Protein AF-0000000067922866 (afdb_homodimer)

Sequence (532 aa):
MTSSFTVHAASGYEQLMGRWSKRLAPKFIDFAGLAGGEKILDVGCGTGSLTFELAKSAHLAEIQAIDFSPVFVEAARQRNTDPRVTIGQADATALPFADNAFDRALALLVLHFVPEAGKAVAEMRRVVRPGGVVAAVVWDHYGGMTGMRMMIDTVAALSESGRQMRSRYCFQPMMQPGEMKRTFAEQGLVDVTEAELMIRMDYADFDDFWAPIGAGEGPLGRYLTTLDAAEQKRIEAAVRDAYQAGRPDGPRSFANIAWACRGIVPMTSSFTVHAASGYEQLMGRWSKRLAPKFIDFAGLAGGEKILDVGCGTGSLTFELAKSAHLAEIQAIDFSPVFVEAARQRNTDPRVTIGQADATALPFADNAFDRALALLVLHFVPEAGKAVAEMRRVVRPGGVVAAVVWDHYGGMTGMRMMIDTVAALSESGRQMRSRYCFQPMMQPGEMKRTFAEQGLVDVTEAELMIRMDYADFDDFWAPIGAGEGPLGRYLTTLDAAEQKRIEAAVRDAYQAGRPDGPRSFANIAWACRGIVP

pLDDT: mean 91.91, std 13.85, range [21.77, 98.88]

Secondary structure (DSSP, 8-state):
-------S-HHHHIIIIIHHHHHHHHHHHHHH---TT-EEEEES-TTTHHHHHHHTSTT-SEEEEE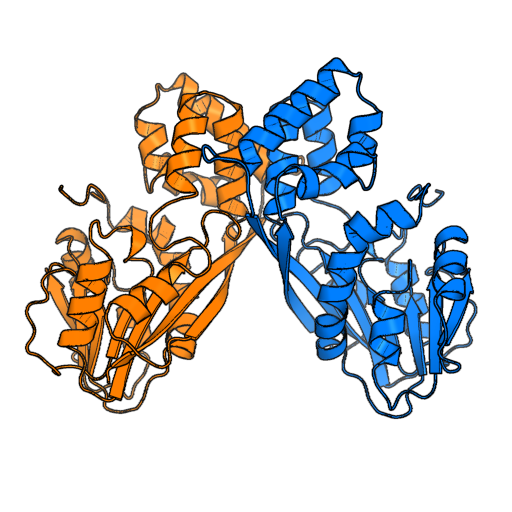ES-HHHHHHHHHH---TTEEEEE-BTTB--S-TT-EEEEEEES-GGG-TTHHHHHHHHHHHEEEEEEEEEEEE-TTTTBHHHHHHHHHHHTT-HHHHHHHHHHHT-TT-STTHHHHHHHHTT-EEEEEEEEEEEEEESSHHHHHHHHHTT-HHHHHHHHTS-HHHHHHHHHHHHHHHHTTS-S--EEEEEEEEEEEEE--/-------S-HHHHIIIIIHHHHHHHHHHHHHH---TTEEEEEES-TTTHHHHHHHTSTTEEEEEEEES-HHHHHHHHHH---TTEEEEE-BTTB--S-TT-EEEEEEES-GGG-TTHHHHHHHHHHHEEEEEEEEEEEE-TTTTBHHHHHHHHHHHTT-HHHHHHHHHHHT-TT-STTHHHHHHHHTT-EEEEEEEEEEEEEESSHHHHHHHHHTT-HHHHHHHHTS-HHHHHHHHHHHHHHHHTTS-S--EEEEEEEEEEEEE--

Nearest PDB structures (foldseek):
  6f5z-assembly1_B  TM=6.744E-01  e=3.202E-14  Haloferax volcanii DS2
  6f5z-assembly1_A  TM=6.198E-01  e=1.091E-14  Haloferax volcanii DS2
  3bkw-assembly1_B  TM=5.932E-01  e=4.321E-12  Mesorhizobium japonicum MAFF 303099
  3g5l-assembly1_B  TM=5.709E-01  e=4.072E-10  Listeria monocytogenes serotype 4b str. F2365
  3g5l-assembly2_A  TM=5.371E-01  e=1.387E-10  Listeria monocytogenes serotype 4b str. F2365

Foldseek 3Di:
DPLPQPPPDLVLCCLPPVVVLLVCLVVQCVVQDDDFAWEEEEEAQFLNSNPVVVVVPPGYQAYEYEHQDVNRQVNNVVVDDDPRYDYYYDDLLDDPAAFQQGLEYEYEAPLLSRPPSLSSLLSRLRNHHFQGKYKYKHWQQAPFWPLNCLLLVLQVVVDVLSVVLSVCRNDGQPNDPCRVQVSNVVSPFPPKDKDKDKDKDKAFWLCSVCVSLCVLRDSNSVSLVVDDPVSNVVSSVSSNCSCQVPHDIGMDMIMIMMMMMMTGND/DPLPQPPPDLVLCCLPPVVVLLVCLVVQCVVQDDDFAWEEEEEAQFLNSNPVVVVVVPRYQAYEYEHQDVVRQVNNVVVDDRPRYDYYYDDLLDDPAAFQQGLEYEYEAPLLSRPPSLSSLLSRLRNHHFQGKYKYKHWQQAPFWPLNCLLLVLQVVVDVLSVVLSVCRNDGQPNDPCRVQVSNVVSPFPPKDKDKDKDKDKAFWLCSVCVSLCVLRDSNSVSLVVDDPVSNVVSSVSSNCSCQVPHDIGMDMIMIMMMMMMTGND

Radius of gyration: 25.01 Å; Cα contacts (8 Å, |Δi|>4): 1113; chains: 2; bounding box: 58×68×50 Å

InterPro domains:
  IPR013216 Methyltransferase type 11 [PF08241] (41-135)
  IPR029063 S-adenosyl-L-methionine-dependent methyltransferase superfamily [G3DSA:3.40.50.150] (7-211)
  IPR029063 S-adenosyl-L-methionine-dependent methyltransferase superfamily [SSF53335] (13-211)

Structure (mmCIF, N/CA/C/O backbone):
data_AF-0000000067922866-model_v1
#
loop_
_entity.id
_entity.type
_entity.pdbx_description
1 polymer 'Methyltransferase type 11'
#
loop_
_atom_site.group_PDB
_atom_site.id
_atom_site.type_symbol
_atom_site.label_atom_id
_atom_site.label_alt_id
_atom_site.label_comp_id
_atom_site.label_asym_id
_atom_site.label_entity_id
_atom_site.label_seq_id
_atom_site.pdbx_PDB_ins_code
_atom_site.Cartn_x
_atom_site.Cartn_y
_atom_site.Cartn_z
_atom_site.occupancy
_atom_site.B_iso_or_equiv
_atom_site.auth_seq_id
_atom_site.auth_comp_id
_atom_site.auth_asym_id
_atom_site.auth_atom_id
_atom_site.pdbx_PDB_model_num
ATOM 1 N N . MET A 1 1 ? 11.609 -24.75 -20.422 1 21.77 1 MET A N 1
ATOM 2 C CA . MET A 1 1 ? 12.148 -23.922 -19.344 1 21.77 1 MET A CA 1
ATOM 3 C C . MET A 1 1 ? 11.477 -24.25 -18.016 1 21.77 1 MET A C 1
ATOM 5 O O . MET A 1 1 ? 10.25 -24.203 -17.906 1 21.77 1 MET A O 1
ATOM 9 N N . THR A 1 2 ? 12.062 -25.188 -17.188 1 27.88 2 THR A N 1
ATOM 10 C CA . THR A 1 2 ? 11.742 -25.719 -15.867 1 27.88 2 THR A CA 1
ATOM 11 C C . THR A 1 2 ? 11.43 -24.594 -14.883 1 27.88 2 THR A C 1
ATOM 13 O O . THR A 1 2 ? 12.109 -23.578 -14.875 1 27.88 2 THR A O 1
ATOM 16 N N . SER A 1 3 ? 10.297 -24.5 -14.547 1 33.38 3 SER A N 1
ATOM 17 C CA . SER A 1 3 ? 9.906 -23.562 -13.508 1 33.38 3 SER A CA 1
ATOM 18 C C . SER A 1 3 ? 10.875 -23.594 -12.336 1 33.38 3 SER A C 1
ATOM 20 O O . SER A 1 3 ? 11.078 -24.625 -11.719 1 33.38 3 SER A O 1
ATOM 22 N N . SER A 1 4 ? 12.016 -23.031 -12.445 1 33.41 4 SER A N 1
ATOM 23 C CA . SER A 1 4 ? 13.102 -22.953 -11.477 1 33.41 4 SER A CA 1
ATOM 24 C C . SER A 1 4 ? 12.578 -22.656 -10.078 1 33.41 4 SER A C 1
ATOM 26 O O . SER A 1 4 ? 13.352 -22.312 -9.18 1 33.41 4 SER A O 1
ATOM 28 N N . PHE A 1 5 ? 11.352 -22.547 -9.938 1 37.62 5 PHE A N 1
ATOM 29 C CA . PHE A 1 5 ? 10.977 -22.312 -8.547 1 37.62 5 PHE A CA 1
ATOM 30 C C . PHE A 1 5 ? 11.195 -23.578 -7.711 1 37.62 5 PHE A C 1
ATOM 32 O O . PHE A 1 5 ? 10.336 -24.453 -7.684 1 37.62 5 PHE A O 1
ATOM 39 N N . THR A 1 6 ? 12.344 -24.219 -7.688 1 34.91 6 THR A N 1
ATOM 40 C CA . THR A 1 6 ? 12.609 -25.375 -6.84 1 34.91 6 THR A CA 1
ATOM 41 C C . THR A 1 6 ? 12.562 -24.984 -5.363 1 34.91 6 THR A C 1
ATOM 43 O O . THR A 1 6 ? 13.398 -24.203 -4.891 1 34.91 6 THR A O 1
ATOM 46 N N . VAL A 1 7 ? 11.438 -24.891 -4.848 1 42.84 7 VAL A N 1
ATOM 47 C CA . VAL A 1 7 ? 11.391 -24.703 -3.402 1 42.84 7 VAL A CA 1
ATOM 48 C C . VAL A 1 7 ? 12.008 -25.922 -2.703 1 42.84 7 VAL A C 1
ATOM 50 O O . VAL A 1 7 ? 11.539 -27.047 -2.865 1 42.84 7 VAL A O 1
ATOM 53 N N . HIS A 1 8 ? 13.172 -26 -2.285 1 43.28 8 HIS A N 1
ATOM 54 C CA . HIS A 1 8 ? 13.82 -27.109 -1.599 1 43.28 8 HIS A CA 1
ATOM 55 C C . HIS A 1 8 ? 13.062 -27.484 -0.332 1 43.28 8 HIS A C 1
ATOM 57 O O . HIS A 1 8 ? 12.992 -28.672 0.024 1 43.28 8 HIS A O 1
ATOM 63 N N . ALA A 1 9 ? 12.688 -26.578 0.63 1 43.5 9 ALA A N 1
ATOM 64 C CA . ALA A 1 9 ? 12.031 -27.094 1.825 1 43.5 9 ALA A CA 1
ATOM 65 C C . ALA A 1 9 ? 10.68 -26.422 2.047 1 43.5 9 ALA A C 1
ATOM 67 O O . ALA A 1 9 ? 10.602 -25.188 2.143 1 43.5 9 ALA A O 1
ATOM 68 N N . ALA A 1 10 ? 9.539 -27.141 1.877 1 45.31 10 ALA A N 1
ATOM 69 C CA . ALA A 1 10 ? 8.141 -26.75 2.082 1 45.31 10 ALA A CA 1
ATOM 70 C C . ALA A 1 10 ? 7.988 -25.906 3.344 1 45.31 10 ALA A C 1
ATOM 72 O O . ALA A 1 10 ? 7.184 -24.969 3.375 1 45.31 10 ALA A O 1
ATOM 73 N N . SER A 1 11 ? 8.625 -26.266 4.441 1 44.78 11 SER A N 1
ATOM 74 C CA . SER A 1 11 ? 8.531 -25.578 5.723 1 44.78 11 SER A CA 1
ATOM 75 C C . SER A 1 11 ? 8.992 -24.125 5.605 1 44.78 11 SER A C 1
ATOM 77 O O . SER A 1 11 ? 8.391 -23.219 6.195 1 44.78 11 SER A O 1
ATOM 79 N N . GLY A 1 12 ? 10.062 -23.984 4.906 1 47.75 12 GLY A N 1
ATOM 80 C CA . GLY A 1 12 ? 10.57 -22.641 4.695 1 47.75 12 GLY A CA 1
ATOM 81 C C . GLY A 1 12 ? 9.609 -21.75 3.93 1 47.75 12 GLY A C 1
ATOM 82 O O . GLY A 1 12 ? 9.453 -20.578 4.258 1 47.75 12 GLY A O 1
ATOM 83 N N . TYR A 1 13 ? 8.977 -22.391 3.014 1 48.53 13 TYR A N 1
ATOM 84 C CA . TYR A 1 13 ? 8.008 -21.641 2.23 1 48.53 13 TYR A CA 1
ATOM 85 C C . TYR A 1 13 ? 6.848 -21.172 3.107 1 48.53 13 TYR A C 1
ATOM 87 O O . TYR A 1 13 ? 6.387 -20.031 2.979 1 48.53 13 TYR A O 1
ATOM 95 N N . GLU A 1 14 ? 6.379 -22.094 3.963 1 50.25 14 GLU A N 1
ATOM 96 C CA . GLU A 1 14 ? 5.242 -21.734 4.809 1 50.25 14 GLU A CA 1
ATOM 97 C C . GLU A 1 14 ? 5.566 -20.531 5.688 1 50.25 14 GLU A C 1
ATOM 99 O O . GLU A 1 14 ? 4.719 -19.672 5.898 1 50.25 14 GLU A O 1
ATOM 104 N N . GLN A 1 15 ? 6.699 -20.594 6.273 1 50.22 15 GLN A N 1
ATOM 105 C CA . GLN A 1 15 ? 7.109 -19.5 7.137 1 50.22 15 GLN A CA 1
ATOM 106 C C . GLN A 1 15 ? 7.23 -18.203 6.348 1 50.22 15 GLN A C 1
ATOM 108 O O . GLN A 1 15 ? 7.023 -17.109 6.895 1 50.22 15 GLN A O 1
ATOM 113 N N . LEU A 1 16 ? 7.523 -18.391 5.027 1 56.62 16 LEU A N 1
ATOM 114 C CA . LEU A 1 16 ? 7.836 -17.188 4.273 1 56.62 16 LEU A CA 1
ATOM 115 C C . LEU A 1 16 ? 6.602 -16.656 3.553 1 56.62 16 LEU A C 1
ATOM 117 O O . LEU A 1 16 ? 6.172 -15.531 3.791 1 56.62 16 LEU A O 1
ATOM 121 N N . MET A 1 17 ? 6.004 -17.422 2.689 1 62.19 17 MET A N 1
ATOM 122 C CA . MET A 1 17 ? 4.988 -16.922 1.767 1 62.19 17 MET A CA 1
ATOM 123 C C . MET A 1 17 ? 3.611 -17.469 2.127 1 62.19 17 MET A C 1
ATOM 125 O O . MET A 1 17 ? 2.594 -16.828 1.876 1 62.19 17 MET A O 1
ATOM 129 N N . GLY A 1 18 ? 3.699 -18.422 2.867 1 74.12 18 GLY A N 1
ATOM 130 C CA . GLY A 1 18 ? 2.439 -19.078 3.16 1 74.12 18 GLY A CA 1
ATOM 131 C C . GLY A 1 18 ? 1.549 -18.281 4.094 1 74.12 18 GLY A C 1
ATOM 132 O O . GLY A 1 18 ? 0.333 -18.219 3.902 1 74.12 18 GLY A O 1
ATOM 133 N N . ARG A 1 19 ? 2.268 -17.641 5.047 1 82.75 19 ARG A N 1
ATOM 134 C CA . ARG A 1 19 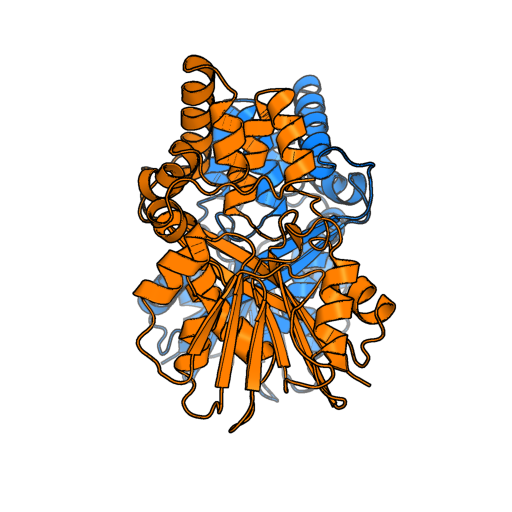? 1.479 -16.875 6.02 1 82.75 19 ARG A CA 1
ATOM 135 C C . ARG A 1 19 ? 0.771 -15.703 5.355 1 82.75 19 ARG A C 1
ATOM 137 O O . ARG A 1 19 ? -0.36 -15.375 5.715 1 82.75 19 ARG A O 1
ATOM 144 N N . TRP A 1 20 ? 1.367 -15.18 4.352 1 90.5 20 TRP A N 1
ATOM 145 C CA . TRP A 1 20 ? 0.76 -14.031 3.686 1 90.5 20 TRP A CA 1
ATOM 146 C C . TRP A 1 20 ? -0.265 -14.477 2.65 1 90.5 20 TRP A C 1
ATOM 148 O O . TRP A 1 20 ? -1.295 -13.828 2.463 1 90.5 20 TRP A O 1
ATOM 158 N N . SER A 1 21 ? 0.008 -15.609 1.998 1 92.56 21 SER A N 1
ATOM 159 C CA . SER A 1 21 ? -0.983 -16.188 1.101 1 92.56 21 SER A CA 1
ATOM 160 C C . SER A 1 21 ? -2.275 -16.516 1.841 1 92.56 21 SER A C 1
ATOM 162 O O . SER A 1 21 ? -3.369 -16.281 1.324 1 92.56 21 SER A O 1
ATOM 164 N N . LYS A 1 22 ? -2.109 -17.031 3.02 1 93.19 22 LYS A N 1
ATOM 165 C CA . LYS A 1 22 ? -3.262 -17.375 3.848 1 93.19 22 LYS A CA 1
ATOM 166 C C . LYS A 1 22 ? -4.082 -16.141 4.195 1 93.19 22 LYS A C 1
ATOM 168 O O . LYS A 1 22 ? -5.309 -16.203 4.262 1 93.19 22 LYS A O 1
ATOM 173 N N . ARG A 1 23 ? -3.369 -15.062 4.41 1 95.19 23 ARG A N 1
ATOM 174 C CA . ARG A 1 23 ? -4.043 -13.812 4.75 1 95.19 23 ARG A CA 1
ATOM 175 C C . ARG A 1 23 ? -4.738 -13.219 3.529 1 95.19 23 ARG A C 1
ATOM 177 O O . ARG A 1 23 ? -5.781 -12.578 3.654 1 95.19 23 ARG A O 1
ATOM 184 N N . LEU A 1 24 ? -4.207 -13.461 2.381 1 97.56 24 LEU A N 1
ATOM 185 C CA . LEU A 1 24 ? -4.723 -12.891 1.142 1 97.56 24 LEU A CA 1
ATOM 186 C C . LEU A 1 24 ? -5.887 -13.719 0.609 1 97.56 24 LEU A C 1
ATOM 188 O O . LEU A 1 24 ? -6.801 -13.18 -0.026 1 97.56 24 LEU A O 1
ATOM 192 N N . ALA A 1 25 ? -5.969 -14.992 0.925 1 97.44 25 ALA A N 1
ATOM 193 C CA . ALA A 1 25 ? -6.895 -15.961 0.344 1 97.44 25 ALA A CA 1
ATOM 194 C C . ALA A 1 25 ? -8.344 -15.555 0.606 1 97.44 25 ALA A C 1
ATOM 196 O O . ALA A 1 25 ? -9.156 -15.516 -0.317 1 97.44 25 ALA A O 1
ATOM 197 N N . PRO A 1 26 ? -8.703 -15.164 1.86 1 97.25 26 PRO A N 1
ATOM 198 C CA . PRO A 1 26 ? -10.102 -14.797 2.09 1 97.25 26 PRO A CA 1
ATOM 199 C C . PRO A 1 26 ? -10.531 -13.594 1.258 1 97.25 26 PRO A C 1
ATOM 201 O O . PRO A 1 26 ? -11.664 -13.562 0.753 1 97.25 26 PRO A O 1
ATOM 204 N N . LYS A 1 27 ? -9.664 -12.609 1.144 1 97.94 27 LYS A N 1
ATOM 205 C CA . LYS A 1 27 ? -9.984 -11.43 0.344 1 97.94 27 LYS A CA 1
ATOM 206 C C . LYS A 1 27 ? -10.148 -11.797 -1.13 1 97.94 27 LYS A C 1
ATOM 208 O O . LYS A 1 27 ? -11.016 -11.25 -1.819 1 97.94 27 LYS A O 1
ATOM 213 N N . PHE A 1 28 ? -9.328 -12.703 -1.589 1 98.31 28 PHE A N 1
ATOM 214 C CA . PHE A 1 28 ? -9.391 -13.156 -2.971 1 98.31 28 PHE A CA 1
ATOM 215 C C . PHE A 1 28 ? -10.68 -13.93 -3.227 1 98.31 28 PHE A C 1
ATOM 217 O O . PHE A 1 28 ? -11.328 -13.742 -4.254 1 98.31 28 PHE A O 1
ATOM 224 N N . ILE A 1 29 ? -11.055 -14.734 -2.281 1 97.69 29 ILE A N 1
ATOM 225 C CA . ILE A 1 29 ? -12.289 -15.516 -2.371 1 97.69 29 ILE A CA 1
ATOM 226 C C . ILE A 1 29 ? -13.492 -14.578 -2.424 1 97.69 29 ILE A C 1
ATOM 228 O O . ILE A 1 29 ? -14.391 -14.75 -3.25 1 97.69 29 ILE A O 1
ATOM 232 N N . ASP A 1 30 ? -13.461 -13.531 -1.566 1 97.19 30 ASP A N 1
ATOM 233 C CA . ASP A 1 30 ? -14.539 -12.547 -1.558 1 97.19 30 ASP A CA 1
ATOM 234 C C . ASP A 1 30 ? -14.648 -11.844 -2.908 1 97.19 30 ASP A C 1
ATOM 236 O O . ASP A 1 30 ? -15.758 -11.617 -3.408 1 97.19 30 ASP A O 1
ATOM 240 N N . PHE A 1 31 ? -13.57 -11.562 -3.512 1 98.06 31 PHE A N 1
ATOM 241 C CA . PHE A 1 31 ? -13.523 -10.891 -4.805 1 98.06 31 PHE A CA 1
ATOM 242 C C . PHE A 1 31 ? -14.016 -11.82 -5.91 1 98.06 31 PHE A C 1
ATOM 244 O O . PHE A 1 31 ? -14.781 -11.406 -6.785 1 98.06 31 PHE A O 1
ATOM 251 N N . ALA A 1 32 ? -13.523 -13.062 -5.902 1 96.88 32 ALA A N 1
ATOM 252 C CA . ALA A 1 32 ? -13.898 -14.039 -6.918 1 96.88 32 ALA A CA 1
ATOM 253 C C . ALA A 1 32 ? -15.383 -14.383 -6.836 1 96.88 32 ALA A C 1
ATOM 255 O O . ALA A 1 32 ? -16.016 -14.703 -7.848 1 96.88 32 ALA A O 1
ATOM 256 N N . GLY A 1 33 ? -15.883 -14.406 -5.617 1 93.5 33 GLY A N 1
ATOM 257 C CA . GLY A 1 33 ? -17.281 -14.758 -5.414 1 93.5 33 GLY A CA 1
ATOM 258 C C . GLY A 1 33 ? -17.531 -16.25 -5.504 1 93.5 33 GLY A C 1
ATOM 259 O O . GLY A 1 33 ? -17.109 -16.906 -6.465 1 93.5 33 GLY A O 1
ATOM 260 N N . LEU A 1 34 ? -18.109 -16.859 -4.477 1 93.44 34 LEU A N 1
ATOM 261 C CA . LEU A 1 34 ? -18.422 -18.281 -4.453 1 93.44 34 LEU A CA 1
ATOM 262 C C . LEU A 1 34 ? -19.938 -18.484 -4.309 1 93.44 34 LEU A C 1
ATOM 264 O O . LEU A 1 34 ? -20.641 -17.609 -3.834 1 93.44 34 LEU A O 1
ATOM 268 N N . ALA A 1 35 ? -20.344 -19.562 -4.816 1 91.62 35 ALA A N 1
ATOM 269 C CA . ALA A 1 35 ? -21.719 -20 -4.602 1 91.62 35 ALA A CA 1
ATOM 270 C C . ALA A 1 35 ? -21.75 -21.438 -4.074 1 91.62 35 ALA A C 1
ATOM 272 O O . ALA A 1 35 ? -20.828 -22.219 -4.316 1 91.62 35 ALA A O 1
ATOM 273 N N . GLY A 1 36 ? -22.828 -21.672 -3.391 1 92.44 36 GLY A N 1
ATOM 274 C CA . GLY A 1 36 ? -22.984 -23 -2.834 1 92.44 36 GLY A CA 1
ATOM 275 C C . GLY A 1 36 ? -23.062 -24.094 -3.891 1 92.44 36 GLY A C 1
ATOM 276 O O . GLY A 1 36 ? -23.641 -23.891 -4.957 1 92.44 36 GLY A O 1
ATOM 277 N N . GLY A 1 37 ? -22.422 -25.25 -3.561 1 95.75 37 GLY A N 1
ATOM 278 C CA . GLY A 1 37 ? -22.531 -26.438 -4.402 1 95.75 37 GLY A CA 1
ATOM 279 C C . GLY A 1 37 ? -21.578 -26.422 -5.586 1 95.75 37 GLY A C 1
ATOM 280 O O . GLY A 1 37 ? -21.641 -27.297 -6.453 1 95.75 37 GLY A O 1
ATOM 281 N N . GLU A 1 38 ? -20.672 -25.5 -5.562 1 97.31 38 GLU A N 1
ATOM 282 C CA . GLU A 1 38 ? -19.812 -25.312 -6.73 1 97.31 38 GLU A CA 1
ATOM 283 C C . GLU A 1 38 ? -18.625 -26.266 -6.695 1 97.31 38 GLU A C 1
ATOM 285 O O . GLU A 1 38 ? -18.234 -26.734 -5.621 1 97.31 38 GLU A O 1
ATOM 290 N N . LYS A 1 39 ? -18.156 -26.578 -7.891 1 98.5 39 LYS A N 1
ATOM 291 C CA . LYS A 1 39 ? -16.875 -27.234 -8.109 1 98.5 39 LYS A CA 1
ATOM 292 C C . LYS A 1 39 ? -15.797 -26.219 -8.484 1 98.5 39 LYS A C 1
ATOM 294 O O . LYS A 1 39 ? -15.914 -25.531 -9.5 1 98.5 39 LYS A O 1
ATOM 299 N N . ILE A 1 40 ? -14.75 -26.203 -7.672 1 98.56 40 ILE A N 1
ATOM 300 C CA . ILE A 1 40 ? -13.75 -25.156 -7.836 1 98.56 40 ILE A CA 1
ATOM 301 C C . ILE A 1 40 ? -12.391 -25.797 -8.125 1 98.56 40 ILE A C 1
ATOM 303 O O . ILE A 1 40 ? -12.023 -26.797 -7.523 1 98.56 40 ILE A O 1
ATOM 307 N N . LEU A 1 41 ? -11.695 -25.188 -9.07 1 98.81 41 LEU A N 1
ATOM 308 C CA . LEU A 1 41 ? -10.32 -25.578 -9.359 1 98.81 41 LEU A CA 1
ATOM 309 C C . LEU A 1 41 ? -9.336 -24.547 -8.805 1 98.81 41 LEU A C 1
ATOM 311 O O . LEU A 1 41 ? -9.445 -23.344 -9.117 1 98.81 41 LEU A O 1
ATOM 315 N N . ASP A 1 42 ? -8.477 -24.938 -7.945 1 98.69 42 ASP A N 1
ATOM 316 C CA . ASP A 1 42 ? -7.344 -24.141 -7.469 1 98.69 42 ASP A CA 1
ATOM 317 C C . ASP A 1 42 ? -6.086 -24.453 -8.273 1 98.69 42 ASP A C 1
ATOM 319 O O . ASP A 1 42 ? -5.492 -25.516 -8.133 1 98.69 42 ASP A O 1
ATOM 323 N N . VAL A 1 43 ? -5.68 -23.5 -9.102 1 98.69 43 VAL A N 1
ATOM 324 C CA . VAL A 1 43 ? -4.531 -23.672 -9.984 1 98.69 43 VAL A CA 1
ATOM 325 C C . VAL A 1 43 ? -3.277 -23.109 -9.32 1 98.69 43 VAL A C 1
ATOM 327 O O . VAL A 1 43 ? -3.207 -21.922 -9.023 1 98.69 43 VAL A O 1
ATOM 330 N N . GLY A 1 44 ? -2.273 -23.938 -9.203 1 97.44 44 GLY A N 1
ATOM 331 C CA . GLY A 1 44 ? -1.097 -23.547 -8.445 1 97.44 44 GLY A CA 1
ATOM 332 C C . GLY A 1 44 ? -1.353 -23.438 -6.953 1 97.44 44 GLY A C 1
ATOM 333 O O . GLY A 1 44 ? -1.128 -22.391 -6.352 1 97.44 44 GLY A O 1
ATOM 334 N N . CYS A 1 45 ? -1.646 -24.562 -6.328 1 96.75 45 CYS A N 1
ATOM 335 C CA . CYS A 1 45 ? -2.207 -24.531 -4.984 1 96.75 45 CYS A CA 1
ATOM 336 C C . CYS A 1 45 ? -1.105 -24.406 -3.938 1 96.75 45 CYS A C 1
ATOM 338 O O . CYS A 1 45 ? -1.381 -24.109 -2.771 1 96.75 45 CYS A O 1
ATOM 340 N N . GLY A 1 46 ? 0.174 -24.641 -4.352 1 93.38 46 GLY A N 1
ATOM 341 C CA . GLY A 1 46 ? 1.235 -24.625 -3.357 1 93.38 46 GLY A CA 1
ATOM 342 C C . GLY A 1 46 ? 0.955 -25.547 -2.178 1 93.38 46 GLY A C 1
ATOM 343 O O . GLY A 1 46 ? 0.609 -26.703 -2.359 1 93.38 46 GLY A O 1
ATOM 344 N N . THR A 1 47 ? 1.14 -25.031 -0.978 1 89.69 47 THR A N 1
ATOM 345 C CA . THR A 1 47 ? 0.905 -25.844 0.215 1 89.69 47 THR A CA 1
ATOM 346 C C . THR A 1 47 ? -0.561 -25.781 0.636 1 89.69 47 THR A C 1
ATOM 348 O O . THR A 1 47 ? -0.928 -26.266 1.706 1 89.69 47 THR A O 1
ATOM 351 N N . GLY A 1 48 ? -1.331 -25.078 -0.137 1 94.25 48 GLY A N 1
ATOM 352 C CA . GLY A 1 48 ? -2.768 -25.219 0.04 1 94.25 48 GLY A CA 1
ATOM 353 C C . GLY A 1 48 ? -3.406 -24.016 0.702 1 94.25 48 GLY A C 1
ATOM 354 O O . GLY A 1 48 ? -4.488 -24.109 1.28 1 94.25 48 GLY A O 1
ATOM 355 N N . SER A 1 49 ? -2.82 -22.797 0.659 1 94.12 49 SER A N 1
ATOM 356 C CA . SER A 1 49 ? -3.375 -21.625 1.312 1 94.12 49 SER A CA 1
ATOM 357 C C . SER A 1 49 ? -4.77 -21.297 0.789 1 94.12 49 SER A C 1
ATOM 359 O O . SER A 1 49 ? -5.707 -21.125 1.571 1 94.12 49 SER A O 1
ATOM 361 N N . LEU A 1 50 ? -4.922 -21.25 -0.479 1 96.94 50 LEU A N 1
ATOM 362 C CA . LEU A 1 50 ? -6.23 -20.984 -1.068 1 96.94 50 LEU A CA 1
ATOM 363 C C . LEU A 1 50 ? -7.145 -22.203 -0.92 1 96.94 50 LEU A C 1
ATOM 365 O O . LEU A 1 50 ? -8.305 -22.062 -0.532 1 96.94 50 LEU A O 1
ATOM 369 N N . THR A 1 51 ? -6.613 -23.375 -1.161 1 97.25 51 THR A N 1
ATOM 370 C CA . THR A 1 51 ? -7.367 -24.625 -1.136 1 97.25 51 THR A CA 1
ATOM 371 C C . THR A 1 51 ? -8.102 -24.797 0.193 1 97.25 51 THR A C 1
ATOM 373 O O . THR A 1 51 ? -9.312 -25 0.217 1 97.25 51 THR A O 1
ATOM 376 N N . PHE A 1 52 ? -7.383 -24.641 1.213 1 95.81 52 PHE A N 1
ATOM 377 C CA . PHE A 1 52 ? -7.961 -24.938 2.518 1 95.81 52 PHE A CA 1
ATOM 378 C C . PHE A 1 52 ? -8.828 -23.781 3.008 1 95.81 52 PHE A C 1
ATOM 380 O O . PHE A 1 52 ? -9.734 -23.984 3.816 1 95.81 52 PHE A O 1
ATOM 387 N N . GLU A 1 53 ? -8.523 -22.562 2.561 1 95.62 53 GLU A N 1
ATOM 388 C CA . GLU A 1 53 ? -9.445 -21.469 2.842 1 95.62 53 GLU A CA 1
ATOM 389 C C . GLU A 1 53 ? -10.781 -21.688 2.137 1 95.62 53 GLU A C 1
ATOM 391 O O . GLU A 1 53 ? -11.836 -21.406 2.703 1 95.62 53 GLU A O 1
ATOM 396 N N . LEU A 1 54 ? -10.742 -22.203 0.932 1 96.75 54 LEU A N 1
ATOM 397 C CA . LEU A 1 54 ? -11.953 -22.547 0.194 1 96.75 54 LEU A CA 1
ATOM 398 C C . LEU A 1 54 ? -12.758 -23.609 0.931 1 96.75 54 LEU A C 1
ATOM 400 O O . LEU A 1 54 ? -13.992 -23.547 0.971 1 96.75 54 LEU A O 1
ATOM 404 N N . ALA A 1 55 ? -12.07 -24.516 1.469 1 94.81 55 ALA A N 1
ATOM 405 C CA . ALA A 1 55 ? -12.711 -25.641 2.131 1 94.81 55 ALA A CA 1
ATOM 406 C C . ALA A 1 55 ? -13.492 -25.188 3.361 1 94.81 55 ALA A C 1
ATOM 408 O O . ALA A 1 55 ? -14.398 -25.891 3.826 1 94.81 55 ALA A O 1
ATOM 409 N N . LYS A 1 56 ? -13.055 -24.062 3.918 1 92.31 56 LYS A N 1
ATOM 410 C CA . LYS A 1 56 ? -13.766 -23.531 5.07 1 92.31 56 LYS A CA 1
ATOM 411 C C . LYS A 1 56 ? -15.156 -23.031 4.676 1 92.31 56 LYS A C 1
ATOM 413 O O . LYS A 1 56 ? -16.016 -22.812 5.535 1 92.31 56 LYS A O 1
ATOM 418 N N . SER A 1 57 ? -15.227 -22.891 3.447 1 84 57 SER A N 1
ATOM 419 C CA . SER A 1 57 ? -16.562 -22.547 2.963 1 84 57 SER A CA 1
ATOM 420 C C . SER A 1 57 ? -17.469 -23.766 2.924 1 84 57 SER A C 1
ATOM 422 O O . SER A 1 57 ? -17.141 -24.766 2.293 1 84 57 SER A O 1
ATOM 424 N N . ALA A 1 58 ? -18.5 -23.891 3.59 1 71.31 58 ALA A N 1
ATOM 425 C CA . ALA A 1 58 ? -19.281 -25.078 3.867 1 71.31 58 ALA A CA 1
ATOM 426 C C . ALA A 1 58 ? -20.188 -25.422 2.689 1 71.31 58 ALA A C 1
ATOM 428 O O . ALA A 1 58 ? -20.719 -26.547 2.609 1 71.31 58 ALA A O 1
ATOM 429 N N . HIS A 1 59 ? -20.141 -24.797 1.725 1 89.44 59 HIS A N 1
ATOM 430 C CA . HIS A 1 59 ? -21.172 -25.094 0.738 1 89.44 59 HIS A CA 1
ATOM 431 C C . HIS A 1 59 ? -20.547 -25.391 -0.625 1 89.44 59 HIS A C 1
ATOM 433 O O . HIS A 1 59 ? -21.25 -25.391 -1.639 1 89.44 59 HIS A O 1
ATOM 439 N N . LEU A 1 60 ? -19.328 -25.797 -0.629 1 95.44 60 LEU A N 1
ATOM 440 C CA . LEU A 1 60 ? -18.734 -26.188 -1.906 1 95.44 60 LEU A CA 1
ATOM 441 C C . LEU A 1 60 ? -18.859 -27.688 -2.135 1 95.44 60 LEU A C 1
ATOM 443 O O . LEU A 1 60 ? -18.75 -28.469 -1.189 1 95.44 60 LEU A O 1
ATOM 447 N N . ALA A 1 61 ? -19.125 -28.047 -3.355 1 96.31 61 ALA A N 1
ATOM 448 C CA . ALA A 1 61 ? -19.281 -29.469 -3.682 1 96.31 61 ALA A CA 1
ATOM 449 C C . ALA A 1 61 ? -17.922 -30.156 -3.781 1 96.31 61 ALA A C 1
ATOM 451 O O . ALA A 1 61 ? -17.766 -31.297 -3.309 1 96.31 61 ALA A O 1
ATOM 452 N N . GLU A 1 62 ? -17 -29.516 -4.395 1 97.5 62 GLU A N 1
ATOM 453 C CA . GLU A 1 62 ? -15.695 -30.109 -4.691 1 97.5 62 GLU A CA 1
ATOM 454 C C . GLU A 1 62 ? -14.625 -29.047 -4.883 1 97.5 62 GLU A C 1
ATOM 456 O O . GLU A 1 62 ? -14.906 -27.969 -5.414 1 97.5 62 GLU A O 1
ATOM 461 N N . ILE A 1 63 ? -13.477 -29.375 -4.406 1 98.25 63 ILE A N 1
ATOM 462 C CA . ILE A 1 63 ? -12.297 -28.547 -4.637 1 98.25 63 ILE A CA 1
ATOM 463 C C . ILE A 1 63 ? -11.172 -29.391 -5.227 1 98.25 63 ILE A C 1
ATOM 465 O O . ILE A 1 63 ? -10.68 -30.328 -4.574 1 98.25 63 ILE A O 1
ATOM 469 N N . GLN A 1 64 ? -10.867 -29.141 -6.457 1 98.62 64 GLN A N 1
ATOM 470 C CA . GLN A 1 64 ? -9.68 -29.719 -7.086 1 98.62 64 GLN A CA 1
ATOM 471 C C . GLN A 1 64 ? -8.508 -28.75 -7.039 1 98.62 64 GLN A C 1
ATOM 473 O O . GLN A 1 64 ? -8.625 -27.609 -7.465 1 98.62 64 GLN A O 1
ATOM 478 N N . ALA A 1 65 ? -7.453 -29.203 -6.461 1 98.69 65 ALA A N 1
ATOM 479 C CA . ALA A 1 65 ? -6.25 -28.375 -6.363 1 98.69 65 ALA A CA 1
ATOM 480 C C . ALA A 1 65 ? -5.082 -29.016 -7.105 1 98.69 65 ALA A C 1
ATOM 482 O O . ALA A 1 65 ? -4.875 -30.234 -7.023 1 98.69 65 ALA A O 1
ATOM 483 N N . ILE A 1 66 ? -4.344 -28.141 -7.844 1 98.5 66 ILE A N 1
ATOM 484 C CA . ILE A 1 66 ? -3.203 -28.703 -8.57 1 98.5 66 ILE A CA 1
ATOM 485 C C . ILE A 1 66 ? -1.987 -27.781 -8.391 1 98.5 66 ILE A C 1
ATOM 487 O O . ILE A 1 66 ? -2.131 -26.578 -8.164 1 98.5 66 ILE A O 1
ATOM 491 N N . ASP A 1 67 ? -0.86 -28.359 -8.508 1 97.56 67 ASP A N 1
ATOM 492 C CA . ASP A 1 67 ? 0.41 -27.641 -8.555 1 97.56 67 ASP A CA 1
ATOM 493 C C . ASP A 1 67 ? 1.414 -28.359 -9.453 1 97.56 67 ASP A C 1
ATOM 495 O O . ASP A 1 67 ? 1.324 -29.578 -9.641 1 97.56 67 ASP A O 1
ATOM 499 N N . PHE A 1 68 ? 2.287 -27.531 -10 1 95.88 68 PHE A N 1
ATOM 500 C CA . PHE A 1 68 ? 3.32 -28.094 -10.867 1 95.88 68 PHE A CA 1
ATOM 501 C C . PHE A 1 68 ? 4.336 -28.891 -10.055 1 95.88 68 PHE A C 1
ATOM 503 O O . PHE A 1 68 ? 4.855 -29.906 -10.523 1 95.88 68 PHE A O 1
ATOM 510 N N . SER A 1 69 ? 4.648 -28.453 -8.852 1 93.12 69 SER A N 1
ATOM 511 C CA . SER A 1 69 ? 5.684 -29.016 -7.996 1 93.12 69 SER A CA 1
ATOM 512 C C . SER A 1 69 ? 5.152 -30.219 -7.207 1 93.12 69 SER A C 1
ATOM 514 O O . SER A 1 69 ? 4.242 -30.062 -6.387 1 93.12 69 SER A O 1
ATOM 516 N N . PRO A 1 70 ? 5.773 -31.391 -7.359 1 93.5 70 PRO A N 1
ATOM 517 C CA . PRO A 1 70 ? 5.336 -32.531 -6.574 1 93.5 70 PRO A CA 1
ATOM 518 C C . PRO A 1 70 ? 5.566 -32.375 -5.074 1 93.5 70 PRO A C 1
ATOM 520 O O . PRO A 1 70 ? 4.82 -32.906 -4.262 1 93.5 70 PRO A O 1
ATOM 523 N N . VAL A 1 71 ? 6.539 -31.547 -4.742 1 89.69 71 VAL A N 1
ATOM 524 C CA . VAL A 1 71 ? 6.855 -31.281 -3.344 1 89.69 71 VAL A CA 1
ATOM 525 C C . VAL A 1 71 ? 5.691 -30.547 -2.68 1 89.69 71 VAL A C 1
ATOM 527 O O . VAL A 1 71 ? 5.27 -30.906 -1.579 1 89.69 71 VAL A O 1
ATOM 530 N N . PHE A 1 72 ? 5.188 -29.547 -3.33 1 91.06 72 PHE A N 1
ATOM 531 C CA . PHE A 1 72 ? 4.051 -28.797 -2.805 1 91.06 72 PHE A CA 1
ATOM 532 C C . PHE A 1 72 ? 2.807 -29.672 -2.736 1 91.06 72 PHE A C 1
ATOM 534 O O . PHE A 1 72 ? 2.059 -29.625 -1.759 1 91.06 72 PHE A O 1
ATOM 541 N N . VAL A 1 73 ? 2.623 -30.484 -3.768 1 94.94 73 VAL A N 1
ATOM 542 C CA . VAL A 1 73 ? 1.47 -31.375 -3.834 1 94.94 73 VAL A CA 1
ATOM 543 C C . VAL A 1 73 ? 1.481 -32.312 -2.639 1 94.94 73 VAL A C 1
ATOM 545 O O . VAL A 1 73 ? 0.471 -32.469 -1.948 1 94.94 73 VAL A O 1
ATOM 548 N N . GLU A 1 74 ? 2.627 -32.906 -2.398 1 94.44 74 GLU A N 1
ATOM 549 C CA . GLU A 1 74 ? 2.746 -33.844 -1.295 1 94.44 74 GLU A CA 1
ATOM 550 C C . GLU A 1 74 ? 2.482 -33.188 0.047 1 94.44 74 GLU A C 1
ATOM 552 O O . GLU A 1 74 ? 1.776 -33.719 0.896 1 94.44 74 GLU A O 1
ATOM 557 N N . ALA A 1 75 ? 3.078 -32.031 0.208 1 91.56 75 ALA A N 1
ATOM 558 C CA . ALA A 1 75 ? 2.879 -31.281 1.444 1 91.56 75 ALA A CA 1
ATOM 559 C C . ALA A 1 75 ? 1.404 -30.953 1.654 1 91.56 75 ALA A C 1
ATOM 561 O O . ALA A 1 75 ? 0.884 -31.078 2.766 1 91.56 75 ALA A O 1
ATOM 562 N N . ALA A 1 76 ? 0.726 -30.516 0.628 1 93.88 76 ALA A N 1
ATOM 563 C CA . ALA A 1 76 ? -0.689 -30.156 0.707 1 93.88 76 ALA A CA 1
ATOM 564 C C . ALA A 1 76 ? -1.547 -31.391 0.988 1 93.88 76 ALA A C 1
ATOM 566 O O . ALA A 1 76 ? -2.492 -31.328 1.778 1 93.88 76 ALA A O 1
ATOM 567 N N . ARG A 1 77 ? -1.232 -32.469 0.318 1 96.12 77 ARG A N 1
ATOM 568 C CA . ARG A 1 77 ? -1.966 -33.719 0.529 1 96.12 77 ARG A CA 1
ATOM 569 C C . ARG A 1 77 ? -1.884 -34.156 1.985 1 96.12 77 ARG A C 1
ATOM 571 O O . ARG A 1 77 ? -2.875 -34.594 2.559 1 96.12 77 ARG A O 1
ATOM 578 N N . GLN A 1 78 ? -0.724 -34.031 2.537 1 94.56 78 GLN A N 1
ATOM 579 C CA . GLN A 1 78 ? -0.505 -34.438 3.916 1 94.56 78 GLN A CA 1
ATOM 580 C C . GLN A 1 78 ? -1.354 -33.625 4.883 1 94.56 78 GLN A C 1
ATOM 582 O O . GLN A 1 78 ? -1.78 -34.125 5.926 1 94.56 78 GLN A O 1
ATOM 587 N N . ARG A 1 79 ? -1.593 -32.469 4.5 1 92 79 ARG A N 1
ATOM 588 C CA . ARG A 1 79 ? -2.342 -31.562 5.367 1 92 79 ARG A CA 1
ATOM 589 C C . ARG A 1 79 ? -3.842 -31.688 5.129 1 92 79 ARG A C 1
ATOM 591 O O . ARG A 1 79 ? -4.648 -31.188 5.918 1 92 79 ARG A O 1
ATOM 598 N N . ASN A 1 80 ? -4.191 -32.312 4.102 1 95.75 80 ASN A N 1
ATOM 599 C CA . ASN A 1 80 ? -5.594 -32.344 3.699 1 95.75 80 ASN A CA 1
ATOM 600 C C . ASN A 1 80 ? -6.398 -33.312 4.539 1 95.75 80 ASN A C 1
ATOM 602 O O . ASN A 1 80 ? -6.027 -34.5 4.645 1 95.75 80 ASN A O 1
ATOM 606 N N . THR A 1 81 ? -7.441 -32.844 5.102 1 92.94 81 THR A N 1
ATOM 607 C CA . THR A 1 81 ? -8.336 -33.688 5.867 1 92.94 81 THR A CA 1
ATOM 608 C C . THR A 1 81 ? -9.766 -33.594 5.34 1 92.94 81 THR A C 1
ATOM 610 O O . THR A 1 81 ? -10.688 -34.156 5.922 1 92.94 81 THR A O 1
ATOM 613 N N . ASP A 1 82 ? -9.984 -32.812 4.402 1 95.44 82 ASP A N 1
ATOM 614 C CA . ASP A 1 82 ? -11.312 -32.562 3.852 1 95.44 82 ASP A CA 1
ATOM 615 C C . ASP A 1 82 ? -11.578 -33.438 2.643 1 95.44 82 ASP A C 1
ATOM 617 O O . ASP A 1 82 ? -10.875 -33.375 1.634 1 95.44 82 ASP A O 1
ATOM 621 N N . PRO A 1 83 ? -12.586 -34.25 2.688 1 94.44 83 PRO A N 1
ATOM 622 C CA . PRO A 1 83 ? -12.867 -35.156 1.582 1 94.44 83 PRO A CA 1
ATOM 623 C C . PRO A 1 83 ? -13.281 -34.438 0.303 1 94.44 83 PRO A C 1
ATOM 625 O O . PRO A 1 83 ? -13.25 -35.031 -0.78 1 94.44 83 PRO A O 1
ATOM 628 N N . ARG A 1 84 ? -13.758 -33.281 0.404 1 95.81 84 ARG A N 1
ATOM 629 C CA . ARG A 1 84 ? -14.148 -32.5 -0.78 1 95.81 84 ARG A CA 1
ATOM 630 C C . ARG A 1 84 ? -12.93 -32.094 -1.595 1 95.81 84 ARG A C 1
ATOM 632 O O . ARG A 1 84 ? -13.055 -31.703 -2.756 1 95.81 84 ARG A O 1
ATOM 639 N N . VAL A 1 85 ? -11.719 -32.188 -0.962 1 98.19 85 VAL A N 1
ATOM 640 C CA . VAL A 1 85 ? -10.5 -31.641 -1.561 1 98.19 85 VAL A CA 1
ATOM 641 C C . VAL A 1 85 ? -9.695 -32.781 -2.189 1 98.19 85 VAL A C 1
ATOM 643 O O . VAL A 1 85 ? -9.398 -33.781 -1.53 1 98.19 85 VAL A O 1
ATOM 646 N N . THR A 1 86 ? -9.391 -32.656 -3.42 1 98.25 86 THR A N 1
ATOM 647 C CA . THR A 1 86 ? -8.453 -33.531 -4.125 1 98.25 86 THR A CA 1
ATOM 648 C C . THR A 1 86 ? -7.254 -32.75 -4.625 1 98.25 86 THR A C 1
ATOM 650 O O . THR A 1 86 ? -7.41 -31.672 -5.23 1 98.25 86 THR A O 1
ATOM 653 N N . ILE A 1 87 ? -6.09 -33.25 -4.363 1 98.38 87 ILE A N 1
ATOM 654 C CA . ILE A 1 87 ? -4.867 -32.531 -4.695 1 98.38 87 ILE A CA 1
ATOM 655 C C . ILE A 1 87 ? -4.004 -33.375 -5.625 1 98.38 87 ILE A C 1
ATOM 657 O O . ILE A 1 87 ? -3.764 -34.562 -5.355 1 98.38 87 ILE A O 1
ATOM 661 N N . GLY A 1 88 ? -3.535 -32.812 -6.723 1 97.88 88 GLY A N 1
ATOM 662 C CA . GLY A 1 88 ? -2.717 -33.531 -7.684 1 97.88 88 GLY A CA 1
ATOM 663 C C . GLY A 1 88 ? -1.693 -32.656 -8.375 1 97.88 88 GLY A C 1
ATOM 664 O O . GLY A 1 88 ? -1.734 -31.438 -8.25 1 97.88 88 GLY A O 1
ATOM 665 N N . GLN A 1 89 ? -0.748 -33.312 -9 1 98.06 89 GLN A N 1
ATOM 666 C CA . GLN A 1 89 ? 0.256 -32.594 -9.781 1 98.06 89 GLN A CA 1
ATOM 667 C C . GLN A 1 89 ? -0.237 -32.344 -11.203 1 98.06 89 GLN A C 1
ATOM 669 O O . GLN A 1 89 ? -0.791 -33.25 -11.844 1 98.06 89 GLN A O 1
ATOM 674 N N . ALA A 1 90 ? -0.097 -31.141 -11.719 1 98.06 90 ALA A N 1
ATOM 675 C CA . ALA A 1 90 ? -0.458 -30.812 -13.094 1 98.06 90 ALA A CA 1
ATOM 676 C C . ALA A 1 90 ? 0.203 -29.516 -13.539 1 98.06 90 ALA A C 1
ATOM 678 O O . ALA A 1 90 ? 0.701 -28.75 -12.719 1 98.06 90 ALA A O 1
ATOM 679 N N . ASP A 1 91 ? 0.217 -29.344 -14.828 1 97.56 91 ASP A N 1
ATOM 680 C CA . ASP A 1 91 ? 0.715 -28.125 -15.477 1 97.56 91 ASP A CA 1
ATOM 681 C C . ASP A 1 91 ? -0.425 -27.156 -15.781 1 97.56 91 ASP A C 1
ATOM 683 O O . ASP A 1 91 ? -1.383 -27.516 -16.469 1 97.56 91 ASP A O 1
ATOM 687 N N . ALA A 1 92 ? -0.329 -25.953 -15.297 1 97.88 92 ALA A N 1
ATOM 688 C CA . ALA A 1 92 ? -1.377 -24.953 -15.484 1 97.88 92 ALA A CA 1
ATOM 689 C C . ALA A 1 92 ? -1.616 -24.672 -16.969 1 97.88 92 ALA A C 1
ATOM 691 O O . ALA A 1 92 ? -2.691 -24.203 -17.344 1 97.88 92 ALA A O 1
ATOM 692 N N . THR A 1 93 ? -0.619 -24.891 -17.828 1 98.06 93 THR A N 1
ATOM 693 C CA . THR A 1 93 ? -0.724 -24.578 -19.25 1 98.06 93 THR A CA 1
ATOM 694 C C . THR A 1 93 ? -1.297 -25.766 -20.016 1 98.06 93 THR A C 1
ATOM 696 O O . THR A 1 93 ? -1.463 -25.688 -21.234 1 98.06 93 THR A O 1
ATOM 699 N N . ALA A 1 94 ? -1.512 -26.859 -19.312 1 98 94 ALA A N 1
ATOM 700 C CA . ALA A 1 94 ? -2.102 -28.062 -19.891 1 98 94 ALA A CA 1
ATOM 701 C C . ALA A 1 94 ? -2.896 -28.844 -18.844 1 98 94 ALA A C 1
ATOM 703 O O . ALA A 1 94 ? -2.512 -29.938 -18.453 1 98 94 ALA A O 1
ATOM 704 N N . LEU A 1 95 ? -4.023 -28.328 -18.516 1 98.5 95 LEU A N 1
ATOM 705 C CA . LEU A 1 95 ? -4.816 -28.875 -17.422 1 98.5 95 LEU A CA 1
ATOM 706 C C . LEU A 1 95 ? -5.441 -30.219 -17.812 1 98.5 95 LEU A C 1
ATOM 708 O O . LEU A 1 95 ? -6.035 -30.328 -18.891 1 98.5 95 LEU A O 1
ATOM 712 N N . PRO A 1 96 ? -5.324 -31.219 -16.938 1 98.5 96 PRO A N 1
ATOM 713 C CA . PRO A 1 96 ? -5.824 -32.562 -17.266 1 98.5 96 PRO A CA 1
ATOM 714 C C . PRO A 1 96 ? -7.309 -32.719 -16.953 1 98.5 96 PRO A C 1
ATOM 716 O O . PRO A 1 96 ? -7.715 -33.75 -16.406 1 98.5 96 PRO A O 1
ATOM 719 N N . PHE A 1 97 ? -8.102 -31.781 -17.203 1 98.75 97 PHE A N 1
ATOM 720 C CA . PHE A 1 97 ? -9.531 -31.812 -16.922 1 98.75 97 PHE A CA 1
ATOM 721 C C . PHE A 1 97 ? -10.344 -31.562 -18.188 1 98.75 97 PHE A C 1
ATOM 723 O O . PHE A 1 97 ? -9.875 -30.922 -19.125 1 98.75 97 PHE A O 1
ATOM 730 N N . ALA A 1 98 ? -11.508 -32.094 -18.219 1 98.69 98 ALA A N 1
ATOM 731 C CA . ALA A 1 98 ? -12.422 -31.906 -19.344 1 98.69 98 ALA A CA 1
ATOM 732 C C . ALA A 1 98 ? -12.906 -30.469 -19.438 1 98.69 98 ALA A C 1
ATOM 734 O O . ALA A 1 98 ? -12.883 -29.734 -18.438 1 98.69 98 ALA A O 1
ATOM 735 N N . ASP A 1 99 ? -13.344 -30.062 -20.656 1 98.75 99 ASP A N 1
ATOM 736 C CA . ASP A 1 99 ? -13.984 -28.766 -20.844 1 98.75 99 ASP A CA 1
ATOM 737 C C . ASP A 1 99 ? -15.188 -28.609 -19.922 1 98.75 99 ASP A C 1
ATOM 739 O O . ASP A 1 99 ? -15.938 -29.578 -19.703 1 98.75 99 ASP A O 1
ATOM 743 N N . ASN A 1 100 ? -15.359 -27.453 -19.312 1 98.75 100 ASN A N 1
ATOM 744 C CA . ASN A 1 100 ? -16.562 -27.078 -18.578 1 98.75 100 ASN A CA 1
ATOM 745 C C . ASN A 1 100 ? -16.75 -27.938 -17.328 1 98.75 100 ASN A C 1
ATOM 747 O O . ASN A 1 100 ? -17.875 -28.203 -16.906 1 98.75 100 ASN A O 1
ATOM 751 N N . ALA A 1 101 ? -15.68 -28.391 -16.781 1 98.69 101 ALA A N 1
ATOM 752 C CA . ALA A 1 101 ? -15.742 -29.328 -15.672 1 98.69 101 ALA A CA 1
ATOM 753 C C . ALA A 1 101 ? -15.961 -28.609 -14.352 1 98.69 101 ALA A C 1
ATOM 755 O O . ALA A 1 101 ? -16.375 -29.203 -13.359 1 98.69 101 ALA A O 1
ATOM 756 N N . PHE A 1 102 ? -15.711 -27.312 -14.305 1 98.81 102 PHE A N 1
ATOM 757 C CA . PHE A 1 102 ? -15.727 -26.578 -13.047 1 98.81 102 PHE A CA 1
ATOM 758 C C . PHE A 1 102 ? -16.625 -25.359 -13.148 1 98.81 102 PHE A C 1
ATOM 760 O O . PHE A 1 102 ? -16.922 -24.891 -14.25 1 98.81 102 PHE A O 1
ATOM 767 N N . ASP A 1 103 ? -17.031 -24.859 -11.977 1 98.62 103 ASP A N 1
ATOM 768 C CA . ASP A 1 103 ? -17.766 -23.594 -11.898 1 98.62 103 ASP A CA 1
ATOM 769 C C . ASP A 1 103 ? -16.797 -22.422 -11.852 1 98.62 103 ASP A C 1
ATOM 771 O O . ASP A 1 103 ? -17.125 -21.328 -12.32 1 98.62 103 ASP A O 1
ATOM 775 N N . ARG A 1 104 ? -15.609 -22.672 -11.281 1 98.62 104 ARG A N 1
ATOM 776 C CA . ARG A 1 104 ? -14.602 -21.625 -11.164 1 98.62 104 ARG A CA 1
ATOM 777 C C . ARG A 1 104 ? -13.195 -22.203 -11.219 1 98.62 104 ARG A C 1
ATOM 779 O O . ARG A 1 104 ? -12.961 -23.344 -10.805 1 98.62 104 ARG A O 1
ATOM 786 N N . ALA A 1 105 ? -12.305 -21.453 -11.742 1 98.88 105 ALA A N 1
ATOM 787 C CA . ALA A 1 105 ? -10.859 -21.688 -11.641 1 98.88 105 ALA A CA 1
ATOM 788 C C . ALA A 1 105 ? -10.156 -20.484 -11.023 1 98.88 105 ALA A C 1
ATOM 790 O O . ALA A 1 105 ? -10.305 -19.359 -11.508 1 98.88 105 ALA A O 1
ATOM 791 N N . LEU A 1 106 ? -9.453 -20.719 -9.992 1 98.81 106 LEU A N 1
ATOM 792 C CA . LEU A 1 106 ? -8.805 -19.656 -9.219 1 98.81 106 LEU A CA 1
ATOM 793 C C . LEU A 1 106 ? -7.297 -19.891 -9.133 1 98.81 106 LEU A C 1
ATOM 795 O O . LEU A 1 106 ? -6.848 -21.031 -8.992 1 98.81 106 LEU A O 1
ATOM 799 N N . ALA A 1 107 ? -6.535 -18.859 -9.266 1 98.62 107 ALA A N 1
ATOM 800 C CA . ALA A 1 107 ? -5.082 -18.922 -9.117 1 98.62 107 ALA A CA 1
ATOM 801 C C . ALA A 1 107 ? -4.59 -17.828 -8.164 1 98.62 107 ALA A C 1
ATOM 803 O O . ALA A 1 107 ? -4.695 -16.641 -8.461 1 98.62 107 ALA A O 1
ATOM 804 N N . LEU A 1 108 ? -4.059 -18.266 -7.055 1 98.06 108 LEU A N 1
ATOM 805 C CA . LEU A 1 108 ? -3.557 -17.344 -6.031 1 98.06 108 LEU A CA 1
ATOM 806 C C . LEU A 1 108 ? -2.033 -17.266 -6.074 1 98.06 108 LEU A C 1
ATOM 808 O O . LEU A 1 108 ? -1.349 -18.203 -5.629 1 98.06 108 LEU A O 1
ATOM 812 N N . LEU A 1 109 ? -1.503 -16.141 -6.594 1 95.88 109 LEU A N 1
ATOM 813 C CA . LEU A 1 109 ? -0.072 -15.859 -6.594 1 95.88 109 LEU A CA 1
ATOM 814 C C . LEU A 1 109 ? 0.693 -16.922 -7.371 1 95.88 109 LEU A C 1
ATOM 816 O O . LEU A 1 109 ? 1.699 -17.453 -6.887 1 95.88 109 LEU A O 1
ATOM 820 N N . VAL A 1 110 ? 0.249 -17.172 -8.625 1 95.31 110 VAL A N 1
ATOM 821 C CA . VAL A 1 110 ? 0.808 -18.266 -9.391 1 95.31 110 VAL A CA 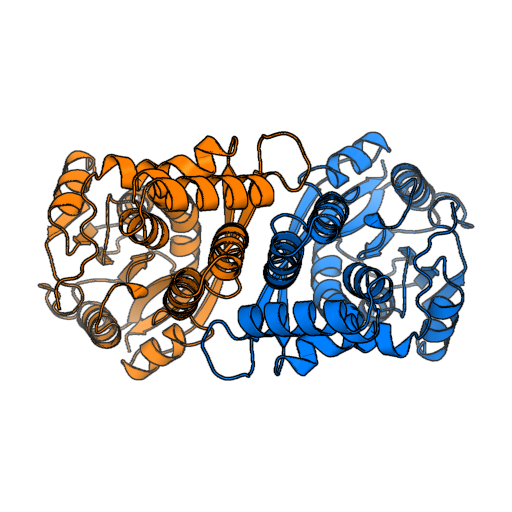1
ATOM 822 C C . VAL A 1 110 ? 1.181 -17.797 -10.789 1 95.31 110 VAL A C 1
ATOM 824 O O . VAL A 1 110 ? 2.256 -18.125 -11.305 1 95.31 110 VAL A O 1
ATOM 827 N N . LEU A 1 111 ? 0.362 -16.953 -11.445 1 95.56 111 LEU A N 1
ATOM 828 C CA . LEU A 1 111 ? 0.422 -16.703 -12.883 1 95.56 111 LEU A CA 1
ATOM 829 C C . LEU A 1 111 ? 1.745 -16.047 -13.266 1 95.56 111 LEU A C 1
ATOM 831 O O . LEU A 1 111 ? 2.236 -16.234 -14.383 1 95.56 111 LEU A O 1
ATOM 835 N N . HIS A 1 112 ? 2.33 -15.281 -12.312 1 91.06 112 HIS A N 1
ATOM 836 C CA . HIS A 1 112 ? 3.59 -14.609 -12.602 1 91.06 112 HIS A CA 1
ATOM 837 C C . HIS A 1 112 ? 4.746 -15.602 -12.656 1 91.06 112 HIS A C 1
ATOM 839 O O . HIS A 1 112 ? 5.836 -15.273 -13.133 1 91.06 112 HIS A O 1
ATOM 845 N N . PHE A 1 113 ? 4.543 -16.797 -12.266 1 89.75 113 PHE A N 1
ATOM 846 C CA . PHE A 1 113 ? 5.566 -17.844 -12.32 1 89.75 113 PHE A CA 1
ATOM 847 C C . PHE A 1 113 ? 5.395 -18.703 -13.562 1 89.75 113 PHE A C 1
ATOM 849 O O . PHE A 1 113 ? 6.258 -19.531 -13.875 1 89.75 113 PHE A O 1
ATOM 856 N N . VAL A 1 114 ? 4.285 -18.562 -14.203 1 92 114 VAL A N 1
ATOM 857 C CA . VAL A 1 114 ? 3.975 -19.406 -15.359 1 92 114 VAL A CA 1
ATOM 858 C C . VAL A 1 114 ? 4.562 -18.781 -16.625 1 92 114 VAL A C 1
ATOM 860 O O . VAL A 1 114 ? 4.215 -17.656 -16.984 1 92 114 VAL A O 1
ATOM 863 N N . PRO A 1 115 ? 5.52 -19.375 -17.297 1 87.12 115 PRO A N 1
ATOM 864 C CA . PRO A 1 115 ? 6.152 -18.812 -18.484 1 87.12 115 PRO A CA 1
ATOM 865 C C . PRO A 1 115 ? 5.141 -18.422 -19.562 1 87.12 115 PRO A C 1
ATOM 867 O O . PRO A 1 115 ? 5.277 -17.359 -20.188 1 87.12 115 PRO A O 1
ATOM 870 N N . GLU A 1 116 ? 4.16 -19.156 -19.828 1 91.88 116 GLU A N 1
ATOM 871 C CA . GLU A 1 116 ? 3.082 -18.844 -20.766 1 91.88 116 GLU A CA 1
ATOM 872 C C . GLU A 1 116 ? 1.758 -18.641 -20.031 1 91.88 116 GLU A C 1
ATOM 874 O O . GLU A 1 116 ? 0.808 -19.406 -20.234 1 91.88 116 GLU A O 1
ATOM 879 N N . ALA A 1 117 ? 1.751 -17.484 -19.359 1 94.62 117 ALA A N 1
ATOM 880 C CA . ALA A 1 117 ? 0.606 -17.25 -18.484 1 94.62 117 ALA A CA 1
ATOM 881 C C . ALA A 1 117 ? -0.688 -17.156 -19.281 1 94.62 117 ALA A C 1
ATOM 883 O O . ALA A 1 117 ? -1.754 -17.547 -18.797 1 94.62 117 ALA A O 1
ATOM 884 N N . GLY A 1 118 ? -0.583 -16.656 -20.484 1 96.88 118 GLY A N 1
ATOM 885 C CA . GLY A 1 118 ? -1.756 -16.625 -21.344 1 96.88 118 GLY A CA 1
ATOM 886 C C . GLY A 1 118 ? -2.357 -18 -21.578 1 96.88 118 GLY A C 1
ATOM 887 O O . GLY A 1 118 ? -3.58 -18.156 -21.562 1 96.88 118 GLY A O 1
ATOM 888 N N . LYS A 1 119 ? -1.511 -19 -21.797 1 97.62 119 LYS A N 1
ATOM 889 C CA . LYS A 1 119 ? -1.972 -20.359 -22 1 97.62 119 LYS A CA 1
ATOM 890 C C . LYS A 1 119 ? -2.658 -20.906 -20.734 1 97.62 119 LYS A C 1
ATOM 892 O O . LYS A 1 119 ? -3.637 -21.641 -20.828 1 97.62 119 LYS A O 1
ATOM 897 N N . ALA A 1 120 ? -2.062 -20.562 -19.625 1 98.31 120 ALA A N 1
ATOM 898 C CA . ALA A 1 120 ? -2.686 -20.984 -18.359 1 98.31 120 ALA A CA 1
ATOM 899 C C . ALA A 1 120 ? -4.09 -20.406 -18.234 1 98.31 120 ALA A C 1
ATOM 901 O O . ALA A 1 120 ? -5.023 -21.109 -17.844 1 98.31 120 ALA A O 1
ATOM 902 N N . VAL A 1 121 ? -4.227 -19.125 -18.578 1 98.75 121 VAL A N 1
ATOM 903 C CA . VAL A 1 121 ? -5.531 -18.469 -18.516 1 98.75 121 VAL A CA 1
ATOM 904 C C . VAL A 1 121 ? -6.488 -19.141 -19.516 1 98.75 121 VAL A C 1
ATOM 906 O O . VAL A 1 121 ? -7.656 -19.375 -19.188 1 98.75 121 VAL A O 1
ATOM 909 N N . ALA A 1 122 ? -6.027 -19.5 -20.672 1 98.75 122 ALA A N 1
ATOM 910 C CA . ALA A 1 122 ? -6.836 -20.188 -21.672 1 98.75 122 ALA A CA 1
ATOM 911 C C . ALA A 1 122 ? -7.32 -21.531 -21.156 1 98.75 122 ALA A C 1
ATOM 913 O O . ALA A 1 122 ? -8.477 -21.906 -21.359 1 98.75 122 ALA A O 1
ATOM 914 N N . GLU A 1 123 ? -6.402 -22.25 -20.547 1 98.81 123 GLU A N 1
ATOM 915 C CA . GLU A 1 123 ? -6.758 -23.531 -19.969 1 98.81 123 GLU A CA 1
ATOM 916 C C . GLU A 1 123 ? -7.777 -23.375 -18.844 1 98.81 123 GLU A C 1
ATOM 918 O O . GLU A 1 123 ? -8.734 -24.156 -18.75 1 98.81 123 GLU A O 1
ATOM 923 N N . MET A 1 124 ? -7.574 -22.406 -17.984 1 98.88 124 MET A N 1
ATOM 924 C CA . MET A 1 124 ? -8.547 -22.125 -16.938 1 98.88 124 MET A CA 1
ATOM 925 C C . MET A 1 124 ? -9.922 -21.844 -17.531 1 98.88 124 MET A C 1
ATOM 927 O O . MET A 1 124 ? -10.93 -22.344 -17.031 1 98.88 124 MET A O 1
ATOM 931 N N . ARG A 1 125 ? -9.953 -21.047 -18.531 1 98.88 125 ARG A N 1
ATOM 932 C CA . ARG A 1 125 ? -11.211 -20.75 -19.219 1 98.88 125 ARG A CA 1
ATOM 933 C C . ARG A 1 125 ? -11.836 -22.016 -19.797 1 98.88 125 ARG A C 1
ATOM 935 O O . ARG A 1 125 ? -13.047 -22.234 -19.656 1 98.88 125 ARG A O 1
ATOM 942 N N . ARG A 1 126 ? -11.031 -22.844 -20.422 1 98.88 126 ARG A N 1
ATOM 943 C CA . ARG A 1 126 ? -11.508 -24.047 -21.094 1 98.88 126 ARG A CA 1
ATOM 944 C C . ARG A 1 126 ? -12.203 -24.984 -20.094 1 98.88 126 ARG A C 1
ATOM 946 O O . ARG A 1 126 ? -13.25 -25.547 -20.406 1 98.88 126 ARG A O 1
ATOM 953 N N . VAL A 1 127 ? -11.656 -25.125 -18.938 1 98.88 127 VAL A N 1
ATOM 954 C CA . VAL A 1 127 ? -12.141 -26.141 -18 1 98.88 127 VAL A CA 1
ATOM 955 C C . VAL A 1 127 ? -13.312 -25.578 -17.203 1 98.88 127 VAL A C 1
ATOM 957 O O . VAL A 1 127 ? -14.023 -26.328 -16.516 1 98.88 127 VAL A O 1
ATOM 960 N N . VAL A 1 128 ? -13.539 -24.266 -17.188 1 98.88 128 VAL A N 1
ATOM 961 C CA . VAL A 1 128 ? -14.664 -23.656 -16.469 1 98.88 128 VAL A CA 1
ATOM 962 C C . VAL A 1 128 ? -15.875 -23.578 -17.391 1 98.88 128 VAL A C 1
ATOM 964 O O . VAL A 1 128 ? -15.75 -23.219 -18.578 1 98.88 128 VAL A O 1
ATOM 967 N N . ARG A 1 129 ? -16.984 -23.875 -16.922 1 98.81 129 ARG A N 1
ATOM 968 C CA . ARG A 1 129 ? -18.219 -23.875 -17.703 1 98.81 129 ARG A CA 1
ATOM 969 C C . ARG A 1 129 ? -18.594 -22.453 -18.141 1 98.81 129 ARG A C 1
ATOM 971 O O . ARG A 1 129 ? -18.203 -21.484 -17.5 1 98.81 129 ARG A O 1
ATOM 978 N N . PRO A 1 130 ? -19.406 -22.359 -19.25 1 98.69 130 PRO A N 1
ATOM 979 C CA . PRO A 1 130 ? -19.953 -21.031 -19.594 1 98.69 130 PRO A CA 1
ATOM 980 C C . PRO A 1 130 ? -20.703 -20.391 -18.438 1 98.69 130 PRO A C 1
ATOM 982 O O . PRO A 1 130 ? -21.469 -21.047 -17.734 1 98.69 130 PRO A O 1
ATOM 985 N N . GLY A 1 131 ? -20.469 -19.156 -18.25 1 98.44 131 GLY A N 1
ATOM 986 C CA . GLY A 1 131 ? -21.062 -18.438 -17.125 1 98.44 131 GLY A CA 1
ATOM 987 C C . GLY A 1 131 ? -20.266 -18.562 -15.844 1 98.44 131 GLY A C 1
ATOM 988 O O . GLY A 1 131 ? -20.516 -17.844 -14.875 1 98.44 131 GLY A O 1
ATOM 989 N N . GLY A 1 132 ? -19.297 -19.453 -15.844 1 98.69 132 GLY A N 1
ATOM 990 C CA . GLY A 1 132 ? -18.422 -19.609 -14.688 1 98.69 132 GLY A CA 1
ATOM 991 C C . GLY A 1 132 ? -17.359 -18.531 -14.586 1 98.69 132 GLY A C 1
ATOM 992 O O . GLY A 1 132 ? -17.328 -17.609 -15.406 1 98.69 132 GLY A O 1
ATOM 993 N N . VAL A 1 133 ? -16.484 -18.625 -13.562 1 98.75 133 VAL A N 1
ATOM 994 C CA . VAL A 1 133 ? -15.586 -17.531 -13.242 1 98.75 133 VAL A CA 1
ATOM 995 C C . VAL A 1 133 ? -14.141 -18.031 -13.273 1 98.75 133 VAL A C 1
ATOM 997 O O . VAL A 1 133 ? -13.836 -19.109 -12.758 1 98.75 133 VAL A O 1
ATOM 1000 N N . VAL A 1 134 ? -13.305 -17.266 -13.93 1 98.88 134 VAL A N 1
ATOM 1001 C CA . VAL A 1 134 ? -11.859 -17.391 -13.812 1 98.88 134 VAL A CA 1
ATOM 1002 C C . VAL A 1 134 ? -11.297 -16.188 -13.047 1 98.88 134 VAL A C 1
ATOM 1004 O O . VAL A 1 134 ? -11.633 -15.039 -13.359 1 98.88 134 VAL A O 1
ATOM 1007 N N . ALA A 1 135 ? -10.547 -16.406 -12.016 1 98.88 135 ALA A N 1
ATOM 1008 C CA . ALA A 1 135 ? -9.977 -15.305 -11.25 1 98.88 135 ALA A CA 1
ATOM 1009 C C . ALA A 1 135 ? -8.539 -15.609 -10.828 1 98.88 135 ALA A C 1
ATOM 1011 O O . ALA A 1 135 ? -8.164 -16.781 -10.68 1 98.88 135 ALA A O 1
ATOM 1012 N N . ALA A 1 136 ? -7.746 -14.633 -10.727 1 98.81 136 ALA A N 1
ATOM 1013 C CA . ALA A 1 136 ? -6.367 -14.742 -10.266 1 98.81 136 ALA A CA 1
ATOM 1014 C C . ALA A 1 136 ? -5.938 -13.5 -9.5 1 98.81 136 ALA A C 1
ATOM 1016 O O . ALA A 1 136 ? -6.559 -12.438 -9.625 1 98.81 136 ALA A O 1
ATOM 1017 N N . VAL A 1 137 ? -4.953 -13.664 -8.688 1 98.44 137 VAL A N 1
ATOM 1018 C CA . VAL A 1 137 ? -4.398 -12.539 -7.941 1 98.44 137 VAL A CA 1
ATOM 1019 C C . VAL A 1 137 ? -2.877 -12.672 -7.871 1 98.44 137 VAL A C 1
ATOM 1021 O O . VAL A 1 137 ? -2.35 -13.773 -7.711 1 98.44 137 VAL A O 1
ATOM 1024 N N . VAL A 1 138 ? -2.188 -11.586 -8.109 1 97.56 138 VAL A N 1
ATOM 1025 C CA . VAL A 1 138 ? -0.733 -11.516 -8.023 1 97.56 138 VAL A CA 1
ATOM 1026 C C . VAL A 1 138 ? -0.325 -10.25 -7.273 1 97.56 138 VAL A C 1
ATOM 1028 O O . VAL A 1 138 ? -1.072 -9.266 -7.242 1 97.56 138 VAL A O 1
ATOM 1031 N N . TRP A 1 139 ? 0.818 -10.25 -6.715 1 96.56 139 TRP A N 1
ATOM 1032 C CA . TRP A 1 139 ? 1.303 -9.086 -5.988 1 96.56 139 TRP A CA 1
ATOM 1033 C C . TRP A 1 139 ? 1.632 -7.945 -6.945 1 96.56 139 TRP A C 1
ATOM 1035 O O . TRP A 1 139 ? 1.982 -8.18 -8.102 1 96.56 139 TRP A O 1
ATOM 1045 N N . ASP A 1 140 ? 1.486 -6.742 -6.539 1 97.56 140 ASP A N 1
ATOM 1046 C CA . ASP A 1 140 ? 2.027 -5.57 -7.219 1 97.56 140 ASP A CA 1
ATOM 1047 C C . ASP A 1 140 ? 3.475 -5.312 -6.801 1 97.56 140 ASP A C 1
ATOM 1049 O O . ASP A 1 140 ? 3.736 -4.461 -5.949 1 97.56 140 ASP A O 1
ATOM 1053 N N . HIS A 1 141 ? 4.391 -5.938 -7.457 1 96.25 141 HIS A N 1
ATOM 1054 C CA . HIS A 1 141 ? 5.801 -5.945 -7.074 1 96.25 141 HIS A CA 1
ATOM 1055 C C . HIS A 1 141 ? 6.418 -4.559 -7.227 1 96.25 141 HIS A C 1
ATOM 1057 O O . HIS A 1 141 ? 7.336 -4.199 -6.484 1 96.25 141 HIS A O 1
ATOM 1063 N N . TYR A 1 142 ? 5.961 -3.861 -8.164 1 97.38 142 TYR A N 1
ATOM 1064 C CA . TYR A 1 142 ? 6.609 -2.578 -8.414 1 97.38 142 TYR A CA 1
ATOM 1065 C C . TYR A 1 142 ? 6.113 -1.517 -7.441 1 97.38 142 TYR A C 1
ATOM 1067 O O . TYR A 1 142 ? 6.914 -0.861 -6.77 1 97.38 142 TYR A O 1
ATOM 1075 N N . GLY A 1 143 ? 4.836 -1.384 -7.352 1 97.5 143 GLY A N 1
ATOM 1076 C CA . GLY A 1 143 ? 4.336 -0.199 -6.676 1 97.5 143 GLY A CA 1
ATOM 1077 C C . GLY A 1 143 ? 3.527 -0.519 -5.434 1 97.5 143 GLY A C 1
ATOM 1078 O O . GLY A 1 143 ? 3.027 0.385 -4.762 1 97.5 143 GLY A O 1
ATOM 1079 N N . GLY A 1 144 ? 3.457 -1.791 -5.059 1 97.75 144 GLY A N 1
ATOM 1080 C CA . GLY A 1 144 ? 2.461 -2.117 -4.051 1 97.75 144 GLY A CA 1
ATOM 1081 C C . GLY A 1 144 ? 3.037 -2.852 -2.855 1 97.75 144 GLY A C 1
ATOM 1082 O O . GLY A 1 144 ? 2.32 -3.152 -1.899 1 97.75 144 GLY A O 1
ATOM 1083 N N . MET A 1 145 ? 4.293 -3.172 -2.869 1 96.62 145 MET A N 1
ATOM 1084 C CA . MET A 1 145 ? 4.883 -3.945 -1.78 1 96.62 145 MET A CA 1
ATOM 1085 C C . MET A 1 145 ? 6 -3.158 -1.097 1 96.62 145 MET A C 1
ATOM 1087 O O . MET A 1 145 ? 7.176 -3.344 -1.409 1 96.62 145 MET A O 1
ATOM 1091 N N . THR A 1 146 ? 5.621 -2.418 -0.091 1 97.19 146 THR A N 1
ATOM 1092 C CA . THR A 1 146 ? 6.531 -1.463 0.531 1 97.19 146 THR A CA 1
ATOM 1093 C C . THR A 1 146 ? 7.723 -2.182 1.16 1 97.19 146 THR A C 1
ATOM 1095 O O . THR A 1 146 ? 8.875 -1.79 0.952 1 97.19 146 THR A O 1
ATOM 1098 N N . GLY A 1 147 ? 7.453 -3.246 1.92 1 96.12 147 GLY A N 1
ATOM 1099 C CA . GLY A 1 147 ? 8.516 -3.969 2.596 1 96.12 147 GLY A CA 1
ATOM 1100 C C . GLY A 1 147 ? 9.508 -4.605 1.639 1 96.12 147 GLY A C 1
ATOM 1101 O O . GLY A 1 147 ? 10.719 -4.574 1.88 1 96.12 147 GLY A O 1
ATOM 1102 N N . MET A 1 148 ? 9.031 -5.141 0.579 1 94.88 148 MET A N 1
ATOM 1103 C CA . MET A 1 148 ? 9.898 -5.766 -0.412 1 94.88 148 MET A CA 1
ATOM 1104 C C . MET A 1 148 ? 10.688 -4.719 -1.188 1 94.88 148 MET A C 1
ATOM 1106 O O . MET A 1 148 ? 11.883 -4.887 -1.437 1 94.88 148 MET A O 1
ATOM 1110 N N . ARG A 1 149 ? 10.031 -3.656 -1.562 1 96.31 149 ARG A N 1
ATOM 1111 C CA . ARG A 1 149 ? 10.719 -2.592 -2.287 1 96.31 149 ARG A CA 1
ATOM 1112 C C . ARG A 1 149 ? 11.82 -1.972 -1.434 1 96.31 149 ARG A C 1
ATOM 1114 O O . ARG A 1 149 ? 12.883 -1.607 -1.947 1 96.31 149 ARG A O 1
ATOM 1121 N N . MET A 1 150 ? 11.539 -1.805 -0.096 1 97.06 150 MET A N 1
ATOM 1122 C CA . MET A 1 150 ? 12.578 -1.36 0.831 1 97.06 150 MET A CA 1
ATOM 1123 C C . MET A 1 150 ? 13.836 -2.211 0.689 1 97.06 150 MET A C 1
ATOM 1125 O O . MET A 1 150 ? 14.938 -1.677 0.548 1 97.06 150 MET A O 1
ATOM 1129 N N . MET A 1 151 ? 13.672 -3.471 0.665 1 95.56 151 MET A N 1
ATOM 1130 C CA . MET A 1 151 ? 14.781 -4.406 0.57 1 95.56 151 MET A CA 1
ATOM 1131 C C . MET A 1 151 ? 15.438 -4.336 -0.806 1 95.56 151 MET A C 1
ATOM 1133 O O . MET A 1 151 ? 16.656 -4.172 -0.913 1 95.56 151 MET A O 1
ATOM 1137 N N . ILE A 1 152 ? 14.664 -4.402 -1.842 1 95.88 152 ILE A N 1
ATOM 1138 C CA . ILE A 1 152 ? 15.141 -4.508 -3.217 1 95.88 152 ILE A CA 1
ATOM 1139 C C . ILE A 1 152 ? 15.875 -3.23 -3.607 1 95.88 152 ILE A C 1
ATOM 1141 O O . ILE A 1 152 ? 16.938 -3.285 -4.23 1 95.88 152 ILE A O 1
ATOM 1145 N N . ASP A 1 153 ? 15.359 -2.09 -3.238 1 97.06 153 ASP A N 1
ATOM 1146 C CA . ASP A 1 153 ? 16 -0.823 -3.576 1 97.06 153 ASP A CA 1
ATOM 1147 C C . ASP A 1 153 ? 17.297 -0.635 -2.785 1 97.06 153 ASP A C 1
ATOM 1149 O O . ASP A 1 153 ? 18.266 -0.064 -3.293 1 97.06 153 ASP A O 1
ATOM 1153 N N . THR A 1 154 ? 17.312 -1.089 -1.509 1 96.44 154 THR A N 1
ATOM 1154 C CA . THR A 1 154 ? 18.516 -1.043 -0.699 1 96.44 154 THR A CA 1
ATOM 1155 C C . THR A 1 154 ? 19.625 -1.879 -1.334 1 96.44 154 THR A C 1
ATOM 1157 O O . THR A 1 154 ? 20.75 -1.404 -1.502 1 96.44 154 THR A O 1
ATOM 1160 N N . VAL A 1 155 ? 19.281 -3.082 -1.751 1 95.38 155 VAL A N 1
ATOM 1161 C CA . VAL A 1 155 ? 20.25 -3.996 -2.348 1 95.38 155 VAL A CA 1
ATOM 1162 C C . VAL A 1 155 ? 20.719 -3.443 -3.691 1 95.38 155 VAL A C 1
ATOM 1164 O O . VAL A 1 155 ? 21.922 -3.48 -3.998 1 95.38 155 VAL A O 1
ATOM 1167 N N . ALA A 1 156 ? 19.812 -2.912 -4.5 1 96.25 156 ALA A N 1
ATOM 1168 C CA . ALA A 1 156 ? 20.141 -2.369 -5.816 1 96.25 156 ALA A CA 1
ATOM 1169 C C . ALA A 1 156 ? 21.094 -1.185 -5.703 1 96.25 156 ALA A C 1
ATOM 1171 O O . ALA A 1 156 ? 21.906 -0.941 -6.602 1 96.25 156 ALA A O 1
ATOM 1172 N N . ALA A 1 157 ? 21.031 -0.456 -4.602 1 94.06 157 ALA A N 1
ATOM 1173 C CA . ALA A 1 157 ? 21.891 0.707 -4.395 1 94.06 157 ALA A CA 1
ATOM 1174 C C . ALA A 1 157 ? 23.328 0.282 -4.113 1 94.06 157 ALA A C 1
ATOM 1176 O O . ALA A 1 157 ? 24.234 1.103 -4.172 1 94.06 157 ALA A O 1
ATOM 1177 N N . LEU A 1 158 ? 23.531 -1.021 -3.869 1 92.75 158 LEU A N 1
ATOM 1178 C CA . LEU A 1 158 ? 24.844 -1.479 -3.398 1 92.75 158 LEU A CA 1
ATOM 1179 C C . LEU A 1 158 ? 25.656 -2.051 -4.547 1 92.75 158 LEU A C 1
ATOM 1181 O O . LEU A 1 158 ? 26.891 -2.174 -4.445 1 92.75 158 LEU A O 1
ATOM 1185 N N . SER A 1 159 ? 25.031 -2.494 -5.684 1 93.44 159 SER A N 1
ATOM 1186 C CA . SER A 1 159 ? 25.812 -3.164 -6.723 1 93.44 159 SER A CA 1
ATOM 1187 C C . SER A 1 159 ? 25.031 -3.242 -8.031 1 93.44 159 SER A C 1
ATOM 1189 O O . SER A 1 159 ? 23.812 -3.117 -8.039 1 93.44 159 SER A O 1
ATOM 1191 N N . GLU A 1 160 ? 25.781 -3.475 -9.062 1 95 160 GLU A N 1
ATOM 1192 C CA . GLU A 1 160 ? 25.172 -3.678 -10.375 1 95 160 GLU A CA 1
ATOM 1193 C C . GLU A 1 160 ? 24.328 -4.949 -10.406 1 95 160 GLU A C 1
ATOM 1195 O O . GLU A 1 160 ? 23.25 -4.969 -11 1 95 160 GLU A O 1
ATOM 1200 N N . SER A 1 161 ? 24.797 -5.961 -9.781 1 94.94 161 SER A N 1
ATOM 1201 C CA . SER A 1 161 ? 24.016 -7.195 -9.727 1 94.94 161 SER A CA 1
ATOM 1202 C C . SER A 1 161 ? 22.703 -6.988 -8.977 1 94.94 161 SER A C 1
ATOM 1204 O O . SER A 1 161 ? 21.688 -7.586 -9.328 1 94.94 161 SER A O 1
ATOM 1206 N N . GLY A 1 162 ? 22.766 -6.148 -7.949 1 95.12 162 GLY A N 1
ATOM 1207 C CA . GLY A 1 162 ? 21.547 -5.777 -7.254 1 95.12 162 GLY A CA 1
ATOM 1208 C C . GLY A 1 162 ? 20.562 -5.039 -8.141 1 95.12 162 GLY A C 1
ATOM 1209 O O . GLY A 1 162 ? 19.344 -5.266 -8.047 1 95.12 162 GLY A O 1
ATOM 1210 N N . ARG A 1 163 ? 21.094 -4.176 -9.008 1 96.75 163 ARG A N 1
ATOM 1211 C CA . ARG A 1 163 ? 20.234 -3.447 -9.938 1 96.75 163 ARG A CA 1
ATOM 1212 C C . ARG A 1 163 ? 19.562 -4.398 -10.922 1 96.75 163 ARG A C 1
ATOM 1214 O O . ARG A 1 163 ? 18.391 -4.219 -11.258 1 96.75 163 ARG A O 1
ATOM 1221 N N . GLN A 1 164 ? 20.25 -5.359 -11.32 1 95.5 164 GLN A N 1
ATOM 1222 C CA . GLN A 1 164 ? 19.688 -6.348 -12.234 1 95.5 164 GLN A CA 1
ATOM 1223 C C . GLN A 1 164 ? 18.594 -7.164 -11.555 1 95.5 164 GLN A C 1
ATOM 1225 O O . GLN A 1 164 ? 17.562 -7.441 -12.156 1 95.5 164 GLN A O 1
ATOM 1230 N N . MET A 1 165 ? 18.891 -7.523 -10.375 1 94.56 165 MET A N 1
ATOM 1231 C CA . MET A 1 165 ? 17.906 -8.258 -9.602 1 94.56 165 MET A CA 1
ATOM 1232 C C . MET A 1 165 ? 16.625 -7.438 -9.422 1 94.56 165 MET A C 1
ATOM 1234 O O . MET A 1 165 ? 15.523 -7.957 -9.578 1 94.56 165 MET A O 1
ATOM 1238 N N . ARG A 1 166 ? 16.734 -6.125 -9.094 1 96.56 166 ARG A N 1
ATOM 1239 C CA . ARG A 1 166 ? 15.578 -5.25 -8.953 1 96.56 166 ARG A CA 1
ATOM 1240 C C . ARG A 1 166 ? 14.758 -5.215 -10.242 1 96.56 166 ARG A C 1
ATOM 1242 O O . ARG A 1 166 ? 13.531 -5.293 -10.203 1 96.56 166 ARG A O 1
ATOM 1249 N N . SER A 1 167 ? 15.438 -5.059 -11.352 1 96.25 167 SER A N 1
ATOM 1250 C CA . SER A 1 167 ? 14.766 -4.996 -12.648 1 96.25 167 SER A CA 1
ATOM 1251 C C . SER A 1 167 ? 13.922 -6.246 -12.891 1 96.25 167 SER A C 1
ATOM 1253 O O . SER A 1 167 ? 12.766 -6.148 -13.305 1 96.25 167 SER A O 1
ATOM 1255 N N . ARG A 1 168 ? 14.484 -7.395 -12.625 1 93.25 168 ARG A N 1
ATOM 1256 C CA . ARG A 1 168 ? 13.789 -8.664 -12.812 1 93.25 168 ARG A CA 1
ATOM 1257 C C . ARG A 1 168 ? 12.617 -8.789 -11.844 1 93.25 168 ARG A C 1
ATOM 1259 O O . ARG A 1 168 ? 11.539 -9.258 -12.227 1 93.25 168 ARG A O 1
ATOM 1266 N N . TYR A 1 169 ? 12.805 -8.367 -10.68 1 93.56 169 TYR A N 1
ATOM 1267 C CA . TYR A 1 169 ? 11.789 -8.484 -9.633 1 93.56 169 TYR A CA 1
ATOM 1268 C C . TYR A 1 169 ? 10.602 -7.586 -9.938 1 93.56 169 TYR A C 1
ATOM 1270 O O . TYR A 1 169 ? 9.445 -8.023 -9.875 1 93.56 169 TYR A O 1
ATOM 1278 N N . CYS A 1 170 ? 10.828 -6.348 -10.281 1 95.56 170 CYS A N 1
ATOM 1279 C CA . CYS A 1 170 ? 9.797 -5.316 -10.344 1 95.56 170 CYS A CA 1
ATOM 1280 C C . CYS A 1 170 ? 8.891 -5.52 -11.562 1 95.56 170 CYS A C 1
ATOM 1282 O O . CYS A 1 170 ? 7.742 -5.078 -11.562 1 95.56 170 CYS A O 1
ATOM 1284 N N . PHE A 1 171 ? 9.406 -6.219 -12.594 1 93.81 171 PHE A N 1
ATOM 1285 C CA . PHE A 1 171 ? 8.641 -6.258 -13.828 1 93.81 171 PHE A CA 1
ATOM 1286 C C . PHE A 1 171 ? 8.422 -7.695 -14.281 1 93.81 171 PHE A C 1
ATOM 1288 O O . PHE A 1 171 ? 8.633 -8.023 -15.453 1 93.81 171 PHE A O 1
ATOM 1295 N N . GLN A 1 172 ? 7.996 -8.484 -13.375 1 91.31 172 GLN A N 1
ATOM 1296 C CA . GLN A 1 172 ? 7.566 -9.836 -13.719 1 91.31 172 GLN A CA 1
ATOM 1297 C C . GLN A 1 172 ? 6.254 -9.812 -14.5 1 91.31 172 GLN A C 1
ATOM 1299 O O . GLN A 1 172 ? 5.426 -8.922 -14.305 1 91.31 172 GLN A O 1
ATOM 1304 N N . PRO A 1 173 ? 6.078 -10.789 -15.32 1 90.25 173 PRO A N 1
ATOM 1305 C CA . PRO A 1 173 ? 4.844 -10.844 -16.109 1 90.25 173 PRO A CA 1
ATOM 1306 C C . PRO A 1 173 ? 3.59 -10.859 -15.234 1 90.25 173 PRO A C 1
ATOM 1308 O O . PRO A 1 173 ? 3.598 -11.445 -14.148 1 90.25 173 PRO A O 1
ATOM 1311 N N . MET A 1 174 ? 2.514 -10.219 -15.703 1 93.75 174 MET A N 1
ATOM 1312 C CA . MET A 1 174 ? 1.178 -10.234 -15.117 1 93.75 174 MET A CA 1
ATOM 1313 C C . MET A 1 174 ? 1.103 -9.289 -13.922 1 93.75 174 MET A C 1
ATOM 1315 O O . MET A 1 174 ? 0.022 -9.055 -13.375 1 93.75 174 MET A O 1
ATOM 1319 N N . MET A 1 175 ? 2.215 -8.656 -13.516 1 94.06 175 MET A N 1
ATOM 1320 C CA . MET A 1 175 ? 2.24 -7.961 -12.234 1 94.06 175 MET A CA 1
ATOM 1321 C C . MET A 1 175 ? 2.16 -6.453 -12.422 1 94.06 175 MET A C 1
ATOM 1323 O O . MET A 1 175 ? 2.33 -5.688 -11.469 1 94.06 175 MET A O 1
ATOM 1327 N N . GLN A 1 176 ? 1.968 -6 -13.656 1 91.69 176 GLN A N 1
ATOM 1328 C CA . GLN A 1 176 ? 1.807 -4.574 -13.914 1 91.69 176 GLN A CA 1
ATOM 1329 C C . GLN A 1 176 ? 0.331 -4.191 -13.977 1 91.69 176 GLN A C 1
ATOM 1331 O O . GLN A 1 176 ? -0.522 -5.031 -14.273 1 91.69 176 GLN A O 1
ATOM 1336 N N . PRO A 1 177 ? 0.09 -2.898 -13.688 1 92.25 177 PRO A N 1
ATOM 1337 C CA . PRO A 1 177 ? -1.305 -2.457 -13.758 1 92.25 177 PRO A CA 1
ATOM 1338 C C . PRO A 1 177 ? -1.961 -2.799 -15.094 1 92.25 177 PRO A C 1
ATOM 1340 O O . PRO A 1 177 ? -1.441 -2.436 -16.156 1 92.25 177 PRO A O 1
ATOM 1343 N N . GLY A 1 178 ? -3.066 -3.506 -15 1 94.88 178 GLY A N 1
ATOM 1344 C CA . GLY A 1 178 ? -3.873 -3.775 -16.188 1 94.88 178 GLY A CA 1
ATOM 1345 C C . GLY A 1 178 ? -3.391 -4.977 -16.969 1 94.88 178 GLY A C 1
ATOM 1346 O O . GLY A 1 178 ? -4.066 -5.426 -17.906 1 94.88 178 GLY A O 1
ATOM 1347 N N . GLU A 1 179 ? -2.27 -5.48 -16.672 1 95.62 179 GLU A N 1
ATOM 1348 C CA . GLU A 1 179 ? -1.688 -6.559 -17.453 1 95.62 179 GLU A CA 1
ATOM 1349 C C . GLU A 1 179 ? -2.541 -7.824 -17.375 1 95.62 179 GLU A C 1
ATOM 1351 O O . GLU A 1 179 ? -2.822 -8.453 -18.406 1 95.62 179 GLU A O 1
ATOM 1356 N N . MET A 1 180 ? -2.912 -8.258 -16.219 1 97.25 180 MET A N 1
ATOM 1357 C CA . MET A 1 180 ? -3.748 -9.445 -16.062 1 97.25 180 MET A CA 1
ATOM 1358 C C . MET A 1 180 ? -5.094 -9.266 -16.75 1 97.25 180 MET A C 1
ATOM 1360 O O . MET A 1 180 ? -5.57 -10.164 -17.438 1 97.25 180 MET A O 1
ATOM 1364 N N . LYS A 1 181 ? -5.676 -8.062 -16.578 1 98 181 LYS A N 1
ATOM 1365 C CA . LYS A 1 181 ? -6.961 -7.766 -17.203 1 98 181 LYS A CA 1
ATOM 1366 C C . LYS A 1 181 ? -6.883 -7.914 -18.719 1 98 181 LYS A C 1
ATOM 1368 O O . LYS A 1 181 ? -7.762 -8.523 -19.328 1 98 181 LYS A O 1
ATOM 1373 N N . ARG A 1 182 ? -5.844 -7.398 -19.297 1 97.88 182 ARG A N 1
ATOM 1374 C CA . ARG A 1 182 ? -5.645 -7.496 -20.734 1 97.88 182 ARG A CA 1
ATOM 1375 C C . ARG A 1 182 ? -5.496 -8.945 -21.172 1 97.88 182 ARG A C 1
ATOM 1377 O O . ARG A 1 182 ? -6.086 -9.367 -22.172 1 97.88 182 ARG A O 1
ATOM 1384 N N . THR A 1 183 ? -4.715 -9.672 -20.438 1 98 183 THR A N 1
ATOM 1385 C CA . THR A 1 183 ? -4.488 -11.078 -20.75 1 98 183 THR A CA 1
ATOM 1386 C C . THR A 1 183 ? -5.789 -11.867 -20.688 1 98 183 THR A C 1
ATOM 1388 O O . THR A 1 183 ? -6.074 -12.688 -21.562 1 98 183 THR A O 1
ATOM 1391 N N . PHE A 1 184 ? -6.613 -11.633 -19.625 1 98.75 184 PHE A N 1
ATOM 1392 C CA . PHE A 1 184 ? -7.902 -12.297 -19.484 1 98.75 184 PHE A CA 1
ATOM 1393 C C . PHE A 1 184 ? -8.789 -12.031 -20.688 1 98.75 184 PHE A C 1
ATOM 1395 O O . PHE A 1 184 ? -9.367 -12.953 -21.266 1 98.75 184 PHE A O 1
ATOM 1402 N N . ALA A 1 185 ? -8.836 -10.773 -21.094 1 98.56 185 ALA A N 1
ATOM 1403 C CA . ALA A 1 185 ? -9.656 -10.383 -22.234 1 98.56 185 ALA A CA 1
ATOM 1404 C C . ALA A 1 185 ? -9.141 -11.023 -23.516 1 98.56 185 ALA A C 1
ATOM 1406 O O . ALA A 1 185 ? -9.93 -11.523 -24.328 1 98.56 185 ALA A O 1
ATOM 1407 N N . GLU A 1 186 ? -7.859 -11.031 -23.688 1 98.25 186 GLU A N 1
ATOM 1408 C CA . GLU A 1 186 ? -7.219 -11.609 -24.859 1 98.25 186 GLU A CA 1
ATOM 1409 C C . GLU A 1 186 ? -7.527 -13.102 -24.984 1 98.25 186 GLU A C 1
ATOM 1411 O O . GLU A 1 186 ? -7.582 -13.641 -26.094 1 98.25 186 GLU A O 1
ATOM 1416 N N . GLN A 1 187 ? -7.734 -13.711 -23.828 1 98.12 187 GLN A N 1
ATOM 1417 C CA . GLN A 1 187 ? -8.008 -15.148 -23.828 1 98.12 187 GLN A CA 1
ATOM 1418 C C . GLN A 1 187 ? -9.508 -15.422 -23.875 1 98.12 187 GLN A C 1
ATOM 1420 O O . GLN A 1 187 ? -9.938 -16.562 -23.672 1 98.12 187 GLN A O 1
ATOM 1425 N N . GLY A 1 188 ? -10.297 -14.453 -24.031 1 98.44 188 GLY A N 1
ATOM 1426 C CA . GLY A 1 188 ? -11.695 -14.641 -24.391 1 98.44 188 GLY A CA 1
ATOM 1427 C C . GLY A 1 188 ? -12.633 -14.539 -23.188 1 98.44 188 GLY A C 1
ATOM 1428 O O . GLY A 1 188 ? -13.828 -14.812 -23.312 1 98.44 188 GLY A O 1
ATOM 1429 N N . LEU A 1 189 ? -12.109 -14.164 -22.062 1 98.88 189 LEU A N 1
ATOM 1430 C CA . LEU A 1 189 ? -12.992 -13.906 -20.938 1 98.88 189 LEU A CA 1
ATOM 1431 C C . LEU A 1 189 ? -13.711 -12.578 -21.094 1 98.88 189 LEU A C 1
ATOM 1433 O O . LEU A 1 189 ? -13.172 -11.641 -21.688 1 98.88 189 LEU A O 1
ATOM 1437 N N . VAL A 1 190 ? -14.922 -12.516 -20.562 1 98.75 190 VAL A N 1
ATOM 1438 C CA . VAL A 1 190 ? -15.711 -11.297 -20.703 1 98.75 190 VAL A CA 1
ATOM 1439 C C . VAL A 1 190 ? -16.031 -10.727 -19.328 1 98.75 190 VAL A C 1
ATOM 1441 O O . VAL A 1 190 ? -15.781 -11.375 -18.312 1 98.75 190 VAL A O 1
ATOM 1444 N N . ASP A 1 191 ? -16.5 -9.469 -19.328 1 98.44 191 ASP A N 1
ATOM 1445 C CA . ASP A 1 191 ? -16.812 -8.766 -18.094 1 98.44 191 ASP A CA 1
ATOM 1446 C C . ASP A 1 191 ? -15.625 -8.812 -17.125 1 98.44 191 ASP A C 1
ATOM 1448 O O . ASP A 1 191 ? -15.781 -9.156 -15.953 1 98.44 191 ASP A O 1
ATOM 1452 N N . VAL A 1 192 ? -14.484 -8.617 -17.672 1 98.75 192 VAL A N 1
ATOM 1453 C CA . VAL A 1 192 ? -13.258 -8.703 -16.891 1 98.75 192 VAL A CA 1
ATOM 1454 C C . VAL A 1 192 ? -13.148 -7.508 -15.953 1 98.75 192 VAL A C 1
ATOM 1456 O O . VAL A 1 192 ? -13.258 -6.359 -16.391 1 98.75 192 VAL A O 1
ATOM 1459 N N . THR A 1 193 ? -12.992 -7.762 -14.672 1 98.12 193 THR A N 1
ATOM 1460 C CA . THR A 1 193 ? -12.836 -6.727 -13.664 1 98.12 193 THR A CA 1
ATOM 1461 C C . THR A 1 193 ? -11.508 -6.883 -12.93 1 98.12 193 THR A C 1
ATOM 1463 O O . THR A 1 193 ? -11.008 -8 -12.766 1 98.12 193 THR A O 1
ATOM 1466 N N . GLU A 1 194 ? -10.914 -5.812 -12.617 1 97.88 194 GLU A N 1
ATOM 1467 C CA . GLU A 1 194 ? -9.688 -5.777 -11.82 1 97.88 194 GLU A CA 1
ATOM 1468 C C . GLU A 1 194 ? -9.906 -5.027 -10.508 1 97.88 194 GLU A C 1
ATOM 1470 O O . GLU A 1 194 ? -10.68 -4.074 -10.453 1 97.88 194 GLU A O 1
ATOM 1475 N N . ALA A 1 195 ? -9.289 -5.477 -9.461 1 97.75 195 ALA A N 1
ATOM 1476 C CA . ALA A 1 195 ? -9.336 -4.832 -8.148 1 97.75 195 ALA A CA 1
ATOM 1477 C C . ALA A 1 195 ? -7.98 -4.91 -7.449 1 97.75 195 ALA A C 1
ATOM 1479 O O . ALA A 1 195 ? -7.113 -5.688 -7.852 1 97.75 195 ALA A O 1
ATOM 1480 N N . GLU A 1 196 ? -7.812 -4.027 -6.551 1 98 196 GLU A N 1
ATOM 1481 C CA . GLU A 1 196 ? -6.652 -4.07 -5.668 1 98 196 GLU A CA 1
ATOM 1482 C C . GLU A 1 196 ? -7.027 -4.617 -4.293 1 98 196 GLU A C 1
ATOM 1484 O O . GLU A 1 196 ? -7.984 -4.148 -3.672 1 98 196 GLU A O 1
ATOM 1489 N N . LEU A 1 197 ? -6.316 -5.625 -3.871 1 98.38 197 LEU A N 1
ATOM 1490 C CA . LEU A 1 197 ? -6.48 -6.176 -2.531 1 98.38 197 LEU A CA 1
ATOM 1491 C C . LEU A 1 197 ? -5.293 -5.809 -1.646 1 98.38 197 LEU A C 1
ATOM 1493 O O . LEU A 1 197 ? -4.148 -5.816 -2.102 1 98.38 197 LEU A O 1
ATOM 1497 N N . MET A 1 198 ? -5.57 -5.465 -0.403 1 98 198 MET A N 1
ATOM 1498 C CA . MET A 1 198 ? -4.512 -5.055 0.513 1 98 198 MET A CA 1
ATOM 1499 C C . MET A 1 198 ? -4.492 -5.938 1.755 1 98 198 MET A C 1
ATOM 1501 O O . MET A 1 198 ? -5.539 -6.219 2.338 1 98 198 MET A O 1
ATOM 1505 N N . ILE A 1 199 ? -3.318 -6.406 2.049 1 97.56 199 ILE A N 1
ATOM 1506 C CA . ILE A 1 199 ? -3.078 -6.969 3.373 1 97.56 199 ILE A CA 1
ATOM 1507 C C . ILE A 1 199 ? -1.84 -6.324 3.99 1 97.56 199 ILE A C 1
ATOM 1509 O O . ILE A 1 199 ? -1.057 -5.676 3.293 1 97.56 199 ILE A O 1
ATOM 1513 N N . ARG A 1 200 ? -1.685 -6.48 5.293 1 96.75 200 ARG A N 1
ATOM 1514 C CA . ARG A 1 200 ? -0.434 -6.074 5.93 1 96.75 200 ARG A CA 1
ATOM 1515 C C . ARG A 1 200 ? 0.442 -7.285 6.234 1 96.75 200 ARG A C 1
ATOM 1517 O O . ARG A 1 200 ? -0.06 -8.336 6.637 1 96.75 200 ARG A O 1
ATOM 1524 N N . MET A 1 201 ? 1.642 -7.121 5.98 1 96.25 201 MET A N 1
ATOM 1525 C CA . MET A 1 201 ? 2.654 -8.062 6.453 1 96.25 201 MET A CA 1
ATOM 1526 C C . MET A 1 201 ? 3.318 -7.551 7.73 1 96.25 201 MET A C 1
ATOM 1528 O O . MET A 1 201 ? 4.027 -6.543 7.703 1 96.25 201 MET A O 1
ATOM 1532 N N . ASP A 1 202 ? 3.057 -8.203 8.812 1 95.75 202 ASP A N 1
ATOM 1533 C CA . ASP A 1 202 ? 3.553 -7.828 10.133 1 95.75 202 ASP A CA 1
ATOM 1534 C C . ASP A 1 202 ? 4.719 -8.719 10.555 1 95.75 202 ASP A C 1
ATOM 1536 O O . ASP A 1 202 ? 4.613 -9.945 10.523 1 95.75 202 ASP A O 1
ATOM 1540 N N . TYR A 1 203 ? 5.766 -8.047 10.906 1 96.5 203 TYR A N 1
ATOM 1541 C CA . TYR A 1 203 ? 6.953 -8.766 11.359 1 96.5 203 TYR A CA 1
ATOM 1542 C C . TYR A 1 203 ? 7.262 -8.445 12.82 1 96.5 203 TYR A C 1
ATOM 1544 O O . TYR A 1 203 ? 7.137 -7.293 13.242 1 96.5 203 TYR A O 1
ATOM 1552 N N . ALA A 1 204 ? 7.699 -9.414 13.57 1 96.75 204 ALA A N 1
ATOM 1553 C CA . ALA A 1 204 ? 7.996 -9.242 14.984 1 96.75 204 ALA A CA 1
ATOM 1554 C C . ALA A 1 204 ? 9.305 -8.484 15.188 1 96.75 204 ALA A C 1
ATOM 1556 O O . ALA A 1 204 ? 9.461 -7.758 16.172 1 96.75 204 ALA A O 1
ATOM 1557 N N . ASP A 1 205 ? 10.242 -8.711 14.367 1 97.44 205 ASP A N 1
ATOM 1558 C CA . ASP A 1 205 ? 11.562 -8.094 14.367 1 97.44 205 ASP A CA 1
ATOM 1559 C C . ASP A 1 205 ? 12.289 -8.359 13.047 1 97.44 205 ASP A C 1
ATOM 1561 O O . ASP A 1 205 ? 11.703 -8.906 12.109 1 97.44 205 ASP A O 1
ATOM 1565 N N . PHE A 1 206 ? 13.539 -7.938 12.961 1 97.69 206 PHE A N 1
ATOM 1566 C CA . PHE A 1 206 ? 14.273 -8.086 11.711 1 97.69 206 PHE A CA 1
ATOM 1567 C C . PHE A 1 206 ? 14.5 -9.555 11.383 1 97.69 206 PHE A C 1
ATOM 1569 O O . PHE A 1 206 ? 14.438 -9.961 10.219 1 97.69 206 PHE A O 1
ATOM 1576 N N . ASP A 1 207 ? 14.781 -10.305 12.312 1 96.25 207 ASP A N 1
ATOM 1577 C CA . ASP A 1 207 ? 15.008 -11.727 12.07 1 96.25 207 ASP A CA 1
ATOM 1578 C C . ASP A 1 207 ? 13.781 -12.391 11.453 1 96.25 207 ASP A C 1
ATOM 1580 O O . ASP A 1 207 ? 13.898 -13.211 10.547 1 96.25 207 ASP A O 1
ATOM 1584 N N . ASP A 1 208 ? 12.664 -12.07 11.969 1 94.62 208 ASP A N 1
ATOM 1585 C CA . ASP A 1 208 ? 11.414 -12.562 11.398 1 94.62 208 ASP A CA 1
ATOM 1586 C C . ASP A 1 208 ? 11.273 -12.164 9.938 1 94.62 208 ASP A C 1
ATOM 1588 O O . ASP A 1 208 ? 10.781 -12.938 9.117 1 94.62 208 ASP A O 1
ATOM 1592 N N . PHE A 1 209 ? 11.719 -11.023 9.633 1 94.88 209 PHE A N 1
ATOM 1593 C CA . PHE A 1 209 ? 11.672 -10.477 8.281 1 94.88 209 PHE A CA 1
ATOM 1594 C C . PHE A 1 209 ? 12.703 -11.148 7.383 1 94.88 209 PHE A C 1
ATOM 1596 O O . PHE A 1 209 ? 12.391 -11.539 6.254 1 94.88 209 PHE A O 1
ATOM 1603 N N . TRP A 1 210 ? 13.867 -11.375 7.875 1 94 210 TRP A N 1
ATOM 1604 C CA . TRP A 1 210 ? 15.039 -11.703 7.07 1 94 210 TRP A CA 1
ATOM 1605 C C . TRP A 1 210 ? 15.227 -13.211 6.98 1 94 210 TRP A C 1
ATOM 1607 O O . TRP A 1 210 ? 15.758 -13.719 5.984 1 94 210 TRP A O 1
ATOM 1617 N N . ALA A 1 211 ? 14.82 -13.922 7.934 1 90.31 211 ALA A N 1
ATOM 1618 C CA . ALA A 1 211 ? 15.18 -15.328 8.086 1 90.31 211 ALA A CA 1
ATOM 1619 C C . ALA A 1 211 ? 14.836 -16.125 6.828 1 90.31 211 ALA A C 1
ATOM 1621 O O . ALA A 1 211 ? 15.672 -16.859 6.293 1 90.31 211 ALA A O 1
ATOM 1622 N N . PRO A 1 212 ? 13.648 -15.961 6.301 1 85 212 PRO A N 1
ATOM 1623 C CA . PRO A 1 212 ? 13.32 -16.719 5.094 1 85 212 PRO A CA 1
ATOM 1624 C C . PRO A 1 212 ? 14.164 -16.328 3.893 1 85 212 PRO A C 1
ATOM 1626 O O . PRO A 1 212 ? 14.539 -17.172 3.082 1 85 212 PRO A O 1
ATOM 1629 N N . ILE A 1 213 ? 14.445 -15.109 3.805 1 86.56 213 ILE A N 1
ATOM 1630 C CA . ILE A 1 213 ? 15.258 -14.586 2.707 1 86.56 213 ILE A CA 1
ATOM 1631 C C . ILE A 1 213 ? 16.688 -15.086 2.844 1 86.56 213 ILE A C 1
ATOM 1633 O O . ILE A 1 213 ? 17.281 -15.57 1.876 1 86.56 213 ILE A O 1
ATOM 1637 N N . GLY A 1 214 ? 17.188 -15.008 4.047 1 83.5 214 GLY A N 1
ATOM 1638 C CA . GLY A 1 214 ? 18.531 -15.5 4.324 1 83.5 214 GLY A CA 1
ATOM 1639 C C . GLY A 1 214 ? 18.688 -16.984 4.078 1 83.5 214 GLY A C 1
ATOM 1640 O O . GLY A 1 214 ? 19.797 -17.453 3.789 1 83.5 214 GLY A O 1
ATOM 1641 N N . ALA A 1 215 ? 17.578 -17.688 4.125 1 79 215 ALA A N 1
ATOM 1642 C CA . ALA A 1 215 ? 17.594 -19.125 3.902 1 79 215 ALA A CA 1
ATOM 1643 C C . ALA A 1 215 ? 17.484 -19.453 2.414 1 79 215 ALA A C 1
ATOM 1645 O O . ALA A 1 215 ? 17.438 -20.625 2.029 1 79 215 ALA A O 1
ATOM 1646 N N . GLY A 1 216 ? 17.422 -18.406 1.62 1 75.81 216 GLY A N 1
ATOM 1647 C CA . GLY A 1 216 ? 17.453 -18.594 0.178 1 75.81 216 GLY A CA 1
ATOM 1648 C C . GLY A 1 216 ? 16.078 -18.672 -0.448 1 75.81 216 GLY A C 1
ATOM 1649 O O . GLY A 1 216 ? 15.938 -19.047 -1.617 1 75.81 216 GLY A O 1
ATOM 1650 N N . GLU A 1 217 ? 15.141 -18.359 0.305 1 73.44 217 GLU A N 1
ATOM 1651 C CA . GLU A 1 217 ? 13.773 -18.469 -0.196 1 73.44 217 GLU A CA 1
ATOM 1652 C C . GLU A 1 217 ? 13.383 -17.234 -1.015 1 73.44 217 GLU A C 1
ATOM 1654 O O . GLU A 1 217 ? 13.781 -16.125 -0.689 1 73.44 217 GLU A O 1
ATOM 1659 N N . GLY A 1 218 ? 12.672 -17.516 -2.146 1 75.56 218 GLY A N 1
ATOM 1660 C CA . GLY A 1 218 ? 12.18 -16.438 -2.979 1 75.56 218 GLY A CA 1
ATOM 1661 C C . GLY A 1 218 ? 13.242 -15.859 -3.902 1 75.56 218 GLY A C 1
ATOM 1662 O O . GLY A 1 218 ? 14.391 -16.297 -3.883 1 75.56 218 GLY A O 1
ATOM 1663 N N . PRO A 1 219 ? 12.805 -14.938 -4.656 1 76.38 219 PRO A N 1
ATOM 1664 C CA . PRO A 1 219 ? 13.719 -14.352 -5.641 1 76.38 219 PRO A CA 1
ATOM 1665 C C . PRO A 1 219 ? 14.938 -13.695 -5 1 76.38 219 PRO A C 1
ATOM 1667 O O . PRO A 1 219 ? 16.062 -13.859 -5.488 1 76.38 219 PRO A O 1
ATOM 1670 N N . LEU A 1 220 ? 14.758 -12.969 -3.91 1 81.88 220 LEU A N 1
ATOM 1671 C CA . LEU A 1 220 ? 15.883 -12.312 -3.246 1 81.88 220 LEU A CA 1
ATOM 1672 C C . LEU A 1 220 ? 16.766 -13.336 -2.545 1 81.88 220 LEU A C 1
ATOM 1674 O O . LEU A 1 220 ? 18 -13.188 -2.516 1 81.88 220 LEU A O 1
ATOM 1678 N N . GLY A 1 221 ? 16.094 -14.281 -1.919 1 84.19 221 GLY A N 1
ATOM 1679 C CA . GLY A 1 221 ? 16.891 -15.344 -1.319 1 84.19 221 GLY A CA 1
ATOM 1680 C C . GLY A 1 221 ? 17.797 -16.047 -2.314 1 84.19 221 GLY A C 1
ATOM 1681 O O . GLY A 1 221 ? 18.969 -16.297 -2.031 1 84.19 221 GLY A O 1
ATOM 1682 N N . ARG A 1 2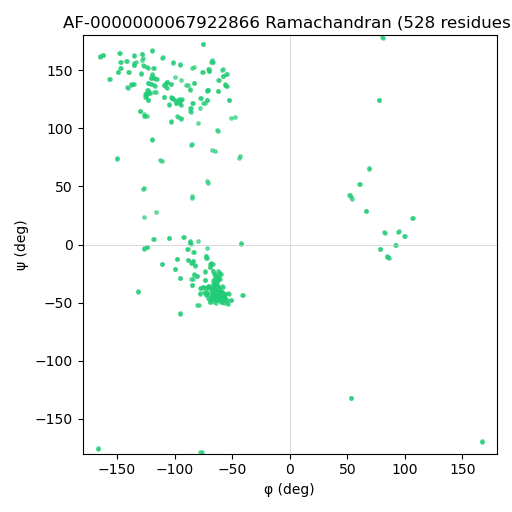22 ? 17.297 -16.312 -3.455 1 84.75 222 ARG A N 1
ATOM 1683 C CA . ARG A 1 222 ? 18.062 -16.953 -4.512 1 84.75 222 ARG A CA 1
ATOM 1684 C C . ARG A 1 222 ? 19.219 -16.062 -4.961 1 84.75 222 ARG A C 1
ATOM 1686 O O . ARG A 1 222 ? 20.328 -16.562 -5.199 1 84.75 222 ARG A O 1
ATOM 1693 N N . TYR A 1 223 ? 18.984 -14.812 -5.055 1 89.31 223 TYR A N 1
ATOM 1694 C CA . TYR A 1 223 ? 20.016 -13.852 -5.398 1 89.31 223 TYR A CA 1
ATOM 1695 C C . TYR A 1 223 ? 21.141 -13.875 -4.367 1 89.31 223 TYR A C 1
ATOM 1697 O O . TYR A 1 223 ? 22.328 -13.891 -4.727 1 89.31 223 TYR A O 1
ATOM 1705 N N . LEU A 1 224 ? 20.812 -13.969 -3.123 1 89.62 224 LEU A N 1
ATOM 1706 C CA . LEU A 1 224 ? 21.812 -13.961 -2.049 1 89.62 224 LEU A CA 1
ATOM 1707 C C . LEU A 1 224 ? 22.719 -15.172 -2.141 1 89.62 224 LEU A C 1
ATOM 1709 O O . LEU A 1 224 ? 23.922 -15.078 -1.851 1 89.62 224 LEU A O 1
ATOM 1713 N N . THR A 1 225 ? 22.125 -16.266 -2.59 1 88.56 225 THR A N 1
ATOM 1714 C CA . THR A 1 225 ? 22.906 -17.5 -2.639 1 88.56 225 THR A CA 1
ATOM 1715 C C . THR A 1 225 ? 23.984 -17.406 -3.717 1 88.56 225 THR A C 1
ATOM 1717 O O . THR A 1 225 ? 24.938 -18.203 -3.719 1 88.56 225 THR A O 1
ATOM 1720 N N . THR A 1 226 ? 23.828 -16.516 -4.641 1 90.69 226 THR A N 1
ATOM 1721 C CA . THR A 1 226 ? 24.812 -16.375 -5.715 1 90.69 226 THR A CA 1
ATOM 1722 C C . THR A 1 226 ? 25.984 -15.516 -5.27 1 90.69 226 THR A C 1
ATOM 1724 O O . THR A 1 226 ? 26.984 -15.422 -5.977 1 90.69 226 THR A O 1
ATOM 1727 N N . LEU A 1 227 ? 25.922 -14.938 -4.121 1 92.75 227 LEU A N 1
ATOM 1728 C CA . LEU A 1 227 ? 26.938 -14 -3.639 1 92.75 227 LEU A CA 1
ATOM 1729 C C . LEU A 1 227 ? 27.875 -14.672 -2.65 1 92.75 227 LEU A C 1
ATOM 1731 O O . LEU A 1 227 ? 27.547 -15.711 -2.078 1 92.75 227 LEU A O 1
ATOM 1735 N N . ASP A 1 228 ? 29.031 -14.125 -2.525 1 93.62 228 ASP A N 1
ATOM 1736 C CA . ASP A 1 228 ? 29.938 -14.648 -1.505 1 93.62 228 ASP A CA 1
ATOM 1737 C C . ASP A 1 228 ? 29.516 -14.195 -0.109 1 93.62 228 ASP A C 1
ATOM 1739 O O . ASP A 1 228 ? 28.609 -13.375 0.033 1 93.62 228 ASP A O 1
ATOM 1743 N N . ALA A 1 229 ? 30.141 -14.703 0.896 1 94.12 229 ALA A N 1
ATOM 1744 C CA . ALA A 1 229 ? 29.734 -14.516 2.287 1 94.12 229 ALA A CA 1
ATOM 1745 C C . ALA A 1 229 ? 29.859 -13.055 2.699 1 94.12 229 ALA A C 1
ATOM 1747 O O . ALA A 1 229 ? 29.016 -12.539 3.453 1 94.12 229 ALA A O 1
ATOM 1748 N N . ALA A 1 230 ? 30.875 -12.414 2.258 1 95.25 230 ALA A N 1
ATOM 1749 C CA . ALA A 1 230 ? 31.094 -11.016 2.619 1 95.25 230 ALA A CA 1
ATOM 1750 C C . ALA A 1 230 ? 30 -10.125 2.053 1 95.25 230 ALA A C 1
ATOM 1752 O O . ALA A 1 230 ? 29.484 -9.242 2.744 1 95.25 230 ALA A O 1
ATOM 1753 N N . GLU A 1 231 ? 29.656 -10.398 0.838 1 94.38 231 GLU A N 1
ATOM 1754 C CA . GLU A 1 231 ? 28.578 -9.633 0.197 1 94.38 231 GLU A CA 1
ATOM 1755 C C . GLU A 1 231 ? 27.234 -9.906 0.861 1 94.38 231 GLU A C 1
ATOM 1757 O O . GLU A 1 231 ? 26.422 -8.992 1.024 1 94.38 231 GLU A O 1
ATOM 1762 N N . GLN A 1 232 ? 27 -11.125 1.232 1 95 232 GLN A N 1
ATOM 1763 C CA . GLN A 1 232 ? 25.766 -11.477 1.925 1 95 232 GLN A CA 1
ATOM 1764 C C . GLN A 1 232 ? 25.641 -10.719 3.242 1 95 232 GLN A C 1
ATOM 1766 O O . GLN A 1 232 ? 24.578 -10.188 3.559 1 95 232 GLN A O 1
ATOM 1771 N N . LYS A 1 233 ? 26.719 -10.625 3.953 1 95.56 233 LYS A N 1
ATOM 1772 C CA . LYS A 1 233 ? 26.719 -9.914 5.23 1 95.56 233 LYS A CA 1
ATOM 1773 C C . LYS A 1 233 ? 26.5 -8.422 5.027 1 95.56 233 LYS A C 1
ATOM 1775 O O . LYS A 1 233 ? 25.797 -7.781 5.82 1 95.56 233 LYS A O 1
ATOM 1780 N N . ARG A 1 234 ? 27.125 -7.949 3.986 1 95.5 234 ARG A N 1
ATOM 1781 C CA . ARG A 1 234 ? 26.953 -6.535 3.668 1 95.5 234 ARG A CA 1
ATOM 1782 C C . ARG A 1 234 ? 25.5 -6.211 3.334 1 95.5 234 ARG A C 1
ATOM 1784 O O . ARG A 1 234 ? 24.953 -5.215 3.809 1 95.5 234 ARG A O 1
ATOM 1791 N N . ILE A 1 235 ? 24.875 -7.023 2.562 1 95.38 235 ILE A N 1
ATOM 1792 C CA . ILE A 1 235 ? 23.484 -6.836 2.154 1 95.38 235 ILE A CA 1
ATOM 1793 C C . ILE A 1 235 ? 22.562 -6.957 3.369 1 95.38 235 ILE A C 1
ATOM 1795 O O . ILE A 1 235 ? 21.672 -6.129 3.568 1 95.38 235 ILE A O 1
ATOM 1799 N N . GLU A 1 236 ? 22.812 -7.984 4.152 1 96.19 236 GLU A N 1
ATOM 1800 C CA . GLU A 1 236 ? 22.016 -8.164 5.355 1 96.19 236 GLU A CA 1
ATOM 1801 C C . GLU A 1 236 ? 22.078 -6.938 6.258 1 96.19 236 GLU A C 1
ATOM 1803 O O . GLU A 1 236 ? 21.062 -6.484 6.781 1 96.19 236 GLU A O 1
ATOM 1808 N N . ALA A 1 237 ? 23.25 -6.398 6.453 1 97.25 237 ALA A N 1
ATOM 1809 C CA . ALA A 1 237 ? 23.438 -5.223 7.301 1 97.25 237 ALA A CA 1
ATOM 1810 C C . ALA A 1 237 ? 22.703 -4.012 6.734 1 97.25 237 ALA A C 1
ATOM 1812 O O . ALA A 1 237 ? 22.094 -3.24 7.484 1 97.25 237 ALA A O 1
ATOM 1813 N N . ALA A 1 238 ? 22.781 -3.875 5.43 1 96.62 238 ALA A N 1
ATOM 1814 C CA . ALA A 1 238 ? 22.125 -2.744 4.781 1 96.62 238 ALA A CA 1
ATOM 1815 C C . ALA A 1 238 ? 20.609 -2.854 4.902 1 96.62 238 ALA A C 1
ATOM 1817 O O . ALA A 1 238 ? 19.922 -1.859 5.16 1 96.62 238 ALA A O 1
ATOM 1818 N N . VAL A 1 239 ? 20.078 -4.047 4.684 1 97.25 239 VAL A N 1
ATOM 1819 C CA . VAL A 1 239 ? 18.625 -4.254 4.762 1 97.25 239 VAL A CA 1
ATOM 1820 C C . VAL A 1 239 ? 18.172 -4.098 6.207 1 97.25 239 VAL A C 1
ATOM 1822 O O . VAL A 1 239 ? 17.094 -3.557 6.465 1 97.25 239 VAL A O 1
ATOM 1825 N N . ARG A 1 240 ? 18.984 -4.586 7.16 1 98 240 ARG A N 1
ATOM 1826 C CA . ARG A 1 240 ? 18.672 -4.375 8.57 1 98 240 ARG A CA 1
ATOM 1827 C C . ARG A 1 240 ? 18.562 -2.889 8.891 1 98 240 ARG A C 1
ATOM 1829 O O . ARG A 1 240 ? 17.641 -2.465 9.586 1 98 240 ARG A O 1
ATOM 1836 N N . ASP A 1 241 ? 19.516 -2.168 8.414 1 98.19 241 ASP A N 1
ATOM 1837 C CA . ASP A 1 241 ? 19.5 -0.721 8.609 1 98.19 241 ASP A CA 1
ATOM 1838 C C . ASP A 1 241 ? 18.219 -0.106 8.047 1 98.19 241 ASP A C 1
ATOM 1840 O O . ASP A 1 241 ? 17.594 0.748 8.688 1 98.19 241 ASP A O 1
ATOM 1844 N N . ALA A 1 242 ? 17.812 -0.502 6.891 1 97.94 242 ALA A N 1
ATOM 1845 C CA . ALA A 1 242 ? 16.594 0.005 6.258 1 97.94 242 ALA A CA 1
ATOM 1846 C C . ALA A 1 242 ? 15.352 -0.395 7.051 1 97.94 242 ALA A C 1
ATOM 1848 O O . ALA A 1 242 ? 14.438 0.41 7.23 1 97.94 242 ALA A O 1
ATOM 1849 N N . TYR A 1 243 ? 15.289 -1.649 7.52 1 98.31 243 TYR A N 1
ATOM 1850 C CA . TYR A 1 243 ? 14.188 -2.164 8.32 1 98.31 243 TYR A CA 1
ATOM 1851 C C . TYR A 1 243 ? 14.047 -1.382 9.625 1 98.31 243 TYR A C 1
ATOM 1853 O O . TYR A 1 243 ? 12.938 -0.981 10 1 98.31 243 TYR A O 1
ATOM 1861 N N . GLN A 1 244 ? 15.18 -1.116 10.242 1 98.12 244 GLN A N 1
ATOM 1862 C CA . GLN A 1 244 ? 15.172 -0.438 11.531 1 98.12 244 GLN A CA 1
ATOM 1863 C C . GLN A 1 244 ? 14.93 1.06 11.367 1 98.12 244 GLN A C 1
ATOM 1865 O O . GLN A 1 244 ? 14.273 1.685 12.203 1 98.12 244 GLN A O 1
ATOM 1870 N N . ALA A 1 245 ? 15.5 1.605 10.328 1 97.5 245 ALA A N 1
ATOM 1871 C CA . ALA A 1 245 ? 15.336 3.008 9.945 1 97.5 245 ALA A CA 1
ATOM 1872 C C . ALA A 1 245 ? 15.672 3.932 11.109 1 97.5 245 ALA A C 1
ATOM 1874 O O . ALA A 1 245 ? 14.938 4.875 11.398 1 97.5 245 ALA A O 1
ATOM 1875 N N . GLY A 1 246 ? 16.672 3.604 11.836 1 96.5 246 GLY A N 1
ATOM 1876 C CA . GLY A 1 246 ? 17.172 4.477 12.883 1 96.5 246 GLY A CA 1
ATOM 1877 C C . GLY A 1 246 ? 16.562 4.191 14.242 1 96.5 246 GLY A C 1
ATOM 1878 O O . GLY A 1 246 ? 16.844 4.895 15.211 1 96.5 246 GLY A O 1
ATOM 1879 N N . ARG A 1 247 ? 15.656 3.225 14.344 1 97.06 247 ARG A N 1
ATOM 1880 C CA . ARG A 1 247 ? 15.047 2.816 15.602 1 97.06 247 ARG A CA 1
ATOM 1881 C C . ARG A 1 247 ? 15.516 1.425 16.016 1 97.06 247 ARG A C 1
ATOM 1883 O O . ARG A 1 247 ? 16.031 0.67 15.188 1 97.06 247 ARG A O 1
ATOM 1890 N N . PRO A 1 248 ? 15.352 1.139 17.312 1 97.31 248 PRO A N 1
ATOM 1891 C CA . PRO A 1 248 ? 15.68 -0.224 17.734 1 97.31 248 PRO A CA 1
ATOM 1892 C C . PRO A 1 248 ? 14.875 -1.284 16.984 1 97.31 248 PRO A C 1
ATOM 1894 O O . PRO A 1 248 ? 13.758 -1.014 16.531 1 97.31 248 PRO A O 1
ATOM 1897 N N . ASP A 1 249 ? 15.5 -2.443 16.859 1 97.94 249 ASP A N 1
ATOM 1898 C CA . ASP A 1 249 ? 14.797 -3.559 16.234 1 97.94 249 ASP A CA 1
ATOM 1899 C C . ASP A 1 249 ? 13.477 -3.842 16.938 1 97.94 249 ASP A C 1
ATOM 1901 O O . ASP A 1 249 ? 13.344 -3.588 18.141 1 97.94 249 ASP A O 1
ATOM 1905 N N . GLY A 1 250 ? 12.523 -4.262 16.203 1 96.94 250 GLY A N 1
ATOM 1906 C CA . GLY A 1 250 ? 11.203 -4.555 16.75 1 96.94 250 GLY A CA 1
ATOM 1907 C C . GLY A 1 250 ? 10.148 -4.738 15.672 1 96.94 250 GLY A C 1
ATOM 1908 O O . GLY A 1 250 ? 10.469 -4.91 14.492 1 96.94 250 GLY A O 1
ATOM 1909 N N . PRO A 1 251 ? 8.875 -4.793 16.125 1 96.62 251 PRO A N 1
ATOM 1910 C CA . PRO A 1 251 ? 7.781 -5.043 15.188 1 96.62 251 PRO A CA 1
ATOM 1911 C C . PRO A 1 251 ? 7.656 -3.953 14.125 1 96.62 251 PRO A C 1
ATOM 1913 O O . PRO A 1 251 ? 7.805 -2.768 14.43 1 96.62 251 PRO A O 1
ATOM 1916 N N . ARG A 1 252 ? 7.547 -4.367 12.875 1 97.38 252 ARG A N 1
ATOM 1917 C CA . ARG A 1 252 ? 7.242 -3.492 11.75 1 97.38 252 ARG A CA 1
ATOM 1918 C C . ARG A 1 252 ? 6.09 -4.043 10.922 1 97.38 252 ARG A C 1
ATOM 1920 O O . ARG A 1 252 ? 5.906 -5.262 10.836 1 97.38 252 ARG A O 1
ATOM 1927 N N . SER A 1 253 ? 5.312 -3.158 10.367 1 96.75 253 SER A N 1
ATOM 1928 C CA . SER A 1 253 ? 4.152 -3.494 9.547 1 96.75 253 SER A CA 1
ATOM 1929 C C . SER A 1 253 ? 4.227 -2.83 8.18 1 96.75 253 SER A C 1
ATOM 1931 O O . SER A 1 253 ? 4.504 -1.634 8.078 1 96.75 253 SER A O 1
ATOM 1933 N N . PHE A 1 254 ? 4.023 -3.631 7.102 1 97.75 254 PHE A N 1
ATOM 1934 C CA . PHE A 1 254 ? 4.098 -3.123 5.738 1 97.75 254 PHE A CA 1
ATOM 1935 C C . PHE A 1 254 ? 2.818 -3.434 4.973 1 97.75 254 PHE A C 1
ATOM 1937 O O . PHE A 1 254 ? 2.344 -4.57 4.98 1 97.75 254 PHE A O 1
ATOM 1944 N N . ALA A 1 255 ? 2.256 -2.381 4.355 1 97.81 255 ALA A N 1
ATOM 1945 C CA . ALA A 1 255 ? 1.125 -2.611 3.459 1 97.81 255 ALA A CA 1
ATOM 1946 C C . ALA A 1 255 ? 1.574 -3.297 2.172 1 97.81 255 ALA A C 1
ATOM 1948 O O . ALA A 1 255 ? 2.574 -2.902 1.567 1 97.81 255 ALA A O 1
ATOM 1949 N N . ASN A 1 256 ? 0.859 -4.324 1.788 1 97.69 256 ASN A N 1
ATOM 1950 C CA . ASN A 1 256 ? 1.105 -5.059 0.551 1 97.69 256 ASN A CA 1
ATOM 1951 C C . ASN A 1 256 ? -0.145 -5.117 -0.322 1 97.69 256 ASN A C 1
ATOM 1953 O O . ASN A 1 256 ? -1.21 -5.531 0.14 1 97.69 256 ASN A O 1
ATOM 1957 N N . ILE A 1 257 ? 0.021 -4.699 -1.585 1 98.31 257 ILE A N 1
ATOM 1958 C CA . ILE A 1 257 ? -1.1 -4.621 -2.516 1 98.31 257 ILE A CA 1
ATOM 1959 C C . ILE A 1 257 ? -0.967 -5.711 -3.576 1 98.31 257 ILE A C 1
ATOM 1961 O O . ILE A 1 257 ? 0.126 -5.957 -4.09 1 98.31 257 ILE A O 1
ATOM 1965 N N . ALA A 1 258 ? -2.07 -6.332 -3.863 1 98.06 258 ALA A N 1
ATOM 1966 C CA . ALA A 1 258 ? -2.139 -7.332 -4.926 1 98.06 258 ALA A CA 1
ATOM 1967 C C . ALA A 1 258 ? -3.135 -6.914 -6.008 1 98.06 258 ALA A C 1
ATOM 1969 O O . ALA A 1 258 ? -4.133 -6.25 -5.715 1 98.06 258 ALA A O 1
ATOM 1970 N N . TRP A 1 259 ? -2.842 -7.273 -7.238 1 98.06 259 TRP A N 1
ATOM 1971 C CA . TRP A 1 259 ? -3.775 -7.16 -8.352 1 98.06 259 TRP A CA 1
ATOM 1972 C C . TRP A 1 259 ? -4.664 -8.398 -8.453 1 98.06 259 TRP A C 1
ATOM 1974 O O . TRP A 1 259 ? -4.168 -9.508 -8.648 1 98.06 259 TRP A O 1
ATOM 1984 N N . ALA A 1 260 ? -5.957 -8.188 -8.281 1 98.62 260 ALA A N 1
ATOM 1985 C CA . ALA A 1 260 ? -6.914 -9.273 -8.492 1 98.62 260 ALA A CA 1
ATOM 1986 C C . ALA A 1 260 ? -7.699 -9.062 -9.789 1 98.62 260 ALA A C 1
ATOM 1988 O O . ALA A 1 260 ? -8.07 -7.938 -10.117 1 98.62 260 ALA A O 1
ATOM 1989 N N . CYS A 1 261 ? -7.926 -10.086 -10.508 1 98.62 261 CYS A N 1
ATOM 1990 C CA . CYS A 1 261 ? -8.656 -10.039 -11.773 1 98.62 261 CYS A CA 1
ATOM 1991 C C . CYS A 1 261 ? -9.656 -11.188 -11.859 1 98.62 261 CYS A C 1
ATOM 1993 O O . CYS A 1 261 ? -9.367 -12.305 -11.43 1 98.62 261 CYS A O 1
ATOM 1995 N N . ARG A 1 262 ? -10.805 -10.914 -12.328 1 98.62 262 ARG A N 1
ATOM 1996 C CA . ARG A 1 262 ? -11.836 -11.93 -12.523 1 98.62 262 ARG A CA 1
ATOM 1997 C C . ARG A 1 262 ? -12.562 -11.727 -13.852 1 98.62 262 ARG A C 1
ATOM 1999 O O . ARG A 1 262 ? -12.82 -10.594 -14.258 1 98.62 262 ARG A O 1
ATOM 2006 N N . GLY A 1 263 ? -12.812 -12.742 -14.523 1 98.75 263 GLY A N 1
ATOM 2007 C CA . GLY A 1 263 ? -13.57 -12.742 -15.758 1 98.75 263 GLY A CA 1
ATOM 2008 C C . GLY A 1 263 ? -14.594 -13.859 -15.844 1 98.75 263 GLY A C 1
ATOM 2009 O O . GLY A 1 263 ? -14.516 -14.828 -15.086 1 98.75 263 GLY A O 1
ATOM 2010 N N . ILE A 1 264 ? -15.547 -13.711 -16.75 1 98.81 264 ILE A N 1
ATOM 2011 C CA . ILE A 1 264 ? -16.609 -14.688 -16.953 1 98.81 264 ILE A CA 1
ATOM 2012 C C . ILE A 1 264 ? -16.359 -15.461 -18.25 1 98.81 264 ILE A C 1
ATOM 2014 O O . ILE A 1 264 ? -16 -14.867 -19.266 1 98.81 264 ILE A O 1
ATOM 2018 N N . VAL A 1 265 ? -16.516 -16.734 -18.188 1 98.81 265 VAL A N 1
ATOM 2019 C CA . VAL A 1 265 ? -16.453 -17.547 -19.391 1 98.81 265 VAL A CA 1
ATOM 2020 C C . VAL A 1 265 ? -17.719 -17.359 -20.219 1 98.81 265 VAL A C 1
ATOM 2022 O O . VAL A 1 265 ? -18.828 -17.578 -19.719 1 98.81 265 VAL A O 1
ATOM 2025 N N . PRO A 1 266 ? -17.562 -16.938 -21.406 1 98.25 266 PRO A N 1
ATOM 2026 C CA . PRO A 1 266 ? -18.766 -16.688 -22.219 1 98.25 266 PRO A CA 1
ATOM 2027 C C . PRO A 1 266 ? -19.469 -17.984 -22.641 1 98.25 266 PRO A C 1
ATOM 2029 O O . PRO A 1 266 ? -18.844 -19.047 -22.703 1 98.25 266 PRO A O 1
ATOM 2032 N N . MET B 1 1 ? 8.5 26.75 18.859 1 22.73 1 MET B N 1
ATOM 2033 C CA . MET B 1 1 ? 9.07 26.031 17.719 1 22.73 1 MET B CA 1
ATOM 2034 C C . MET B 1 1 ? 8.195 26.188 16.484 1 22.73 1 MET B C 1
ATOM 2036 O O . MET B 1 1 ? 7.004 25.891 16.516 1 22.73 1 MET B O 1
ATOM 2040 N N . THR B 1 2 ? 8.5 27.172 15.547 1 28.38 2 THR B N 1
ATOM 2041 C CA . THR B 1 2 ? 7.926 27.609 14.281 1 28.38 2 THR B CA 1
ATOM 2042 C C . THR B 1 2 ? 7.719 26.422 13.344 1 28.38 2 THR B C 1
ATOM 2044 O O . THR B 1 2 ? 8.586 25.562 13.219 1 28.38 2 THR B O 1
ATOM 2047 N N . SER B 1 3 ? 6.59 26.094 13.148 1 33.91 3 SER B N 1
ATOM 2048 C CA . SER B 1 3 ? 6.262 25.078 12.164 1 33.91 3 SER B CA 1
ATOM 2049 C C . SER B 1 3 ? 7.043 25.281 10.867 1 33.91 3 SER B C 1
ATOM 2051 O O . SER B 1 3 ? 6.926 26.312 10.227 1 33.91 3 SER B O 1
ATOM 2053 N N . SER B 1 4 ? 8.266 24.984 10.82 1 33.81 4 SER B N 1
ATOM 2054 C CA . SER B 1 4 ? 9.211 25.109 9.711 1 33.81 4 SER B CA 1
ATOM 2055 C C . SER B 1 4 ? 8.578 24.672 8.391 1 33.81 4 SER B C 1
ATOM 2057 O O . SER B 1 4 ? 9.273 24.516 7.387 1 33.81 4 SER B O 1
ATOM 2059 N N . PHE B 1 5 ? 7.406 24.297 8.414 1 38.97 5 PHE B N 1
ATOM 2060 C CA . PHE B 1 5 ? 6.914 23.953 7.086 1 38.97 5 PHE B CA 1
ATOM 2061 C C . PHE B 1 5 ? 6.715 25.203 6.246 1 38.97 5 PHE B C 1
ATOM 2063 O O . PHE B 1 5 ? 5.68 25.875 6.348 1 38.97 5 PHE B O 1
ATOM 2070 N N . THR B 1 6 ? 7.68 26.094 6.047 1 35.91 6 THR B N 1
ATOM 2071 C CA . THR B 1 6 ? 7.559 27.266 5.184 1 35.91 6 THR B CA 1
ATOM 2072 C C . THR B 1 6 ? 7.438 26.859 3.721 1 35.91 6 THR B C 1
ATOM 2074 O O . THR B 1 6 ? 8.375 26.281 3.152 1 35.91 6 THR B O 1
ATOM 2077 N N . VAL B 1 7 ? 6.289 26.5 3.332 1 44.09 7 VAL B N 1
ATOM 2078 C CA . VAL B 1 7 ? 6.125 26.281 1.899 1 44.09 7 VAL B CA 1
ATOM 2079 C C . VAL B 1 7 ? 6.348 27.578 1.141 1 44.09 7 VAL B C 1
ATOM 2081 O O . VAL B 1 7 ? 5.641 28.562 1.368 1 44.09 7 VAL B O 1
ATOM 2084 N N . HIS B 1 8 ? 7.402 27.938 0.557 1 44.62 8 HIS B N 1
ATOM 2085 C CA . HIS B 1 8 ? 7.699 29.156 -0.189 1 44.62 8 HIS B CA 1
ATOM 2086 C C . HIS B 1 8 ? 6.746 29.328 -1.369 1 44.62 8 HIS B C 1
ATOM 2088 O O . HIS B 1 8 ? 6.395 30.453 -1.733 1 44.62 8 HIS B O 1
ATOM 2094 N N . ALA B 1 9 ? 6.461 28.25 -2.236 1 43.03 9 ALA B N 1
ATOM 2095 C CA . ALA B 1 9 ? 5.562 28.578 -3.346 1 43.03 9 ALA B CA 1
ATOM 2096 C C . ALA B 1 9 ? 4.367 27.625 -3.375 1 43.03 9 ALA B C 1
ATOM 2098 O O . ALA B 1 9 ? 4.535 26.406 -3.453 1 43.03 9 ALA B O 1
ATOM 2099 N N . ALA B 1 10 ? 3.146 28.156 -3.043 1 46.19 10 ALA B N 1
ATOM 2100 C CA . ALA B 1 10 ? 1.849 27.484 -3.066 1 46.19 10 ALA B CA 1
ATOM 2101 C C . ALA B 1 10 ? 1.709 26.609 -4.309 1 46.19 10 ALA B C 1
ATOM 2103 O O . ALA B 1 10 ? 1.126 25.531 -4.246 1 46.19 10 ALA B O 1
ATOM 2104 N N . SER B 1 11 ? 2.096 27.078 -5.465 1 45.31 11 SER B N 1
ATOM 2105 C CA . SER B 1 11 ? 1.991 26.375 -6.734 1 45.31 11 SER B CA 1
ATOM 2106 C C . SER B 1 11 ? 2.762 25.047 -6.691 1 45.31 11 SER B C 1
ATOM 2108 O O . SER B 1 11 ? 2.297 24.031 -7.211 1 45.31 11 SER B O 1
ATOM 2110 N N . GLY B 1 12 ? 3.914 25.156 -6.145 1 48.06 12 GLY B N 1
ATOM 2111 C CA . GLY B 1 12 ? 4.727 23.969 -6.008 1 48.06 12 GLY B CA 1
ATOM 2112 C C . GLY B 1 12 ? 4.086 22.906 -5.133 1 48.06 12 GLY B C 1
ATOM 2113 O O . GLY B 1 12 ? 4.137 21.719 -5.449 1 48.06 12 GLY B O 1
ATOM 2114 N N . TYR B 1 13 ? 3.447 23.406 -4.133 1 48.84 13 TYR B N 1
ATOM 2115 C CA . TYR B 1 13 ? 2.764 22.484 -3.238 1 48.84 13 TYR B CA 1
ATOM 2116 C C . TYR B 1 13 ? 1.638 21.75 -3.965 1 48.84 13 TYR B C 1
ATOM 2118 O O . TYR B 1 13 ? 1.451 20.547 -3.783 1 48.84 13 TYR B O 1
ATOM 2126 N N . GLU B 1 14 ? 0.876 22.547 -4.742 1 50.44 14 GLU B N 1
ATOM 2127 C CA . GLU B 1 14 ? -0.248 21.938 -5.441 1 50.44 14 GLU B CA 1
ATOM 2128 C C . GLU B 1 14 ? 0.222 20.812 -6.367 1 50.44 14 GLU B C 1
ATOM 2130 O O . GLU B 1 14 ? -0.433 19.781 -6.48 1 50.44 14 GLU B O 1
ATOM 2135 N N . GLN B 1 15 ? 1.242 21.125 -7.078 1 50.16 15 GLN B N 1
ATOM 2136 C CA . GLN B 1 15 ? 1.775 20.125 -7.992 1 50.16 15 GLN B CA 1
ATOM 2137 C C . GLN B 1 15 ? 2.27 18.891 -7.234 1 50.16 15 GLN B C 1
ATOM 2139 O O . GLN B 1 15 ? 2.238 17.781 -7.762 1 50.16 15 GLN B O 1
ATOM 2144 N N . LEU B 1 16 ? 2.682 19.172 -5.965 1 57.09 16 LEU B N 1
ATOM 2145 C CA . LEU B 1 16 ? 3.328 18.062 -5.262 1 57.09 16 LEU B CA 1
ATOM 2146 C C . LEU B 1 16 ? 2.324 17.312 -4.398 1 57.09 16 LEU B C 1
ATOM 2148 O O . LEU B 1 16 ? 2.125 16.109 -4.582 1 57.09 16 LEU B O 1
ATOM 2152 N N . MET B 1 17 ? 1.685 17.953 -3.463 1 62.47 17 MET B N 1
ATOM 2153 C CA . MET B 1 17 ? 0.917 17.266 -2.426 1 62.47 17 MET B CA 1
ATOM 2154 C C . MET B 1 17 ? -0.578 17.5 -2.605 1 62.47 17 MET B C 1
ATOM 2156 O O . MET B 1 17 ? -1.397 16.672 -2.23 1 62.47 17 MET B O 1
ATOM 2160 N N . GLY B 1 18 ? -0.786 18.438 -3.342 1 74.25 18 GLY B N 1
ATOM 2161 C CA . GLY B 1 18 ? -2.184 18.812 -3.469 1 74.25 18 GLY B CA 1
ATOM 2162 C C . GLY B 1 18 ? -2.996 17.828 -4.293 1 74.25 18 GLY B C 1
ATOM 2163 O O . GLY B 1 18 ? -4.137 17.516 -3.945 1 74.25 18 GLY B O 1
ATOM 2164 N N . ARG B 1 19 ? -2.291 17.328 -5.332 1 83.12 19 ARG B N 1
ATOM 2165 C CA . ARG B 1 19 ? -3.02 16.406 -6.203 1 83.12 19 ARG B CA 1
ATOM 2166 C C . ARG B 1 19 ? -3.365 15.117 -5.473 1 83.12 19 ARG B C 1
ATOM 2168 O O . ARG B 1 19 ? -4.438 14.547 -5.684 1 83.12 19 ARG B O 1
ATOM 2175 N N . TRP B 1 20 ? -2.543 14.75 -4.562 1 90.69 20 TRP B N 1
ATOM 2176 C CA . TRP B 1 20 ? -2.797 13.508 -3.84 1 90.69 20 TRP B CA 1
ATOM 2177 C C . TRP B 1 20 ? -3.75 13.742 -2.674 1 90.69 20 TRP B C 1
ATOM 2179 O O . TRP B 1 20 ? -4.578 12.883 -2.361 1 90.69 20 TRP B O 1
ATOM 2189 N N . SER B 1 21 ? -3.639 14.906 -2.043 1 92.62 21 SER B N 1
ATOM 2190 C CA . SER B 1 21 ? -4.605 15.281 -1.016 1 92.62 21 SER B CA 1
ATOM 2191 C C . SER B 1 21 ? -6.023 15.305 -1.574 1 92.62 21 SER B C 1
ATOM 2193 O O . SER B 1 21 ? -6.965 14.844 -0.919 1 92.62 21 SER B O 1
ATOM 2195 N N . LYS B 1 22 ? -6.133 15.82 -2.766 1 93.31 22 LYS B N 1
ATOM 2196 C CA . LYS B 1 22 ? -7.434 15.898 -3.428 1 93.31 22 LYS B CA 1
ATOM 2197 C C . LYS B 1 22 ? -8 14.5 -3.68 1 93.31 22 LYS B C 1
ATOM 2199 O O . LYS B 1 22 ? -9.211 14.297 -3.582 1 93.31 22 LYS B O 1
ATOM 2204 N N . ARG B 1 23 ? -7.109 13.602 -3.996 1 95.25 23 ARG B N 1
ATOM 2205 C CA . ARG B 1 23 ? -7.535 12.227 -4.258 1 95.25 23 ARG B CA 1
ATOM 2206 C C . ARG B 1 23 ? -7.914 11.516 -2.965 1 95.25 23 ARG B C 1
ATOM 2208 O O . ARG B 1 23 ? -8.797 10.656 -2.959 1 95.25 23 ARG B O 1
ATOM 2215 N N . LEU B 1 24 ? -7.301 11.883 -1.894 1 97.62 24 LEU B N 1
ATOM 2216 C CA . LEU B 1 24 ? -7.512 11.234 -0.604 1 97.62 24 LEU B CA 1
ATOM 2217 C C . LEU B 1 24 ? -8.75 11.797 0.09 1 97.62 24 LEU B C 1
ATOM 2219 O O . LEU B 1 24 ? -9.43 11.086 0.833 1 97.62 24 LEU B O 1
ATOM 2223 N N . ALA B 1 25 ? -9.141 13.023 -0.192 1 97.5 25 ALA B N 1
ATOM 2224 C CA . ALA B 1 25 ? -10.172 13.773 0.521 1 97.5 25 ALA B CA 1
ATOM 2225 C C . ALA B 1 25 ? -11.523 13.062 0.449 1 97.5 25 ALA B C 1
ATOM 2227 O O . ALA B 1 25 ? -12.18 12.859 1.474 1 97.5 25 ALA B O 1
ATOM 2228 N N . PRO B 1 26 ? -11.945 12.586 -0.756 1 97.25 26 PRO B N 1
ATOM 2229 C CA . PRO B 1 26 ? -13.25 11.914 -0.802 1 97.25 26 PRO B CA 1
ATOM 2230 C C . PRO B 1 26 ? -13.297 10.656 0.064 1 97.25 26 PRO B C 1
ATOM 2232 O O . PRO B 1 26 ? -14.312 10.391 0.713 1 97.25 26 PRO B O 1
ATOM 2235 N N . LYS B 1 27 ? -12.227 9.891 0.052 1 97.94 27 LYS B N 1
ATOM 2236 C CA . LYS B 1 27 ? -12.18 8.688 0.871 1 97.94 27 LYS B CA 1
ATOM 2237 C C . LYS B 1 27 ? -12.211 9.031 2.357 1 97.94 27 LYS B C 1
ATOM 2239 O O . LYS B 1 27 ? -12.836 8.32 3.148 1 97.94 27 LYS B O 1
ATOM 2244 N N . PHE B 1 28 ? -11.547 10.094 2.717 1 98.31 28 PHE B N 1
ATOM 2245 C CA . PHE B 1 28 ? -11.523 10.555 4.102 1 98.31 28 PHE B CA 1
ATOM 2246 C C . PHE B 1 28 ? -12.906 11.031 4.539 1 98.31 28 PHE B C 1
ATOM 2248 O O . PHE B 1 28 ? -13.352 10.719 5.645 1 98.31 28 PHE B O 1
ATOM 2255 N N . ILE B 1 29 ? -13.57 11.719 3.664 1 97.69 29 ILE B N 1
ATOM 2256 C CA . ILE B 1 29 ? -14.922 12.211 3.93 1 97.69 29 ILE B CA 1
ATOM 2257 C C . ILE B 1 29 ? -15.867 11.023 4.129 1 97.69 29 ILE B C 1
ATOM 2259 O O . ILE B 1 29 ? -16.656 11.016 5.074 1 97.69 29 ILE B O 1
ATOM 2263 N N . ASP B 1 30 ? -15.727 10 3.26 1 97.19 30 ASP B N 1
ATOM 2264 C CA . ASP B 1 30 ? -16.547 8.805 3.383 1 97.19 30 ASP B CA 1
ATOM 2265 C C . ASP B 1 30 ? -16.328 8.109 4.727 1 97.19 30 ASP B C 1
ATOM 2267 O O . ASP B 1 30 ? -17.281 7.664 5.367 1 97.19 30 ASP B O 1
ATOM 2271 N N . PHE B 1 31 ? -15.141 8.094 5.176 1 98 31 PHE B N 1
ATOM 2272 C CA . PHE B 1 31 ? -14.781 7.465 6.445 1 98 31 PHE B CA 1
ATOM 2273 C C . PHE B 1 31 ? -15.312 8.281 7.617 1 98 31 PHE B C 1
ATOM 2275 O O . PHE B 1 31 ? -15.852 7.723 8.578 1 98 31 PHE B O 1
ATOM 2282 N N . ALA B 1 32 ? -15.102 9.602 7.555 1 96.88 32 ALA B N 1
ATOM 2283 C CA . ALA B 1 32 ? -15.539 10.492 8.625 1 96.88 32 ALA B CA 1
ATOM 2284 C C . ALA B 1 32 ? -17.062 10.5 8.75 1 96.88 32 ALA B C 1
ATOM 2286 O O . ALA B 1 32 ? -17.594 10.695 9.836 1 96.88 32 ALA B O 1
ATOM 2287 N N . GLY B 1 33 ? -17.703 10.383 7.605 1 93.56 33 GLY B N 1
ATOM 2288 C CA . GLY B 1 33 ? -19.172 10.43 7.598 1 93.56 33 GLY B CA 1
ATOM 2289 C C . GLY B 1 33 ? -19.719 11.836 7.734 1 93.56 33 GLY B C 1
ATOM 2290 O O . GLY B 1 33 ? -19.297 12.586 8.617 1 93.56 33 GLY B O 1
ATOM 2291 N N . LEU B 1 34 ? -20.547 12.266 6.816 1 93.5 34 LEU B N 1
ATOM 2292 C CA . LEU B 1 34 ? -21.188 13.586 6.855 1 93.5 34 LEU B CA 1
ATOM 2293 C C . LEU B 1 34 ? -22.703 13.469 6.93 1 93.5 34 LEU B C 1
ATOM 2295 O O . LEU B 1 34 ? -23.266 12.438 6.559 1 93.5 34 LEU B O 1
ATOM 2299 N N . ALA B 1 35 ? -23.25 14.422 7.5 1 91.75 35 ALA B N 1
ATOM 2300 C CA . ALA B 1 35 ? -24.703 14.555 7.488 1 91.75 35 ALA B CA 1
ATOM 2301 C C . ALA B 1 35 ? -25.125 15.93 6.984 1 91.75 35 ALA B C 1
ATOM 2303 O O . ALA B 1 35 ? -24.359 16.906 7.113 1 91.75 35 ALA B O 1
ATOM 2304 N N . GLY B 1 36 ? -26.312 15.938 6.438 1 92.5 36 GLY B N 1
ATOM 2305 C CA . GLY B 1 36 ? -26.828 17.188 5.918 1 92.5 36 GLY B CA 1
ATOM 2306 C C . GLY B 1 36 ? -26.984 18.25 6.98 1 92.5 36 GLY B C 1
ATOM 2307 O O . GLY B 1 36 ? -27.359 17.953 8.117 1 92.5 36 GLY B O 1
ATOM 2308 N N . GLY B 1 37 ? -26.656 19.531 6.578 1 95.69 37 GLY B N 1
ATOM 2309 C CA . GLY B 1 37 ? -26.922 20.672 7.438 1 95.69 37 GLY B CA 1
ATOM 2310 C C . GLY B 1 37 ? -25.844 20.891 8.484 1 95.69 37 GLY B C 1
ATOM 2311 O O . GLY B 1 37 ? -25.984 21.75 9.359 1 95.69 37 GLY B O 1
ATOM 2312 N N . GLU B 1 38 ? -24.766 20.172 8.344 1 97.38 38 GLU B N 1
ATOM 2313 C CA . GLU B 1 38 ? -23.75 20.203 9.383 1 97.38 38 GLU B CA 1
ATOM 2314 C C . GLU B 1 38 ? -22.812 21.406 9.203 1 97.38 38 GLU B C 1
ATOM 2316 O O . GLU B 1 38 ? -22.672 21.922 8.094 1 97.38 38 GLU B O 1
ATOM 2321 N N . LYS B 1 39 ? -22.266 21.828 10.336 1 98.44 39 LYS B N 1
ATOM 2322 C CA . LYS B 1 39 ? -21.141 22.75 10.391 1 98.44 39 LYS B CA 1
ATOM 2323 C C . LYS B 1 39 ? -19.828 22 10.602 1 98.44 39 LYS B C 1
ATOM 2325 O O . LYS B 1 39 ? -19.656 21.312 11.609 1 98.44 39 LYS B O 1
ATOM 2330 N N . ILE B 1 40 ? -18.922 22.188 9.656 1 98.56 40 ILE B N 1
ATOM 2331 C CA . ILE B 1 40 ? -17.703 21.391 9.68 1 98.56 40 ILE B CA 1
ATOM 2332 C C . ILE B 1 40 ? -16.484 22.297 9.789 1 98.56 40 ILE B C 1
ATOM 2334 O O . ILE B 1 40 ? -16.438 23.359 9.141 1 98.56 40 ILE B O 1
ATOM 2338 N N . LEU B 1 41 ? -15.562 21.875 10.617 1 98.81 41 LEU B N 1
ATOM 2339 C CA . LEU B 1 41 ? -14.273 22.562 10.719 1 98.81 41 LEU B CA 1
ATOM 2340 C C . LEU B 1 41 ? -13.18 21.766 10.023 1 98.81 41 LEU B C 1
ATOM 2342 O O . LEU B 1 41 ? -12.977 20.578 10.328 1 98.81 41 LEU B O 1
ATOM 2346 N N . ASP B 1 42 ? -12.539 22.312 9.062 1 98.69 42 ASP B N 1
ATOM 2347 C CA . ASP B 1 42 ? -11.344 21.781 8.43 1 98.69 42 ASP B CA 1
ATOM 2348 C C . ASP B 1 42 ? -10.078 22.375 9.062 1 98.69 42 ASP B C 1
ATOM 2350 O O . ASP B 1 42 ? -9.758 23.547 8.852 1 98.69 42 ASP B O 1
ATOM 2354 N N . VAL B 1 43 ? -9.375 21.562 9.812 1 98.69 43 VAL B N 1
ATOM 2355 C CA . VAL B 1 43 ? -8.18 21.984 10.531 1 98.69 43 VAL B CA 1
ATOM 2356 C C . VAL B 1 43 ? -6.938 21.703 9.695 1 98.69 43 VAL B C 1
ATOM 2358 O O . VAL B 1 43 ? -6.652 20.547 9.375 1 98.69 43 VAL B O 1
ATOM 2361 N N . GLY B 1 44 ? -6.16 22.703 9.469 1 97.44 44 GLY B N 1
ATOM 2362 C CA . GLY B 1 44 ? -5.039 22.562 8.555 1 97.44 44 GLY B CA 1
ATOM 2363 C C . GLY B 1 44 ? -5.465 22.391 7.105 1 97.44 44 GLY B C 1
ATOM 2364 O O . GLY B 1 44 ? -5.102 21.406 6.465 1 97.44 44 GLY B O 1
ATOM 2365 N N . CYS B 1 45 ? -6.082 23.422 6.543 1 96.81 45 CYS B N 1
ATOM 2366 C CA . CYS B 1 45 ? -6.797 23.234 5.285 1 96.81 45 CYS B CA 1
ATOM 2367 C C . CYS B 1 45 ? -5.848 23.328 4.098 1 96.81 45 CYS B C 1
ATOM 2369 O O . CYS B 1 45 ? -6.207 22.969 2.979 1 96.81 45 CYS B O 1
ATOM 2371 N N . GLY B 1 46 ? -4.602 23.844 4.332 1 93.38 46 GLY B N 1
ATOM 2372 C CA . GLY B 1 46 ? -3.711 24.047 3.201 1 93.38 46 GLY B CA 1
ATOM 2373 C C . GLY B 1 46 ? -4.34 24.859 2.086 1 93.38 46 GLY B C 1
ATOM 2374 O O . GLY B 1 46 ? -4.898 25.938 2.33 1 93.38 46 GLY B O 1
ATOM 2375 N N . THR B 1 47 ? -4.215 24.391 0.867 1 89.88 47 THR B N 1
ATOM 2376 C CA . THR B 1 47 ? -4.777 25.109 -0.27 1 89.88 47 THR B CA 1
ATOM 2377 C C . THR B 1 47 ? -6.234 24.719 -0.495 1 89.88 47 THR B C 1
ATOM 2379 O O . THR B 1 47 ? -6.836 25.094 -1.504 1 89.88 47 THR B O 1
ATOM 2382 N N . GLY B 1 48 ? -6.727 23.891 0.373 1 94.25 48 GLY B N 1
ATOM 2383 C CA . GLY B 1 48 ? -8.172 23.719 0.393 1 94.25 48 GLY B CA 1
ATOM 2384 C C . GLY B 1 48 ? -8.617 22.391 -0.192 1 94.25 48 GLY B C 1
ATOM 2385 O O . GLY B 1 48 ? -9.766 22.234 -0.609 1 94.25 48 GLY B O 1
ATOM 2386 N N . SER B 1 49 ? -7.773 21.328 -0.252 1 94.19 49 SER B N 1
ATOM 2387 C CA . SER B 1 49 ? -8.148 20.047 -0.84 1 94.19 49 SER B CA 1
ATOM 2388 C C . SER B 1 49 ? -9.352 19.438 -0.134 1 94.19 49 SER B C 1
ATOM 2390 O O . SER B 1 49 ? -10.336 19.062 -0.781 1 94.19 49 SER B O 1
ATOM 2392 N N . LEU B 1 50 ? -9.312 19.375 1.144 1 96.94 50 LEU B N 1
ATOM 2393 C CA . LEU B 1 50 ? -10.438 18.844 1.903 1 96.94 50 LEU B CA 1
ATOM 2394 C C . LEU B 1 50 ? -11.609 19.828 1.897 1 96.94 50 LEU B C 1
ATOM 2396 O O . LEU B 1 50 ? -12.75 19.438 1.673 1 96.94 50 LEU B O 1
ATOM 2400 N N . THR B 1 51 ? -11.312 21.094 2.084 1 97.19 51 THR B N 1
ATOM 2401 C CA . THR B 1 51 ? -12.32 22.156 2.176 1 97.19 51 THR B CA 1
ATOM 2402 C C . THR B 1 51 ? -13.242 22.125 0.96 1 97.19 51 THR B C 1
ATOM 2404 O O . THR B 1 51 ? -14.461 22.078 1.103 1 97.19 51 THR B O 1
ATOM 2407 N N . PHE B 1 52 ? -12.648 22.109 -0.162 1 95.81 52 PHE B N 1
ATOM 2408 C CA . PHE B 1 52 ? -13.445 22.266 -1.374 1 95.81 52 PHE B CA 1
ATOM 2409 C C . PHE B 1 52 ? -14.109 20.938 -1.75 1 95.81 52 PHE B C 1
ATOM 2411 O O . PHE B 1 52 ? -15.141 20.922 -2.414 1 95.81 52 PHE B O 1
ATOM 2418 N N . GLU B 1 53 ? -13.484 19.828 -1.358 1 95.5 53 GLU B N 1
ATOM 2419 C CA . GLU B 1 53 ? -14.18 18.562 -1.519 1 95.5 53 GLU B CA 1
ATOM 2420 C C . GLU B 1 53 ? -15.422 18.484 -0.633 1 95.5 53 GLU B C 1
ATOM 2422 O O . GLU B 1 53 ? -16.453 17.969 -1.047 1 95.5 53 GLU B O 1
ATOM 2427 N N . LEU B 1 54 ? -15.328 19.016 0.56 1 96.81 54 LEU B N 1
ATOM 2428 C CA . LEU B 1 54 ? -16.469 19.109 1.457 1 96.81 54 LEU B CA 1
ATOM 2429 C C . LEU B 1 54 ? -17.578 19.969 0.847 1 96.81 54 LEU B C 1
ATOM 2431 O O . LEU B 1 54 ? -18.766 19.641 0.96 1 96.81 54 LEU B O 1
ATOM 2435 N N . ALA B 1 55 ? -17.172 21 0.236 1 94.75 55 ALA B N 1
ATOM 2436 C CA . ALA B 1 55 ? -18.125 21.953 -0.328 1 94.75 55 ALA B CA 1
ATOM 2437 C C . ALA B 1 55 ? -18.938 21.312 -1.457 1 94.75 55 ALA B C 1
ATOM 2439 O O . ALA B 1 55 ? -20.047 21.766 -1.765 1 94.75 55 ALA B O 1
ATOM 2440 N N . LYS B 1 56 ? -18.312 20.359 -2.102 1 92.62 56 LYS B N 1
ATOM 2441 C CA . LYS B 1 56 ? -19.031 19.656 -3.16 1 92.62 56 LYS B CA 1
ATOM 2442 C C . LYS B 1 56 ? -20.188 18.844 -2.594 1 92.62 56 LYS B C 1
ATOM 2444 O O . LYS B 1 56 ? -21.094 18.438 -3.332 1 92.62 56 LYS B O 1
ATOM 2449 N N . SER B 1 57 ? -20.031 18.703 -1.352 1 84.25 57 SER B N 1
ATOM 2450 C CA . SER B 1 57 ? -21.156 18.062 -0.685 1 84.25 57 SER B CA 1
ATOM 2451 C C . SER B 1 57 ? -22.297 19.047 -0.438 1 84.25 57 SER B C 1
ATOM 2453 O O . SER B 1 57 ? -22.125 20.016 0.304 1 84.25 57 SER B O 1
ATOM 2455 N N . ALA B 1 58 ? -23.25 19.062 -1.054 1 71.25 58 ALA B N 1
ATOM 2456 C CA . ALA B 1 58 ? -24.266 20.109 -1.162 1 71.25 58 ALA B CA 1
ATOM 2457 C C . ALA B 1 58 ? -25.094 20.188 0.118 1 71.25 58 ALA B C 1
ATOM 2459 O O . ALA B 1 58 ? -25.797 21.188 0.343 1 71.25 58 ALA B O 1
ATOM 2460 N N . HIS B 1 59 ? -24.906 19.469 0.943 1 90.12 59 HIS B N 1
ATOM 2461 C CA . HIS B 1 59 ? -25.859 19.5 2.037 1 90.12 59 HIS B CA 1
ATOM 2462 C C . HIS B 1 59 ? -25.203 19.922 3.342 1 90.12 59 HIS B C 1
ATOM 2464 O O . HIS B 1 59 ? -25.703 19.625 4.426 1 90.12 59 HIS B O 1
ATOM 2470 N N . LEU B 1 60 ? -24.141 20.703 3.213 1 95.12 60 LEU B N 1
ATOM 2471 C CA . LEU B 1 60 ? -23.531 21.219 4.43 1 95.12 60 LEU B CA 1
ATOM 2472 C C . LEU B 1 60 ? -23.969 22.656 4.703 1 95.12 60 LEU B C 1
ATOM 2474 O O . LEU B 1 60 ? -24.188 23.438 3.768 1 95.12 60 LEU B O 1
ATOM 2478 N N . ALA B 1 61 ? -24.141 22.969 5.977 1 96.25 61 ALA B N 1
ATOM 2479 C CA . ALA B 1 61 ? -24.562 24.328 6.348 1 96.25 61 ALA B CA 1
ATOM 2480 C C . ALA B 1 61 ? -23.391 25.297 6.281 1 96.25 61 ALA B C 1
ATOM 2482 O O . ALA B 1 61 ? -23.547 26.422 5.816 1 96.25 61 ALA B O 1
ATOM 2483 N N . GLU B 1 62 ? -22.266 24.875 6.75 1 97.44 62 GLU B N 1
ATOM 2484 C CA . GLU B 1 62 ? -21.094 25.75 6.879 1 97.44 62 GLU B CA 1
ATOM 2485 C C . GLU B 1 62 ? -19.797 24.938 6.906 1 97.44 62 GLU B C 1
ATOM 2487 O O . GLU B 1 62 ? -19.766 23.844 7.445 1 97.44 62 GLU B O 1
ATOM 2492 N N . ILE B 1 63 ? -18.828 25.5 6.293 1 98.25 63 ILE B N 1
ATOM 2493 C CA . ILE B 1 63 ? -17.469 24.969 6.355 1 98.25 63 ILE B CA 1
ATOM 2494 C C . ILE B 1 63 ? -16.5 26.047 6.805 1 98.25 63 ILE B C 1
ATOM 2496 O O . ILE B 1 63 ? -16.312 27.047 6.113 1 98.25 63 ILE B O 1
ATOM 2500 N N . GLN B 1 64 ? -15.969 25.875 7.973 1 98.62 64 GLN B N 1
ATOM 2501 C CA . GLN B 1 64 ? -14.867 26.719 8.445 1 98.62 64 GLN B CA 1
ATOM 2502 C C . GLN B 1 64 ? -13.523 26.016 8.227 1 98.62 64 GLN B C 1
ATOM 2504 O O . GLN B 1 64 ? -13.336 24.875 8.641 1 98.62 64 GLN B O 1
ATOM 2509 N N . ALA B 1 65 ? -12.68 26.672 7.523 1 98.69 65 ALA B N 1
ATOM 2510 C CA . ALA B 1 65 ? -11.352 26.141 7.25 1 98.69 65 ALA B CA 1
ATOM 2511 C C . ALA B 1 65 ? -10.258 27.016 7.836 1 98.69 65 ALA B C 1
ATOM 2513 O O . ALA B 1 65 ? -10.328 28.25 7.738 1 98.69 65 ALA B O 1
ATOM 2514 N N . ILE B 1 66 ? -9.266 26.344 8.453 1 98.5 66 ILE B N 1
ATOM 2515 C CA . ILE B 1 66 ? -8.188 27.141 9.023 1 98.5 66 ILE B CA 1
ATOM 2516 C C . ILE B 1 66 ? -6.84 26.516 8.672 1 98.5 66 ILE B C 1
ATOM 2518 O O . ILE B 1 66 ? -6.746 25.312 8.461 1 98.5 66 ILE B O 1
ATOM 2522 N N . ASP B 1 67 ? -5.855 27.312 8.648 1 97.5 67 ASP B N 1
ATOM 2523 C CA . ASP B 1 67 ? -4.465 26.891 8.516 1 97.5 67 ASP B CA 1
ATOM 2524 C C . ASP B 1 67 ? -3.529 27.828 9.281 1 97.5 67 ASP B C 1
ATOM 2526 O O . ASP B 1 67 ? -3.855 29 9.492 1 97.5 67 ASP B O 1
ATOM 2530 N N . PHE B 1 68 ? -2.434 27.219 9.68 1 95.81 68 PHE B N 1
ATOM 2531 C CA . PHE B 1 68 ? -1.439 28 10.406 1 95.81 68 PHE B CA 1
ATOM 2532 C C . PHE B 1 68 ? -0.738 28.984 9.477 1 95.81 68 PHE B C 1
ATOM 2534 O O . PHE B 1 68 ? -0.385 30.094 9.891 1 95.81 68 PHE B O 1
ATOM 2541 N N . SER B 1 69 ? -0.508 28.609 8.242 1 92.88 69 SER B N 1
ATOM 2542 C CA . SER B 1 69 ? 0.256 29.375 7.258 1 92.88 69 SER B CA 1
ATOM 2543 C C . SER B 1 69 ? -0.62 30.406 6.559 1 92.88 69 SER B C 1
ATOM 2545 O O . SER B 1 69 ? -1.576 30.062 5.867 1 92.88 69 SER B O 1
ATOM 2547 N N . PRO B 1 70 ? -0.25 31.703 6.648 1 93.38 70 PRO B N 1
ATOM 2548 C CA . PRO B 1 70 ? -1.028 32.719 5.945 1 93.38 70 PRO B CA 1
ATOM 2549 C C . PRO B 1 70 ? -0.966 32.562 4.426 1 93.38 70 PRO B C 1
ATOM 2551 O O . PRO B 1 70 ? -1.917 32.938 3.727 1 93.38 70 PRO B O 1
ATOM 2554 N N . VAL B 1 71 ? 0.103 31.969 3.957 1 89.38 71 VAL B N 1
ATOM 2555 C CA . VAL B 1 71 ? 0.279 31.75 2.523 1 89.38 71 VAL B CA 1
ATOM 2556 C C . VAL B 1 71 ? -0.772 30.781 2.012 1 89.38 71 VAL B C 1
ATOM 2558 O O . VAL B 1 71 ? -1.401 31.016 0.978 1 89.38 71 VAL B O 1
ATOM 2561 N N . PHE B 1 72 ? -0.96 29.703 2.711 1 90.88 72 PHE B N 1
ATOM 2562 C CA . PHE B 1 72 ? -1.964 28.719 2.332 1 90.88 72 PHE B CA 1
ATOM 2563 C C . PHE B 1 72 ? -3.367 29.297 2.443 1 90.88 72 PHE B C 1
ATOM 2565 O O . PHE B 1 72 ? -4.211 29.078 1.575 1 90.88 72 PHE B O 1
ATOM 2572 N N . VAL B 1 73 ? -3.582 30.062 3.502 1 94.81 73 VAL B N 1
ATOM 2573 C CA . VAL B 1 73 ? -4.883 30.688 3.734 1 94.81 73 VAL B CA 1
ATOM 2574 C C . VAL B 1 73 ? -5.238 31.594 2.559 1 94.81 73 VAL B C 1
ATOM 2576 O O . VAL B 1 73 ? -6.34 31.5 2.014 1 94.81 73 VAL B O 1
ATOM 2579 N N . GLU B 1 74 ? -4.281 32.406 2.166 1 94.31 74 GLU B N 1
ATOM 2580 C CA . GLU B 1 74 ? -4.52 33.344 1.068 1 94.31 74 GLU B CA 1
ATOM 2581 C C . GLU B 1 74 ? -4.809 32.594 -0.234 1 94.31 74 GLU B C 1
ATOM 2583 O O . GLU B 1 74 ? -5.727 32.969 -0.972 1 94.31 74 GLU B O 1
ATOM 2588 N N . ALA B 1 75 ? -4.012 31.609 -0.48 1 91.38 75 ALA B N 1
ATOM 2589 C CA . ALA B 1 75 ? -4.207 30.812 -1.687 1 91.38 75 ALA B CA 1
ATOM 2590 C C . ALA B 1 75 ? -5.59 30.156 -1.698 1 91.38 75 ALA B C 1
ATOM 2592 O O . ALA B 1 75 ? -6.27 30.156 -2.727 1 91.38 75 ALA B O 1
ATOM 2593 N N . ALA B 1 76 ? -6.012 29.609 -0.593 1 93.81 76 ALA B N 1
ATOM 2594 C CA . ALA B 1 76 ? -7.312 28.953 -0.483 1 93.81 76 ALA B CA 1
ATOM 2595 C C . ALA B 1 76 ? -8.445 29.969 -0.634 1 93.81 76 ALA B C 1
ATOM 2597 O O . ALA B 1 76 ? -9.453 29.688 -1.291 1 93.81 76 ALA B O 1
ATOM 2598 N N . ARG B 1 77 ? -8.289 31.094 -0.004 1 96 77 ARG B N 1
ATOM 2599 C CA . ARG B 1 77 ? -9.297 32.156 -0.1 1 96 77 ARG B CA 1
ATOM 2600 C C . ARG B 1 77 ? -9.516 32.562 -1.549 1 96 77 ARG B C 1
ATOM 2602 O O . ARG B 1 77 ? -10.648 32.781 -1.977 1 96 77 ARG B O 1
ATOM 2609 N N . GLN B 1 78 ? -8.438 32.688 -2.262 1 94.5 78 GLN B N 1
ATOM 2610 C CA . GLN B 1 78 ? -8.508 33.125 -3.652 1 94.5 78 GLN B CA 1
ATOM 2611 C C . GLN B 1 78 ? -9.281 32.125 -4.504 1 94.5 78 GLN B C 1
ATOM 2613 O O . GLN B 1 78 ? -9.945 32.5 -5.473 1 94.5 78 GLN B O 1
ATOM 2618 N N . ARG B 1 79 ? -9.203 30.938 -4.105 1 91.88 79 ARG B N 1
ATOM 2619 C CA . ARG B 1 79 ? -9.852 29.875 -4.871 1 91.88 79 ARG B CA 1
ATOM 2620 C C . ARG B 1 79 ? -11.297 29.688 -4.43 1 91.88 79 ARG B C 1
ATOM 2622 O O . ARG B 1 79 ? -12.078 29.016 -5.109 1 91.88 79 ARG B O 1
ATOM 2629 N N . ASN B 1 80 ? -11.633 30.234 -3.359 1 95.69 80 ASN B N 1
ATOM 2630 C CA . ASN B 1 80 ? -12.945 29.969 -2.768 1 95.69 80 ASN B CA 1
ATOM 2631 C C . ASN B 1 80 ? -14.047 30.75 -3.475 1 95.69 80 ASN B C 1
ATOM 2633 O O . ASN B 1 80 ? -13.953 31.969 -3.607 1 95.69 80 ASN B O 1
ATOM 2637 N N . THR B 1 81 ? -15.023 30.047 -3.9 1 92.75 81 THR B N 1
ATOM 2638 C CA . THR B 1 81 ? -16.188 30.672 -4.523 1 92.75 81 THR B CA 1
ATOM 2639 C C . THR B 1 81 ? -17.469 30.281 -3.807 1 92.75 81 THR B C 1
ATOM 2641 O O . THR B 1 81 ? -18.562 30.641 -4.246 1 92.75 81 THR B O 1
ATOM 2644 N N . ASP B 1 82 ? -17.375 29.484 -2.857 1 95.38 82 ASP B N 1
ATOM 2645 C CA . ASP B 1 82 ? -18.531 28.953 -2.133 1 95.38 82 ASP B CA 1
ATOM 2646 C C . ASP B 1 82 ? -18.828 29.781 -0.886 1 95.38 82 ASP B C 1
ATOM 2648 O O . ASP B 1 82 ? -18 29.875 0.022 1 95.38 82 ASP B O 1
ATOM 2652 N N . PRO B 1 83 ? -19.953 30.344 -0.792 1 94.31 83 PRO B N 1
ATOM 2653 C CA . PRO B 1 83 ? -20.281 31.203 0.352 1 94.31 83 PRO B CA 1
ATOM 2654 C C . PRO B 1 83 ? -20.359 30.422 1.665 1 94.31 83 PRO B C 1
ATOM 2656 O O . PRO B 1 83 ? -20.312 31.016 2.742 1 94.31 83 PRO B O 1
ATOM 2659 N N . ARG B 1 84 ? -20.578 29.172 1.619 1 95.69 84 ARG B N 1
ATOM 2660 C CA . ARG B 1 84 ? -20.641 28.359 2.834 1 95.69 84 ARG B CA 1
ATOM 2661 C C . ARG B 1 84 ? -19.266 28.234 3.477 1 95.69 84 ARG B C 1
ATOM 2663 O O . ARG B 1 84 ? -19.141 27.844 4.637 1 95.69 84 ARG B O 1
ATOM 2670 N N . VAL B 1 85 ? -18.188 28.562 2.682 1 98.19 85 VAL B N 1
ATOM 2671 C CA . VAL B 1 85 ? -16.812 28.328 3.107 1 98.19 85 VAL B CA 1
ATOM 2672 C C . VAL B 1 85 ? -16.203 29.609 3.641 1 98.19 85 VAL B C 1
ATOM 2674 O O . VAL B 1 85 ? -16.219 30.641 2.963 1 98.19 85 VAL B O 1
ATOM 2677 N N . THR B 1 86 ? -15.719 29.594 4.82 1 98.19 86 THR B N 1
ATOM 2678 C CA . THR B 1 86 ? -14.906 30.656 5.406 1 98.19 86 THR B CA 1
ATOM 2679 C C . THR B 1 86 ? -13.508 30.156 5.723 1 98.19 86 THR B C 1
ATOM 2681 O O . THR B 1 86 ? -13.344 29.094 6.328 1 98.19 86 THR B O 1
ATOM 2684 N N . ILE B 1 87 ? -12.531 30.891 5.316 1 98.38 87 ILE B N 1
ATOM 2685 C CA . ILE B 1 87 ? -11.148 30.453 5.469 1 98.38 87 ILE B CA 1
ATOM 2686 C C . ILE B 1 87 ? -10.375 31.484 6.281 1 98.38 87 ILE B C 1
ATOM 2688 O O . ILE B 1 87 ? -10.43 32.688 5.996 1 98.38 87 ILE B O 1
ATOM 2692 N N . GLY B 1 88 ? -9.648 31.062 7.289 1 97.88 88 GLY B N 1
ATOM 2693 C CA . GLY B 1 88 ? -8.883 31.969 8.141 1 97.88 88 GLY B CA 1
ATOM 2694 C C . GLY B 1 88 ? -7.609 31.344 8.68 1 97.88 88 GLY B C 1
ATOM 2695 O O . GLY B 1 88 ? -7.402 30.141 8.547 1 97.88 88 GLY B O 1
ATOM 2696 N N . GLN B 1 89 ? -6.754 32.219 9.18 1 98 89 GLN B N 1
ATOM 2697 C CA . GLN B 1 89 ? -5.523 31.734 9.812 1 98 89 GLN B CA 1
ATOM 2698 C C . GLN B 1 89 ? -5.754 31.406 11.281 1 98 89 GLN B C 1
ATOM 2700 O O . GLN B 1 89 ? -6.398 32.156 12 1 98 89 GLN B O 1
ATOM 2705 N N . ALA B 1 90 ? -5.281 30.266 11.75 1 98.06 90 ALA B N 1
ATOM 2706 C CA . ALA B 1 90 ? -5.375 29.891 13.164 1 98.06 90 ALA B CA 1
ATOM 2707 C C . ALA B 1 90 ? -4.395 28.766 13.5 1 98.06 90 ALA B C 1
ATOM 2709 O O . ALA B 1 90 ? -3.859 28.109 12.602 1 98.06 90 ALA B O 1
ATOM 2710 N N . ASP B 1 91 ? -4.176 28.625 14.773 1 97.56 91 ASP B N 1
ATOM 2711 C CA . ASP B 1 91 ? -3.346 27.547 15.328 1 97.56 91 ASP B CA 1
ATOM 2712 C C . ASP B 1 91 ? -4.199 26.375 15.773 1 97.56 91 ASP B C 1
ATOM 2714 O O . ASP B 1 91 ? -5.109 26.531 16.594 1 97.56 91 ASP B O 1
ATOM 2718 N N . ALA B 1 92 ? -3.896 25.203 15.273 1 97.94 92 ALA B N 1
ATOM 2719 C CA . ALA B 1 92 ? -4.668 24 15.578 1 97.94 92 ALA B CA 1
ATOM 2720 C C . ALA B 1 92 ? -4.645 23.703 17.078 1 97.94 92 ALA B C 1
ATOM 2722 O O . ALA B 1 92 ? -5.531 23.016 17.594 1 97.94 92 ALA B O 1
ATOM 2723 N N . THR B 1 93 ? -3.617 24.156 17.797 1 98.06 93 THR B N 1
ATOM 2724 C CA . THR B 1 93 ? -3.463 23.844 19.219 1 98.06 93 THR B CA 1
ATOM 2725 C C . THR B 1 93 ? -4.168 24.891 20.078 1 98.06 93 THR B C 1
ATOM 2727 O O . THR B 1 93 ? -4.148 24.812 21.312 1 98.06 93 THR B O 1
ATOM 2730 N N . ALA B 1 94 ? -4.707 25.891 19.422 1 98 94 ALA B N 1
ATOM 2731 C CA . ALA B 1 94 ? -5.465 26.953 20.094 1 98 94 ALA B CA 1
ATOM 2732 C C . ALA B 1 94 ? -6.543 27.516 19.172 1 98 94 ALA B C 1
ATOM 2734 O O . ALA B 1 94 ? -6.465 28.672 18.75 1 98 94 ALA B O 1
ATOM 2735 N N . LEU B 1 95 ? -7.57 26.766 18.969 1 98.44 95 LEU B N 1
ATOM 2736 C CA . LEU B 1 95 ? -8.602 27.109 18 1 98.44 95 LEU B CA 1
ATOM 2737 C C . LEU B 1 95 ? -9.445 28.281 18.5 1 98.44 95 LEU B C 1
ATOM 2739 O O . LEU B 1 95 ? -9.906 28.281 19.641 1 98.44 95 LEU B O 1
ATOM 2743 N N . PRO B 1 96 ? -9.656 29.281 17.641 1 98.44 96 PRO B N 1
ATOM 2744 C CA . PRO B 1 96 ? -10.391 30.484 18.047 1 98.44 96 PRO B CA 1
ATOM 2745 C C . PRO B 1 96 ? -11.906 30.312 17.922 1 98.44 96 PRO B C 1
ATOM 2747 O O . PRO B 1 96 ? -12.594 31.219 17.438 1 98.44 96 PRO B O 1
ATOM 2750 N N . PHE B 1 97 ? -12.438 29.219 18.281 1 98.75 97 PHE B N 1
ATOM 2751 C CA . PHE B 1 97 ? -13.859 28.938 18.188 1 98.75 97 PHE B CA 1
ATOM 2752 C C . PHE B 1 97 ? -14.422 28.547 19.547 1 98.75 97 PHE B C 1
ATOM 2754 O O . PHE B 1 97 ? -13.695 28.031 20.406 1 98.75 97 PHE B O 1
ATOM 2761 N N . ALA B 1 98 ? -15.656 28.797 19.75 1 98.62 98 ALA B N 1
ATOM 2762 C CA . ALA B 1 98 ? -16.344 28.438 20.984 1 98.62 98 ALA B CA 1
ATOM 2763 C C . ALA B 1 98 ? -16.484 26.922 21.125 1 98.62 98 ALA B C 1
ATOM 2765 O O . ALA B 1 98 ? -16.438 26.203 20.125 1 98.62 98 ALA B O 1
ATOM 2766 N N . ASP B 1 99 ? -16.656 26.453 22.391 1 98.75 99 ASP B N 1
ATOM 2767 C CA . ASP B 1 99 ? -16.969 25.047 22.641 1 98.75 99 ASP B CA 1
ATOM 2768 C C . ASP B 1 99 ? -18.219 24.625 21.891 1 98.75 99 ASP B C 1
ATOM 2770 O O . ASP B 1 99 ? -19.172 25.391 21.781 1 98.75 99 ASP B O 1
ATOM 2774 N N . ASN B 1 100 ? -18.219 23.453 21.297 1 98.75 100 ASN B N 1
ATOM 2775 C CA . ASN B 1 100 ? -19.406 22.812 20.719 1 98.75 100 ASN B CA 1
ATOM 2776 C C . ASN B 1 100 ? -19.922 23.594 19.516 1 98.75 100 ASN B C 1
ATOM 2778 O O . ASN B 1 100 ? -21.125 23.578 19.25 1 98.75 100 ASN B O 1
ATOM 2782 N N . ALA B 1 101 ? -19.062 24.25 18.844 1 98.69 101 ALA B N 1
ATOM 2783 C CA . ALA B 1 101 ? -19.484 25.141 17.766 1 98.69 101 ALA B CA 1
ATOM 2784 C C . ALA B 1 101 ? -19.719 24.359 16.469 1 98.69 101 ALA B C 1
ATOM 2786 O O . ALA B 1 101 ? -20.375 24.844 15.547 1 98.69 101 ALA B O 1
ATOM 2787 N N . PHE B 1 102 ? -19.188 23.156 16.375 1 98.81 102 PHE B N 1
ATOM 2788 C CA . PHE B 1 102 ? -19.219 22.422 15.117 1 98.81 102 PHE B CA 1
ATOM 2789 C C . PHE B 1 102 ? -19.797 21.016 15.328 1 98.81 102 PHE B C 1
ATOM 2791 O O . PHE B 1 102 ? -19.828 20.516 16.453 1 98.81 102 PHE B O 1
ATOM 2798 N N . ASP B 1 103 ? -20.266 20.453 14.211 1 98.62 103 ASP B N 1
ATOM 2799 C CA . ASP B 1 103 ? -20.703 19.062 14.219 1 98.62 103 ASP B CA 1
ATOM 2800 C C . ASP B 1 103 ? -19.516 18.109 14.023 1 98.62 103 ASP B C 1
ATOM 2802 O O . ASP B 1 103 ? -19.547 16.969 14.508 1 98.62 103 ASP B O 1
ATOM 2806 N N . ARG B 1 104 ? -18.5 18.609 13.297 1 98.62 104 ARG B N 1
ATOM 2807 C CA . ARG B 1 104 ? -17.328 17.797 13.031 1 98.62 104 ARG B CA 1
ATOM 2808 C C . ARG B 1 104 ? -16.078 18.672 12.914 1 98.62 104 ARG B C 1
ATOM 2810 O O . ARG B 1 104 ? -16.156 19.828 12.484 1 98.62 104 ARG B O 1
ATOM 2817 N N . ALA B 1 105 ? -14.984 18.156 13.289 1 98.88 105 ALA B N 1
ATOM 2818 C CA . ALA B 1 105 ? -13.656 18.688 13 1 98.88 105 ALA B CA 1
ATOM 2819 C C . ALA B 1 105 ? -12.789 17.656 12.281 1 98.88 105 ALA B C 1
ATOM 2821 O O . ALA B 1 105 ? -12.625 16.531 12.766 1 98.88 105 ALA B O 1
ATOM 2822 N N . LEU B 1 106 ? -12.297 18.016 11.164 1 98.81 106 LEU B N 1
ATOM 2823 C CA . LEU B 1 106 ? -11.547 17.109 10.305 1 98.81 106 LEU B CA 1
ATOM 2824 C C . LEU B 1 106 ? -10.156 17.672 10.016 1 98.81 106 LEU B C 1
ATOM 2826 O O . LEU B 1 106 ? -9.984 18.875 9.828 1 98.81 106 LEU B O 1
ATOM 2830 N N . ALA B 1 107 ? -9.172 16.844 10.023 1 98.69 107 ALA B N 1
ATOM 2831 C CA . ALA B 1 107 ? -7.801 17.203 9.68 1 98.69 107 ALA B CA 1
ATOM 2832 C C . ALA B 1 107 ? -7.215 16.234 8.648 1 98.69 107 ALA B C 1
ATOM 2834 O O . ALA B 1 107 ? -7.023 15.055 8.938 1 98.69 107 ALA B O 1
ATOM 2835 N N . LEU B 1 108 ? -6.941 16.75 7.492 1 98.06 108 LEU B N 1
ATOM 2836 C CA . LEU B 1 108 ? -6.395 15.961 6.395 1 98.06 108 LEU B CA 1
ATOM 2837 C C . LEU B 1 108 ? -4.898 16.219 6.23 1 98.06 108 LEU B C 1
ATOM 2839 O O . LEU B 1 108 ? -4.5 17.266 5.711 1 98.06 108 LEU B O 1
ATOM 2843 N N . LEU B 1 109 ? -4.062 15.234 6.664 1 95.88 109 LEU B N 1
ATOM 2844 C CA . LEU B 1 109 ? -2.619 15.266 6.469 1 95.88 109 LEU B CA 1
ATOM 2845 C C . LEU B 1 109 ? -2.008 16.484 7.152 1 95.88 109 LEU B C 1
ATOM 2847 O O . LEU B 1 109 ? -1.216 17.219 6.543 1 95.88 109 LEU B O 1
ATOM 2851 N N . VAL B 1 110 ? -2.328 16.641 8.453 1 95.31 110 VAL B N 1
ATOM 2852 C CA . VAL B 1 110 ? -1.927 17.859 9.156 1 95.31 110 VAL B CA 1
ATOM 2853 C C . VAL B 1 110 ? -1.27 17.5 10.484 1 95.31 110 VAL B C 1
ATOM 2855 O O . VAL B 1 110 ? -0.23 18.047 10.844 1 95.31 110 VAL B O 1
ATOM 2858 N N . LEU B 1 111 ? -1.783 16.5 11.234 1 95.69 111 LEU B N 1
ATOM 2859 C CA . LEU B 1 111 ? -1.478 16.297 12.648 1 95.69 111 LEU B CA 1
ATOM 2860 C C . LEU B 1 111 ? -0.004 15.961 12.836 1 95.69 111 LEU B C 1
ATOM 2862 O O . LEU B 1 111 ? 0.58 16.266 13.875 1 95.69 111 LEU B O 1
ATOM 2866 N N . HIS B 1 112 ? 0.602 15.32 11.812 1 91.25 112 HIS B N 1
ATOM 2867 C CA . HIS B 1 112 ? 2.006 14.938 11.922 1 91.25 112 HIS B CA 1
ATOM 2868 C C . HIS B 1 112 ? 2.914 16.156 11.828 1 91.25 112 HIS B C 1
ATOM 2870 O O . HIS B 1 112 ? 4.102 16.078 12.156 1 91.25 112 HIS B O 1
ATOM 2876 N N . PHE B 1 113 ? 2.398 17.281 11.484 1 89.81 113 PHE B N 1
ATOM 2877 C CA . PHE B 1 113 ? 3.166 18.516 11.406 1 89.81 113 PHE B CA 1
ATOM 2878 C C . PHE B 1 113 ? 2.98 19.344 12.672 1 89.81 113 PHE B C 1
ATOM 2880 O O . PHE B 1 113 ? 3.68 20.328 12.883 1 89.81 113 PHE B O 1
ATOM 2887 N N . VAL B 1 114 ? 2.021 18.984 13.461 1 92.06 114 VAL B N 1
ATOM 2888 C CA . VAL B 1 114 ? 1.693 19.75 14.656 1 92.06 114 VAL B CA 1
ATOM 2889 C C . VAL B 1 114 ? 2.568 19.297 15.82 1 92.06 114 VAL B C 1
ATOM 2891 O O . VAL B 1 114 ? 2.529 18.125 16.219 1 92.06 114 VAL B O 1
ATOM 2894 N N . PRO B 1 115 ? 3.449 20.094 16.359 1 87.12 115 PRO B N 1
ATOM 2895 C CA . PRO B 1 115 ? 4.344 19.703 17.453 1 87.12 115 PRO B CA 1
ATOM 2896 C C . PRO B 1 115 ? 3.6 19.109 18.641 1 87.12 115 PRO B C 1
ATOM 2898 O O . PRO B 1 115 ? 4.055 18.125 19.234 1 87.12 115 PRO B O 1
ATOM 2901 N N . GLU B 1 116 ? 2.531 19.625 19.047 1 91.94 116 GLU B N 1
ATOM 2902 C CA . GLU B 1 116 ? 1.683 19.109 20.109 1 91.94 116 GLU B CA 1
ATOM 2903 C C . GLU B 1 116 ? 0.349 18.594 19.562 1 91.94 116 GLU B C 1
ATOM 2905 O O . GLU B 1 116 ? -0.708 19.141 19.906 1 91.94 116 GLU B O 1
ATOM 2910 N N . ALA B 1 117 ? 0.493 17.453 18.875 1 94.69 117 ALA B N 1
ATOM 2911 C CA . ALA B 1 117 ? -0.679 16.953 18.172 1 94.69 117 ALA B CA 1
ATOM 2912 C C . ALA B 1 117 ? -1.801 16.594 19.141 1 94.69 117 ALA B C 1
ATOM 2914 O O . ALA B 1 117 ? -2.98 16.734 18.812 1 94.69 117 ALA B O 1
ATOM 2915 N N . GLY B 1 118 ? -1.419 16.156 20.312 1 96.94 118 GLY B N 1
ATOM 2916 C CA . GLY B 1 118 ? -2.43 15.891 21.312 1 96.94 118 GLY B CA 1
ATOM 2917 C C . GLY B 1 118 ? -3.275 17.109 21.656 1 96.94 118 GLY B C 1
ATOM 2918 O O . GLY B 1 118 ? -4.492 16.984 21.812 1 96.94 118 GLY B O 1
ATOM 2919 N N . LYS B 1 119 ? -2.645 18.266 21.766 1 97.62 119 LYS B N 1
ATOM 2920 C CA . LYS B 1 119 ? -3.361 19.5 22.047 1 97.62 119 LYS B CA 1
ATOM 2921 C C . LYS B 1 119 ? -4.309 19.859 20.906 1 97.62 119 LYS B C 1
ATOM 2923 O O . LYS B 1 119 ? -5.406 20.375 21.141 1 97.62 119 LYS B O 1
ATOM 2928 N N . ALA B 1 120 ? -3.822 19.641 19.703 1 98.31 120 ALA B N 1
ATOM 2929 C CA . ALA B 1 120 ? -4.684 19.891 18.547 1 98.31 120 ALA B CA 1
ATOM 2930 C C . ALA B 1 120 ? -5.938 19.016 18.609 1 98.31 120 ALA B C 1
ATOM 2932 O O . ALA B 1 120 ? -7.043 19.5 18.344 1 98.31 120 ALA B O 1
ATOM 2933 N N . VAL B 1 121 ? -5.734 17.75 18.953 1 98.75 121 VAL B N 1
ATOM 2934 C CA . VAL B 1 121 ? -6.863 16.828 19.062 1 98.75 121 VAL B CA 1
ATOM 2935 C C . VAL B 1 121 ? -7.797 17.281 20.172 1 98.75 121 VAL B C 1
ATOM 2937 O O . VAL B 1 121 ? -9.023 17.25 20.016 1 98.75 121 VAL B O 1
ATOM 2940 N N . ALA B 1 122 ? -7.27 17.75 21.266 1 98.75 122 ALA B N 1
ATOM 2941 C CA . ALA B 1 122 ? -8.07 18.266 22.375 1 98.75 122 ALA B CA 1
ATOM 2942 C C . ALA B 1 122 ? -8.898 19.469 21.953 1 98.75 122 ALA B C 1
ATOM 2944 O O . ALA B 1 122 ? -10.07 19.594 22.328 1 98.75 122 ALA B O 1
ATOM 2945 N N . GLU B 1 123 ? -8.258 20.344 21.234 1 98.81 123 GLU B N 1
ATOM 2946 C CA . GLU B 1 123 ? -8.961 21.516 20.719 1 98.81 123 GLU B CA 1
ATOM 2947 C C . GLU B 1 123 ? -10.062 21.125 19.75 1 98.81 123 GLU B C 1
ATOM 2949 O O . GLU B 1 123 ? -11.172 21.672 19.797 1 98.81 123 GLU B O 1
ATOM 2954 N N . MET B 1 124 ? -9.766 20.203 18.859 1 98.88 124 MET B N 1
ATOM 2955 C CA . MET B 1 124 ? -10.789 19.703 17.938 1 98.88 124 MET B CA 1
ATOM 2956 C C . MET B 1 124 ? -11.977 19.125 18.719 1 98.88 124 MET B C 1
ATOM 2958 O O . MET B 1 124 ? -13.133 19.391 18.375 1 98.88 124 MET B O 1
ATOM 2962 N N . ARG B 1 125 ? -11.703 18.359 19.703 1 98.88 125 ARG B N 1
ATOM 2963 C CA . ARG B 1 125 ? -12.758 17.812 20.547 1 98.88 125 ARG B CA 1
ATOM 2964 C C . ARG B 1 125 ? -13.562 18.922 21.219 1 98.88 125 ARG B C 1
ATOM 2966 O O . ARG B 1 125 ? -14.789 18.859 21.25 1 98.88 125 ARG B O 1
ATOM 2973 N N . ARG B 1 126 ? -12.875 19.922 21.75 1 98.88 126 ARG B N 1
ATOM 2974 C CA . ARG B 1 126 ? -13.516 21 22.5 1 98.88 126 ARG B CA 1
ATOM 2975 C C . ARG B 1 126 ? -14.523 21.734 21.625 1 98.88 126 ARG B C 1
ATOM 2977 O O . ARG B 1 126 ? -15.617 22.078 22.078 1 98.88 126 ARG B O 1
ATOM 2984 N N . VAL B 1 127 ? -14.188 21.969 20.375 1 98.88 127 VAL B N 1
ATOM 2985 C CA . VAL B 1 127 ? -15 22.844 19.531 1 98.88 127 VAL B CA 1
ATOM 2986 C C . VAL B 1 127 ? -16.125 22.031 18.891 1 98.88 127 VAL B C 1
ATOM 2988 O O . VAL B 1 127 ? -17.062 22.609 18.328 1 98.88 127 VAL B O 1
ATOM 2991 N N . VAL B 1 128 ? -16.062 20.703 18.891 1 98.88 128 VAL B N 1
ATOM 2992 C CA . VAL B 1 128 ? -17.094 19.844 18.344 1 98.88 128 VAL B CA 1
ATOM 2993 C C . VAL B 1 128 ? -18.141 19.531 19.406 1 98.88 128 VAL B C 1
ATOM 2995 O O . VAL B 1 128 ? -17.781 19.234 20.547 1 98.88 128 VAL B O 1
ATOM 2998 N N . ARG B 1 129 ? -19.344 19.562 19.094 1 98.81 129 ARG B N 1
ATOM 2999 C CA . ARG B 1 129 ? -20.422 19.312 20.047 1 98.81 129 ARG B CA 1
ATOM 3000 C C . ARG B 1 129 ? -20.406 17.859 20.5 1 98.81 129 ARG B C 1
ATOM 3002 O O . ARG B 1 129 ? -19.906 16.984 19.797 1 98.81 129 ARG B O 1
ATOM 3009 N N . PRO B 1 130 ? -21.047 17.594 21.703 1 98.69 130 PRO B N 1
ATOM 3010 C CA . PRO B 1 130 ? -21.234 16.203 22.094 1 98.69 130 PRO B CA 1
ATOM 3011 C C . PRO B 1 130 ? -21.969 15.383 21.031 1 98.69 130 PRO B C 1
ATOM 3013 O O . PRO B 1 130 ? -22.953 15.859 20.453 1 98.69 130 PRO B O 1
ATOM 3016 N N . GLY B 1 131 ? -21.5 14.227 20.797 1 98.44 131 GLY B N 1
ATOM 3017 C CA . GLY B 1 131 ? -22.078 13.383 19.766 1 98.44 131 GLY B CA 1
ATOM 3018 C C . GLY B 1 131 ? -21.5 13.648 18.391 1 98.44 131 GLY B C 1
ATOM 3019 O O . GLY B 1 131 ? -21.719 12.867 17.453 1 98.44 131 GLY B O 1
ATOM 3020 N N . GLY B 1 132 ? -20.75 14.742 18.266 1 98.69 132 GLY B N 1
ATOM 3021 C CA . GLY B 1 132 ? -20.094 15.07 17.016 1 98.69 132 GLY B CA 1
ATOM 3022 C C . GLY B 1 132 ? -18.859 14.242 16.75 1 98.69 132 GLY B C 1
ATOM 3023 O O . GLY B 1 132 ? -18.516 13.359 17.547 1 98.69 132 GLY B O 1
ATOM 3024 N N . VAL B 1 133 ? -18.172 14.508 15.617 1 98.75 133 VAL B N 1
ATOM 3025 C CA . VAL B 1 133 ? -17.094 13.633 15.164 1 98.75 133 VAL B CA 1
ATOM 3026 C C . VAL B 1 133 ? -15.805 14.43 15.008 1 98.75 133 VAL B C 1
ATOM 3028 O O . VAL B 1 133 ? -15.812 15.539 14.477 1 98.75 133 VAL B O 1
ATOM 3031 N N . VAL B 1 134 ? -14.75 13.875 15.531 1 98.88 134 VAL B N 1
ATOM 3032 C CA . VAL B 1 134 ? -13.391 14.305 15.227 1 98.88 134 VAL B CA 1
ATOM 3033 C C . VAL B 1 134 ? -12.688 13.242 14.375 1 98.88 134 VAL B C 1
ATOM 3035 O O . VAL B 1 134 ? -12.719 12.055 14.711 1 98.88 134 VAL B O 1
ATOM 3038 N N . ALA B 1 135 ? -12.141 13.602 13.258 1 98.88 135 ALA B N 1
ATOM 3039 C CA . ALA B 1 135 ? -11.453 12.633 12.406 1 98.88 135 ALA B CA 1
ATOM 3040 C C . ALA B 1 135 ? -10.188 13.242 11.805 1 98.88 135 ALA B C 1
ATOM 3042 O O . ALA B 1 135 ? -10.102 14.461 11.617 1 98.88 135 ALA B O 1
ATOM 3043 N N . ALA B 1 136 ? -9.219 12.469 11.578 1 98.81 136 ALA B N 1
ATOM 3044 C CA . ALA B 1 136 ? -7.973 12.875 10.945 1 98.81 136 ALA B CA 1
ATOM 3045 C C . ALA B 1 136 ? -7.387 11.742 10.109 1 98.81 136 ALA B C 1
ATOM 3047 O O . ALA B 1 136 ? -7.734 10.57 10.305 1 98.81 136 ALA B O 1
ATOM 3048 N N . VAL B 1 137 ? -6.582 12.102 9.164 1 98.5 137 VAL B N 1
ATOM 3049 C CA . VAL B 1 137 ? -5.898 11.117 8.336 1 98.5 137 VAL B CA 1
ATOM 3050 C C . VAL B 1 137 ? -4.469 11.57 8.062 1 98.5 137 VAL B C 1
ATOM 3052 O O . VAL B 1 137 ? -4.219 12.758 7.848 1 98.5 137 VAL B O 1
ATOM 3055 N N . VAL B 1 138 ? -3.537 10.672 8.203 1 97.62 138 VAL B N 1
ATOM 3056 C CA . VAL B 1 138 ? -2.125 10.914 7.918 1 97.62 138 VAL B CA 1
ATOM 3057 C C . VAL B 1 138 ? -1.556 9.758 7.098 1 97.62 138 VAL B C 1
ATOM 3059 O O . VAL B 1 138 ? -2.072 8.641 7.152 1 97.62 138 VAL B O 1
ATOM 3062 N N . TRP B 1 139 ? -0.523 10 6.395 1 96.62 139 TRP B N 1
ATOM 3063 C CA . TRP B 1 139 ? 0.101 8.953 5.594 1 96.62 139 TRP B CA 1
ATOM 3064 C C . TRP B 1 139 ? 0.791 7.922 6.484 1 96.62 139 TRP B C 1
ATOM 3066 O O . TRP B 1 139 ? 1.227 8.242 7.59 1 96.62 139 TRP B O 1
ATOM 3076 N N . ASP B 1 140 ? 0.859 6.715 6.074 1 97.62 140 ASP B N 1
ATOM 3077 C CA . ASP B 1 140 ? 1.722 5.691 6.66 1 97.62 140 ASP B CA 1
ATOM 3078 C C . ASP B 1 140 ? 3.123 5.742 6.051 1 97.62 140 ASP B C 1
ATOM 3080 O O . ASP B 1 140 ? 3.451 4.953 5.168 1 97.62 140 ASP B O 1
ATOM 3084 N N . HIS B 1 141 ? 3.957 6.566 6.59 1 96.19 141 HIS B N 1
ATOM 3085 C CA . HIS B 1 141 ? 5.27 6.867 6.027 1 96.19 141 HIS B CA 1
ATOM 3086 C C . HIS B 1 141 ? 6.18 5.645 6.074 1 96.19 141 HIS B C 1
ATOM 3088 O O . HIS B 1 141 ? 7.031 5.465 5.203 1 96.19 141 HIS B O 1
ATOM 3094 N N . TYR B 1 142 ? 6.027 4.891 7.07 1 97.31 142 TYR B N 1
ATOM 3095 C CA . TYR B 1 142 ? 6.965 3.783 7.219 1 97.31 142 TYR B CA 1
ATOM 3096 C C . TYR B 1 142 ? 6.59 2.627 6.301 1 97.31 142 TYR B C 1
ATOM 3098 O O . TYR B 1 142 ? 7.422 2.145 5.527 1 97.31 142 TYR B O 1
ATOM 3106 N N . GLY B 1 143 ? 5.375 2.221 6.371 1 97.5 143 GLY B N 1
ATOM 3107 C CA . GLY B 1 143 ? 5.062 0.943 5.75 1 97.5 143 GLY B CA 1
ATOM 3108 C C . GLY B 1 143 ? 4.043 1.058 4.629 1 97.5 143 GLY B C 1
ATOM 3109 O O . GLY B 1 143 ? 3.676 0.056 4.016 1 97.5 143 GLY B O 1
ATOM 3110 N N . GLY B 1 144 ? 3.637 2.268 4.289 1 97.75 144 GLY B N 1
ATOM 3111 C CA . GLY B 1 144 ? 2.467 2.352 3.432 1 97.75 144 GLY B CA 1
ATOM 3112 C C . GLY B 1 144 ? 2.703 3.178 2.18 1 97.75 144 GLY B C 1
ATOM 3113 O O . GLY B 1 144 ? 1.812 3.309 1.338 1 97.75 144 GLY B O 1
ATOM 3114 N N . MET B 1 145 ? 3.861 3.76 2.025 1 96.69 145 MET B N 1
ATOM 3115 C CA . MET B 1 145 ? 4.121 4.629 0.881 1 96.69 145 MET B CA 1
ATOM 3116 C C . MET B 1 145 ? 5.277 4.094 0.042 1 96.69 145 MET B C 1
ATOM 3118 O O . MET B 1 145 ? 6.418 4.543 0.19 1 96.69 145 MET B O 1
ATOM 3122 N N . THR B 1 146 ? 4.934 3.262 -0.909 1 97.25 146 THR B N 1
ATOM 3123 C CA . THR B 1 146 ? 5.941 2.518 -1.661 1 97.25 146 THR B CA 1
ATOM 3124 C C . THR B 1 146 ? 6.852 3.471 -2.434 1 97.25 146 THR B C 1
ATOM 3126 O O . THR B 1 146 ? 8.078 3.344 -2.383 1 97.25 146 THR B O 1
ATOM 3129 N N . GLY B 1 147 ? 6.254 4.434 -3.139 1 96.12 147 GLY B N 1
ATOM 3130 C CA . GLY B 1 147 ? 7.039 5.359 -3.941 1 96.12 147 GLY B CA 1
ATOM 3131 C C . GLY B 1 147 ? 7.984 6.211 -3.115 1 96.12 147 GLY B C 1
ATOM 3132 O O . GLY B 1 147 ? 9.125 6.449 -3.516 1 96.12 147 GLY B O 1
ATOM 3133 N N . MET B 1 148 ? 7.551 6.652 -1.993 1 94.88 148 MET B N 1
ATOM 3134 C CA . MET B 1 148 ? 8.383 7.469 -1.119 1 94.88 148 MET B CA 1
ATOM 3135 C C . MET B 1 148 ? 9.477 6.629 -0.469 1 94.88 148 MET B C 1
ATOM 3137 O O . MET B 1 148 ? 10.633 7.059 -0.378 1 94.88 148 MET B O 1
ATOM 3141 N N . ARG B 1 149 ? 9.133 5.449 -0.031 1 96.31 149 ARG B N 1
ATOM 3142 C CA . ARG B 1 149 ? 10.125 4.574 0.581 1 96.31 149 ARG B CA 1
ATOM 3143 C C . ARG B 1 149 ? 11.211 4.191 -0.421 1 96.31 149 ARG B C 1
ATOM 3145 O O . ARG B 1 149 ? 12.383 4.074 -0.06 1 96.31 149 ARG B O 1
ATOM 3152 N N . MET B 1 150 ? 10.781 3.951 -1.713 1 97.06 150 MET B N 1
ATOM 3153 C CA . MET B 1 150 ? 11.758 3.73 -2.775 1 97.06 150 MET B CA 1
ATOM 3154 C C . MET B 1 150 ? 12.812 4.836 -2.789 1 97.06 150 MET B C 1
ATOM 3156 O O . MET B 1 150 ? 14.008 4.559 -2.809 1 97.06 150 MET B O 1
ATOM 3160 N N . MET B 1 151 ? 12.383 6.031 -2.727 1 95.5 151 MET B N 1
ATOM 3161 C CA . MET B 1 151 ? 13.266 7.191 -2.764 1 95.5 151 MET B CA 1
ATOM 3162 C C . MET B 1 151 ? 14.102 7.281 -1.489 1 95.5 151 MET B C 1
ATOM 3164 O O . MET B 1 151 ? 15.328 7.383 -1.55 1 95.5 151 MET B O 1
ATOM 3168 N N . ILE B 1 152 ? 13.492 7.184 -0.359 1 95.81 152 ILE B N 1
ATOM 3169 C CA . ILE B 1 152 ? 14.109 7.414 0.941 1 95.81 152 ILE B CA 1
ATOM 3170 C C . ILE B 1 152 ? 15.148 6.328 1.212 1 95.81 152 ILE B C 1
ATOM 3172 O O . ILE B 1 152 ? 16.25 6.621 1.691 1 95.81 152 ILE B O 1
ATOM 3176 N N . ASP B 1 153 ? 14.859 5.102 0.898 1 97.06 153 ASP B N 1
ATOM 3177 C CA . ASP B 1 153 ? 15.797 4.008 1.126 1 97.06 153 ASP B CA 1
ATOM 3178 C C . ASP B 1 153 ? 16.984 4.094 0.167 1 97.06 153 ASP B C 1
ATOM 3180 O O . ASP B 1 153 ? 18.109 3.754 0.532 1 97.06 153 ASP B O 1
ATOM 3184 N N . THR B 1 154 ? 16.719 4.523 -1.089 1 96.44 154 THR B N 1
ATOM 3185 C CA . THR B 1 154 ? 17.797 4.73 -2.055 1 96.44 154 THR B CA 1
ATOM 3186 C C . THR B 1 154 ? 18.766 5.797 -1.561 1 96.44 154 THR B C 1
ATOM 3188 O O . THR B 1 154 ? 19.984 5.582 -1.552 1 96.44 154 THR B O 1
ATOM 3191 N N . VAL B 1 155 ? 18.219 6.91 -1.085 1 95.31 155 VAL B N 1
ATOM 3192 C CA . VAL B 1 155 ? 19.047 8.023 -0.61 1 95.31 155 VAL B CA 1
ATOM 3193 C C . VAL B 1 155 ? 19.797 7.602 0.648 1 9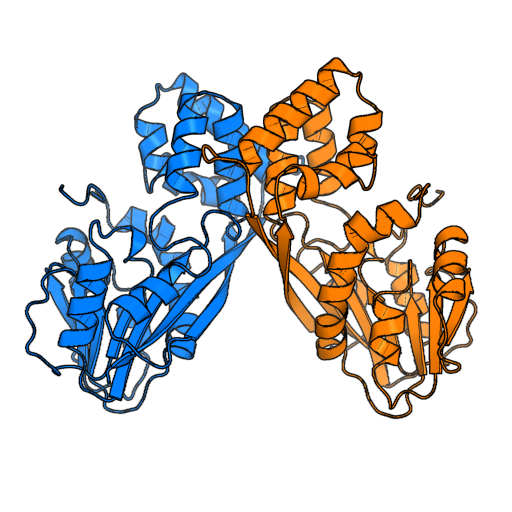5.31 155 VAL B C 1
ATOM 3195 O O . VAL B 1 155 ? 20.984 7.902 0.794 1 95.31 155 VAL B O 1
ATOM 3198 N N . ALA B 1 156 ? 19.141 6.898 1.565 1 96.19 156 ALA B N 1
ATOM 3199 C CA . ALA B 1 156 ? 19.75 6.457 2.816 1 96.19 156 ALA B CA 1
ATOM 3200 C C . ALA B 1 156 ? 20.922 5.504 2.557 1 96.19 156 ALA B C 1
ATOM 3202 O O . ALA B 1 156 ? 21.875 5.453 3.336 1 96.19 156 ALA B O 1
ATOM 3203 N N . ALA B 1 157 ? 20.859 4.762 1.47 1 94.06 157 ALA B N 1
ATOM 3204 C CA . ALA B 1 157 ? 21.922 3.812 1.13 1 94.06 157 ALA B CA 1
ATOM 3205 C C . ALA B 1 157 ? 23.172 4.539 0.666 1 94.06 157 ALA B C 1
ATOM 3207 O O . ALA B 1 157 ? 24.25 3.938 0.583 1 94.06 157 ALA B O 1
ATOM 3208 N N . LEU B 1 158 ? 23.062 5.855 0.411 1 92.75 158 LEU B N 1
ATOM 3209 C CA . LEU B 1 158 ? 24.172 6.578 -0.223 1 92.75 158 LEU B CA 1
ATOM 3210 C C . LEU B 1 158 ? 24.984 7.336 0.814 1 92.75 158 LEU B C 1
ATOM 3212 O O . LEU B 1 158 ? 26.125 7.719 0.548 1 92.75 158 LEU B O 1
ATOM 3216 N N . SER B 1 159 ? 24.438 7.645 2.029 1 93.44 159 SER B N 1
ATOM 3217 C CA . SER B 1 159 ? 25.172 8.484 2.965 1 93.44 159 SER B CA 1
ATOM 3218 C C . SER B 1 159 ? 24.578 8.406 4.367 1 93.44 159 SER B C 1
ATOM 3220 O O . SER B 1 159 ? 23.422 8.016 4.535 1 93.44 159 SER B O 1
ATOM 3222 N N . GLU B 1 160 ? 25.391 8.805 5.297 1 95 160 GLU B N 1
ATOM 3223 C CA . GLU B 1 160 ? 24.938 8.883 6.684 1 95 160 GLU B CA 1
ATOM 3224 C C . GLU B 1 160 ? 23.844 9.945 6.844 1 95 160 GLU B C 1
ATOM 3226 O O . GLU B 1 160 ? 22.891 9.742 7.582 1 95 160 GLU B O 1
ATOM 3231 N N . SER B 1 161 ? 24 11.031 6.18 1 94.81 161 SER B N 1
ATOM 3232 C CA . SER B 1 161 ? 22.969 12.07 6.25 1 94.81 161 SER B CA 1
ATOM 3233 C C . SER B 1 161 ? 21.656 11.57 5.676 1 94.81 161 SER B C 1
ATOM 3235 O O . SER B 1 161 ? 20.578 11.938 6.164 1 94.81 161 SER B O 1
ATOM 3237 N N . GLY B 1 162 ? 21.75 10.75 4.637 1 95.06 162 GLY B N 1
ATOM 3238 C CA . GLY B 1 162 ? 20.562 10.109 4.102 1 95.06 162 GLY B CA 1
ATOM 3239 C C . GLY B 1 162 ? 19.891 9.188 5.098 1 95.06 162 GLY B C 1
ATOM 3240 O O . GLY B 1 162 ? 18.656 9.141 5.172 1 95.06 162 GLY B O 1
ATOM 3241 N N . ARG B 1 163 ? 20.703 8.477 5.871 1 96.69 163 ARG B N 1
ATOM 3242 C CA . ARG B 1 163 ? 20.172 7.594 6.898 1 96.69 163 ARG B CA 1
ATOM 3243 C C . ARG B 1 163 ? 19.438 8.383 7.977 1 96.69 163 ARG B C 1
ATOM 3245 O O . ARG B 1 163 ? 18.375 7.961 8.461 1 96.69 163 ARG B O 1
ATOM 3252 N N . GLN B 1 164 ? 19.953 9.484 8.297 1 95.44 164 GLN B N 1
ATOM 3253 C CA . GLN B 1 164 ? 19.312 10.344 9.289 1 95.44 164 GLN B CA 1
ATOM 3254 C C . GLN B 1 164 ? 17.984 10.891 8.773 1 95.44 164 GLN B C 1
ATOM 3256 O O . GLN B 1 164 ? 17 10.938 9.508 1 95.44 164 GLN B O 1
ATOM 3261 N N . MET B 1 165 ? 18.031 11.281 7.57 1 94.5 165 MET B N 1
ATOM 3262 C CA . MET B 1 165 ? 16.812 11.773 6.945 1 94.5 165 MET B CA 1
ATOM 3263 C C . MET B 1 165 ? 15.742 10.688 6.93 1 94.5 165 MET B C 1
ATOM 3265 O O . MET B 1 165 ? 14.578 10.961 7.234 1 94.5 165 MET B O 1
ATOM 3269 N N . ARG B 1 166 ? 16.094 9.438 6.57 1 96.56 166 ARG B N 1
ATOM 3270 C CA . ARG B 1 166 ? 15.141 8.328 6.566 1 96.56 166 ARG B CA 1
ATOM 3271 C C . ARG B 1 166 ? 14.523 8.125 7.949 1 96.56 166 ARG B C 1
ATOM 3273 O O . ARG B 1 166 ? 13.312 7.934 8.078 1 96.56 166 ARG B O 1
ATOM 3280 N N . SER B 1 167 ? 15.367 8.141 8.961 1 96.31 167 SER B N 1
ATOM 3281 C CA . SER B 1 167 ? 14.906 7.949 10.328 1 96.31 167 SER B CA 1
ATOM 3282 C C . SER B 1 167 ? 13.852 8.992 10.703 1 96.31 167 SER B C 1
ATOM 3284 O O . SER B 1 167 ? 12.805 8.648 11.266 1 96.31 167 SER B O 1
ATOM 3286 N N . ARG B 1 168 ? 14.102 10.234 10.383 1 93.25 168 ARG B N 1
ATOM 3287 C CA . ARG B 1 168 ? 13.172 11.32 10.688 1 93.25 168 ARG B CA 1
ATOM 3288 C C . ARG B 1 168 ? 11.883 11.18 9.891 1 93.25 168 ARG B C 1
ATOM 3290 O O . ARG B 1 168 ? 10.797 11.398 10.414 1 93.25 168 ARG B O 1
ATOM 3297 N N . TYR B 1 169 ? 12 10.797 8.695 1 93.56 169 TYR B N 1
ATOM 3298 C CA . TYR B 1 169 ? 10.859 10.672 7.805 1 93.56 169 TYR B CA 1
ATOM 3299 C C . TYR B 1 169 ? 9.945 9.531 8.25 1 93.56 169 TYR B C 1
ATOM 3301 O O . TYR B 1 169 ? 8.727 9.711 8.352 1 93.56 169 TYR B O 1
ATOM 3309 N N . CYS B 1 170 ? 10.484 8.383 8.547 1 95.62 170 CYS B N 1
ATOM 3310 C CA . CYS B 1 170 ? 9.719 7.156 8.734 1 95.62 170 CYS B CA 1
ATOM 3311 C C . CYS B 1 170 ? 8.969 7.18 10.062 1 95.62 170 CYS B C 1
ATOM 3313 O O . CYS B 1 170 ? 7.953 6.492 10.219 1 95.62 170 CYS B O 1
ATOM 3315 N N . PHE B 1 171 ? 9.445 7.996 11.016 1 93.94 171 PHE B N 1
ATOM 3316 C CA . PHE B 1 171 ? 8.867 7.891 12.344 1 93.94 171 PHE B CA 1
ATOM 3317 C C . PHE B 1 171 ? 8.406 9.258 12.844 1 93.94 171 PHE B C 1
ATOM 3319 O O . PHE B 1 171 ? 8.672 9.633 13.984 1 93.94 171 PHE B O 1
ATOM 3326 N N . GLN B 1 172 ? 7.707 9.93 12 1 91.56 172 GLN B N 1
ATOM 3327 C CA . GLN B 1 172 ? 7.043 11.164 12.414 1 91.56 172 GLN B CA 1
ATOM 3328 C C . GLN B 1 172 ? 5.883 10.867 13.359 1 91.56 172 GLN B C 1
ATOM 3330 O O . GLN B 1 172 ? 5.242 9.82 13.266 1 91.56 172 GLN B O 1
ATOM 3335 N N . PRO B 1 173 ? 5.617 11.805 14.211 1 90.56 173 PRO B N 1
ATOM 3336 C CA . PRO B 1 173 ? 4.516 11.609 15.156 1 90.56 173 PRO B CA 1
ATOM 3337 C C . PRO B 1 173 ? 3.182 11.344 14.461 1 90.56 173 PRO B C 1
ATOM 3339 O O . PRO B 1 173 ? 2.922 11.891 13.383 1 90.56 173 PRO B O 1
ATOM 3342 N N . MET B 1 174 ? 2.33 10.5 15.062 1 93.94 174 MET B N 1
ATOM 3343 C CA . MET B 1 174 ? 0.958 10.211 14.656 1 93.94 174 MET B CA 1
ATOM 3344 C C . MET B 1 174 ? 0.933 9.25 13.469 1 93.94 174 MET B C 1
ATOM 3346 O O . MET B 1 174 ? -0.133 8.773 13.07 1 93.94 174 MET B O 1
ATOM 3350 N N . MET B 1 175 ? 2.094 8.867 12.914 1 94.12 175 MET B N 1
ATOM 3351 C CA . MET B 1 175 ? 2.098 8.172 11.633 1 94.12 175 MET B CA 1
ATOM 3352 C C . MET B 1 175 ? 2.373 6.684 11.82 1 94.12 175 MET B C 1
ATOM 3354 O O . MET B 1 175 ? 2.584 5.961 10.852 1 94.12 175 MET B O 1
ATOM 3358 N N . GLN B 1 176 ? 2.451 6.227 13.062 1 91.81 1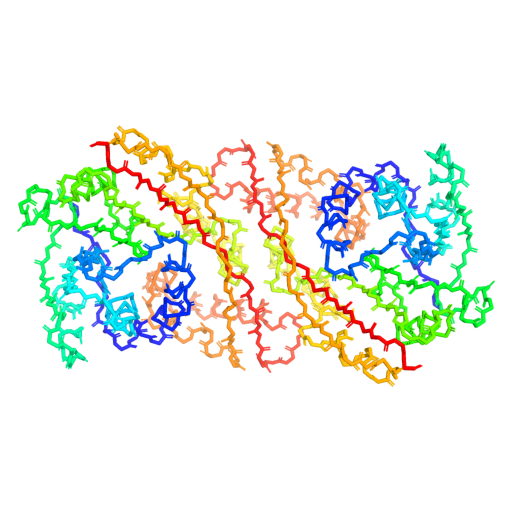76 GLN B N 1
ATOM 3359 C CA . GLN B 1 176 ? 2.639 4.805 13.328 1 91.81 176 GLN B CA 1
ATOM 3360 C C . GLN B 1 176 ? 1.303 4.113 13.586 1 91.81 176 GLN B C 1
ATOM 3362 O O . GLN B 1 176 ? 0.336 4.754 14.008 1 91.81 176 GLN B O 1
ATOM 3367 N N . PRO B 1 177 ? 1.314 2.785 13.305 1 92.44 177 PRO B N 1
ATOM 3368 C CA . PRO B 1 177 ? 0.072 2.053 13.562 1 92.44 177 PRO B CA 1
ATOM 3369 C C . PRO B 1 177 ? -0.455 2.264 14.984 1 92.44 177 PRO B C 1
ATOM 3371 O O . PRO B 1 177 ? 0.27 2.037 15.953 1 92.44 177 PRO B O 1
ATOM 3374 N N . GLY B 1 178 ? -1.69 2.711 15.047 1 94.94 178 GLY B N 1
ATOM 3375 C CA . GLY B 1 178 ? -2.369 2.818 16.328 1 94.94 178 GLY B CA 1
ATOM 3376 C C . GLY B 1 178 ? -2.059 4.109 17.062 1 94.94 178 GLY B C 1
ATOM 3377 O O . GLY B 1 178 ? -2.686 4.418 18.078 1 94.94 178 GLY B O 1
ATOM 3378 N N . GLU B 1 179 ? -1.131 4.844 16.594 1 95.69 179 GLU B N 1
ATOM 3379 C CA . GLU B 1 179 ? -0.697 6.039 17.328 1 95.69 179 GLU B CA 1
ATOM 3380 C C . GLU B 1 179 ? -1.807 7.082 17.375 1 95.69 179 GLU B C 1
ATOM 3382 O O . GLU B 1 179 ? -2.08 7.652 18.438 1 95.69 179 GLU B O 1
ATOM 3387 N N . MET B 1 180 ? -2.418 7.414 16.281 1 97.31 180 MET B N 1
ATOM 3388 C CA . MET B 1 180 ? -3.508 8.383 16.25 1 97.31 180 MET B CA 1
ATOM 3389 C C . MET B 1 180 ? -4.672 7.922 17.125 1 97.31 180 MET B C 1
ATOM 3391 O O . MET B 1 180 ? -5.242 8.711 17.875 1 97.31 180 MET B O 1
ATOM 3395 N N . LYS B 1 181 ? -4.988 6.621 17.016 1 98 181 LYS B N 1
ATOM 3396 C CA . LYS B 1 181 ? -6.082 6.059 17.797 1 98 181 LYS B CA 1
ATOM 3397 C C . LYS B 1 181 ? -5.832 6.242 19.297 1 98 181 LYS B C 1
ATOM 3399 O O . LYS B 1 181 ? -6.734 6.652 20.031 1 98 181 LYS B O 1
ATOM 3404 N N . ARG B 1 182 ? -4.641 5.973 19.719 1 97.88 182 ARG B N 1
ATOM 3405 C CA . ARG B 1 182 ? -4.273 6.137 21.125 1 97.88 182 ARG B CA 1
ATOM 3406 C C . ARG B 1 182 ? -4.387 7.594 21.547 1 97.88 182 ARG B C 1
ATOM 3408 O O . ARG B 1 182 ? -4.914 7.891 22.625 1 97.88 182 ARG B O 1
ATOM 3415 N N . THR B 1 183 ? -3.896 8.469 20.719 1 98 183 THR B N 1
ATOM 3416 C CA . THR B 1 183 ? -3.943 9.891 21.031 1 98 183 THR B CA 1
ATOM 3417 C C . THR B 1 183 ? -5.387 10.375 21.141 1 98 183 THR B C 1
ATOM 3419 O O . THR B 1 183 ? -5.723 11.125 22.062 1 98 183 THR B O 1
ATOM 3422 N N . PHE B 1 184 ? -6.27 9.938 20.203 1 98.75 184 PHE B N 1
ATOM 3423 C CA . PHE B 1 184 ? -7.684 10.305 20.25 1 98.75 184 PHE B CA 1
ATOM 3424 C C . PHE B 1 184 ? -8.312 9.867 21.562 1 98.75 184 PHE B C 1
ATOM 3426 O O . PHE B 1 184 ? -9 10.648 22.219 1 98.75 184 PHE B O 1
ATOM 3433 N N . ALA B 1 185 ? -8.031 8.641 21.953 1 98.56 185 ALA B N 1
ATOM 3434 C CA . ALA B 1 185 ? -8.578 8.094 23.203 1 98.56 185 ALA B CA 1
ATOM 3435 C C . ALA B 1 185 ? -8.055 8.859 24.406 1 98.56 185 ALA B C 1
ATOM 3437 O O . ALA B 1 185 ? -8.812 9.18 25.328 1 98.56 185 ALA B O 1
ATOM 3438 N N . GLU B 1 186 ? -6.801 9.148 24.391 1 98.31 186 GLU B N 1
ATOM 3439 C CA . GLU B 1 186 ? -6.152 9.867 25.484 1 98.31 186 GLU B CA 1
ATOM 3440 C C . GLU B 1 186 ? -6.762 11.258 25.656 1 98.31 186 GLU B C 1
ATOM 3442 O O . GLU B 1 186 ? -6.781 11.789 26.766 1 98.31 186 GLU B O 1
ATOM 3447 N N . GLN B 1 187 ? -7.254 11.789 24.547 1 98.12 187 GLN B N 1
ATOM 3448 C CA . GLN B 1 187 ? -7.828 13.133 24.609 1 98.12 187 GLN B CA 1
ATOM 3449 C C . GLN B 1 187 ? -9.328 13.078 24.875 1 98.12 187 GLN B C 1
ATOM 3451 O O . GLN B 1 187 ? -10.023 14.086 24.75 1 98.12 187 GLN B O 1
ATOM 3456 N N . GLY B 1 188 ? -9.859 11.953 25.125 1 98.44 188 GLY B N 1
ATOM 3457 C CA . GLY B 1 188 ? -11.203 11.844 25.656 1 98.44 188 GLY B CA 1
ATOM 3458 C C . GLY B 1 188 ? -12.242 11.523 24.594 1 98.44 188 GLY B C 1
ATOM 3459 O O . GLY B 1 188 ? -13.445 11.531 24.875 1 98.44 188 GLY B O 1
ATOM 3460 N N . LEU B 1 189 ? -11.82 11.25 23.406 1 98.88 189 LEU B N 1
ATOM 3461 C CA . LEU B 1 189 ? -12.766 10.789 22.391 1 98.88 189 LEU B CA 1
ATOM 3462 C C . LEU B 1 189 ? -13.141 9.328 22.641 1 98.88 189 LEU B C 1
ATOM 3464 O O . LEU B 1 189 ? -12.336 8.547 23.125 1 98.88 189 LEU B O 1
ATOM 3468 N N . VAL B 1 190 ? -14.367 9 22.266 1 98.75 190 VAL B N 1
ATOM 3469 C CA . VAL B 1 190 ? -14.844 7.641 22.5 1 98.75 190 VAL B CA 1
ATOM 3470 C C . VAL B 1 190 ? -15.203 6.988 21.172 1 98.75 190 VAL B C 1
ATOM 3472 O O . VAL B 1 190 ? -15.242 7.656 20.141 1 98.75 190 VAL B O 1
ATOM 3475 N N . ASP B 1 191 ? -15.398 5.656 21.219 1 98.5 191 ASP B N 1
ATOM 3476 C CA . ASP B 1 191 ? -15.703 4.883 20.016 1 98.5 191 ASP B CA 1
ATOM 3477 C C . ASP B 1 191 ? -14.695 5.176 18.906 1 98.5 191 ASP B C 1
ATOM 3479 O O . ASP B 1 191 ? -15.078 5.453 17.766 1 98.5 191 ASP B O 1
ATOM 3483 N N . VAL B 1 192 ? -13.477 5.242 19.297 1 98.75 192 VAL B N 1
ATOM 3484 C CA . VAL B 1 192 ? -12.414 5.586 18.359 1 98.75 192 VAL B CA 1
ATOM 3485 C C . VAL B 1 192 ? -12.172 4.426 17.391 1 98.75 192 VAL B C 1
ATOM 3487 O O . VAL B 1 192 ? -11.961 3.289 17.828 1 98.75 192 VAL B O 1
ATOM 3490 N N . THR B 1 193 ? -12.25 4.688 16.109 1 98.12 193 THR B N 1
ATOM 3491 C CA . THR B 1 193 ? -12.008 3.693 15.07 1 98.12 193 THR B CA 1
ATOM 3492 C C . THR B 1 193 ? -10.852 4.129 14.172 1 98.12 193 THR B C 1
ATOM 3494 O O . THR B 1 193 ? -10.641 5.324 13.953 1 98.12 193 THR B O 1
ATOM 3497 N N . GLU B 1 194 ? -10.094 3.203 13.773 1 97.94 194 GLU B N 1
ATOM 3498 C CA . GLU B 1 194 ? -9.008 3.424 12.82 1 97.94 194 GLU B CA 1
ATOM 3499 C C . GLU B 1 194 ? -9.227 2.621 11.539 1 97.94 194 GLU B C 1
ATOM 3501 O O . GLU B 1 194 ? -9.758 1.512 11.578 1 97.94 194 GLU B O 1
ATOM 3506 N N . ALA B 1 195 ? -8.875 3.18 10.422 1 97.88 195 ALA B N 1
ATOM 3507 C CA . ALA B 1 195 ? -8.961 2.516 9.117 1 97.88 195 ALA B CA 1
ATOM 3508 C C . ALA B 1 195 ? -7.762 2.877 8.242 1 97.88 195 ALA B C 1
ATOM 3510 O O . ALA B 1 195 ? -7.031 3.828 8.539 1 97.88 195 ALA B O 1
ATOM 3511 N N . GLU B 1 196 ? -7.535 2.039 7.316 1 98.06 196 GLU B N 1
ATOM 3512 C CA . GLU B 1 196 ? -6.539 2.318 6.281 1 98.06 196 GLU B CA 1
ATOM 3513 C C . GLU B 1 196 ? -7.207 2.746 4.977 1 98.06 196 GLU B C 1
ATOM 3515 O O . GLU B 1 196 ? -8.117 2.068 4.488 1 98.06 196 GLU B O 1
ATOM 3520 N N . LEU B 1 197 ? -6.801 3.887 4.477 1 98.38 197 LEU B N 1
ATOM 3521 C CA . LEU B 1 197 ? -7.254 4.367 3.174 1 98.38 197 LEU B CA 1
ATOM 3522 C C . LEU B 1 197 ? -6.145 4.246 2.133 1 98.38 197 LEU B C 1
ATOM 3524 O O . LEU B 1 197 ? -4.977 4.5 2.436 1 98.38 197 LEU B O 1
ATOM 3528 N N . MET B 1 198 ? -6.512 3.842 0.929 1 98 198 MET B N 1
ATOM 3529 C CA . MET B 1 198 ? -5.516 3.652 -0.126 1 98 198 MET B CA 1
ATOM 3530 C C . MET B 1 198 ? -5.855 4.5 -1.349 1 98 198 MET B C 1
ATOM 3532 O O . MET B 1 198 ? -7.008 4.535 -1.784 1 98 198 MET B O 1
ATOM 3536 N N . ILE B 1 199 ? -4.863 5.211 -1.791 1 97.56 199 ILE B N 1
ATOM 3537 C CA . ILE B 1 199 ? -4.93 5.789 -3.129 1 97.56 199 ILE B CA 1
ATOM 3538 C C . ILE B 1 199 ? -3.672 5.422 -3.914 1 97.56 199 ILE B C 1
ATOM 3540 O O . ILE B 1 199 ? -2.684 4.961 -3.336 1 97.56 199 ILE B O 1
ATOM 3544 N N . ARG B 1 200 ? -3.719 5.586 -5.223 1 96.75 200 ARG B N 1
ATOM 3545 C CA . ARG B 1 200 ? -2.504 5.449 -6.02 1 96.75 200 ARG B CA 1
ATOM 3546 C C . ARG B 1 200 ? -1.955 6.816 -6.418 1 96.75 200 ARG B C 1
ATOM 3548 O O . ARG B 1 200 ? -2.721 7.73 -6.738 1 96.75 200 ARG B O 1
ATOM 3555 N N . MET B 1 201 ? -0.729 6.922 -6.324 1 96.25 201 MET B N 1
ATOM 3556 C CA . MET B 1 201 ? -0.011 8.047 -6.914 1 96.25 201 MET B CA 1
ATOM 3557 C C . MET B 1 201 ? 0.571 7.676 -8.273 1 96.25 201 MET B C 1
ATOM 3559 O O . MET B 1 201 ? 1.484 6.852 -8.359 1 96.25 201 MET B O 1
ATOM 3563 N N . ASP B 1 202 ? 0.019 8.234 -9.305 1 95.81 202 ASP B N 1
ATOM 3564 C CA . ASP B 1 202 ? 0.401 7.949 -10.688 1 95.81 202 ASP B CA 1
ATOM 3565 C C . ASP B 1 202 ? 1.277 9.062 -11.25 1 95.81 202 ASP B C 1
ATOM 3567 O O . ASP B 1 202 ? 0.911 10.242 -11.188 1 95.81 202 ASP B O 1
ATOM 3571 N N . TYR B 1 203 ? 2.393 8.641 -11.734 1 96.44 203 TYR B N 1
ATOM 3572 C CA . TYR B 1 203 ? 3.32 9.594 -12.336 1 96.44 203 TYR B CA 1
ATOM 3573 C C . TYR B 1 203 ? 3.496 9.32 -13.82 1 96.44 203 TYR B C 1
ATOM 3575 O O . TYR B 1 203 ? 3.568 8.164 -14.25 1 96.44 203 TYR B O 1
ATOM 3583 N N . ALA B 1 204 ? 3.609 10.352 -14.617 1 96.69 204 ALA B N 1
ATOM 3584 C CA . ALA B 1 204 ? 3.738 10.227 -16.062 1 96.69 204 ALA B CA 1
ATOM 3585 C C . ALA B 1 204 ? 5.141 9.766 -16.453 1 96.69 204 ALA B C 1
ATOM 3587 O O . ALA B 1 204 ? 5.316 9.078 -17.453 1 96.69 204 ALA B O 1
ATOM 3588 N N . ASP B 1 205 ? 6.098 10.203 -15.766 1 97.44 205 ASP B N 1
ATOM 3589 C CA . ASP B 1 205 ? 7.512 9.898 -15.953 1 97.44 205 ASP B CA 1
ATOM 3590 C C . ASP B 1 205 ? 8.336 10.336 -14.742 1 97.44 205 ASP B C 1
ATOM 3592 O O . ASP B 1 205 ? 7.773 10.758 -13.727 1 97.44 205 ASP B O 1
ATOM 3596 N N . PHE B 1 206 ? 9.648 10.195 -14.828 1 97.56 206 PHE B N 1
ATOM 3597 C CA . PHE B 1 206 ? 10.5 10.516 -13.68 1 97.56 206 PHE B CA 1
ATOM 3598 C C . PHE B 1 206 ? 10.438 12.008 -13.375 1 97.56 206 PHE B C 1
ATOM 3600 O O . PHE B 1 206 ? 10.453 12.398 -12.203 1 97.56 206 PHE B O 1
ATOM 3607 N N . ASP B 1 207 ? 10.422 12.789 -14.312 1 96.12 207 ASP B N 1
ATOM 3608 C CA . ASP B 1 207 ? 10.375 14.227 -14.086 1 96.12 207 ASP B CA 1
ATOM 3609 C C . ASP B 1 207 ? 9.125 14.617 -13.305 1 96.12 207 ASP B C 1
ATOM 3611 O O . ASP B 1 207 ? 9.18 15.461 -12.406 1 96.12 207 ASP B O 1
ATOM 3615 N N . ASP B 1 208 ? 8.039 14.047 -13.664 1 94.5 208 ASP B N 1
ATOM 3616 C CA . ASP B 1 208 ? 6.797 14.273 -12.93 1 94.5 208 ASP B CA 1
ATOM 3617 C C . ASP B 1 208 ? 6.945 13.867 -11.469 1 94.5 208 ASP B C 1
ATOM 3619 O O . ASP B 1 208 ? 6.414 14.531 -10.578 1 94.5 208 ASP B O 1
ATOM 3623 N N . PHE B 1 209 ? 7.668 12.852 -11.234 1 94.69 209 PHE B N 1
ATOM 3624 C CA . PHE B 1 209 ? 7.918 12.328 -9.898 1 94.69 209 PHE B CA 1
ATOM 3625 C C . PHE B 1 209 ? 8.891 13.219 -9.141 1 94.69 209 PHE B C 1
ATOM 3627 O O . PHE B 1 209 ? 8.656 13.547 -7.973 1 94.69 209 PHE B O 1
ATOM 3634 N N . TRP B 1 210 ? 9.898 13.695 -9.781 1 93.81 210 TRP B N 1
ATOM 3635 C CA . TRP B 1 210 ? 11.07 14.281 -9.133 1 93.81 210 TRP B CA 1
ATOM 3636 C C . TRP B 1 210 ? 10.938 15.797 -9.047 1 93.81 210 TRP B C 1
ATOM 3638 O O . TRP B 1 210 ? 11.469 16.422 -8.125 1 93.81 210 TRP B O 1
ATOM 3648 N N . ALA B 1 211 ? 10.258 16.391 -9.93 1 89.94 211 ALA B N 1
ATOM 3649 C CA . ALA B 1 211 ? 10.281 17.828 -10.109 1 89.94 211 ALA B CA 1
ATOM 3650 C C . ALA B 1 211 ? 9.938 18.547 -8.805 1 89.94 211 ALA B C 1
ATOM 3652 O O . ALA B 1 211 ? 10.656 19.453 -8.383 1 89.94 211 ALA B O 1
ATOM 3653 N N . PRO B 1 212 ? 8.898 18.141 -8.125 1 84.62 212 PRO B N 1
ATOM 3654 C CA . PRO B 1 212 ? 8.57 18.844 -6.875 1 84.62 212 PRO B CA 1
ATOM 3655 C C . PRO B 1 212 ? 9.641 18.656 -5.797 1 84.62 212 PRO B C 1
ATOM 3657 O O . PRO B 1 212 ? 9.922 19.578 -5.031 1 84.62 212 PRO B O 1
ATOM 3660 N N . ILE B 1 213 ? 10.18 17.516 -5.773 1 85.94 213 ILE B N 1
ATOM 3661 C CA . ILE B 1 213 ? 11.219 17.203 -4.797 1 85.94 213 ILE B CA 1
ATOM 3662 C C . ILE B 1 213 ? 12.484 18 -5.117 1 85.94 213 ILE B C 1
ATOM 3664 O O . ILE B 1 213 ? 13.086 18.609 -4.227 1 85.94 213 ILE B O 1
ATOM 3668 N N . GLY B 1 214 ? 12.836 18.016 -6.363 1 82.81 214 GLY B N 1
ATOM 3669 C CA . GLY B 1 214 ? 13.992 18.781 -6.809 1 82.81 214 GLY B CA 1
ATOM 3670 C C . GLY B 1 214 ? 13.852 20.266 -6.562 1 82.81 214 GLY B C 1
ATOM 3671 O O . GLY B 1 214 ? 14.852 20.969 -6.414 1 82.81 214 GLY B O 1
ATOM 3672 N N . ALA B 1 215 ? 12.617 20.703 -6.461 1 78.06 215 ALA B N 1
ATOM 3673 C CA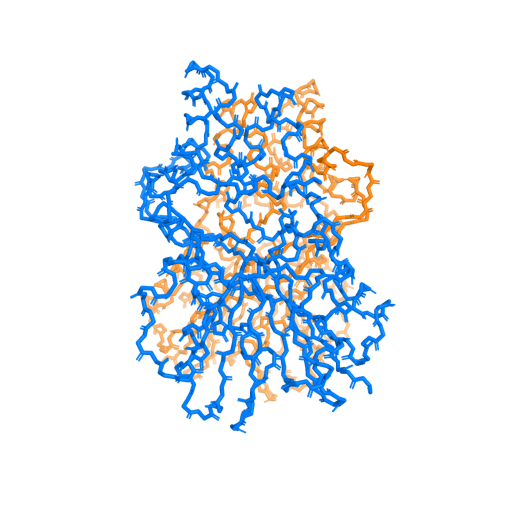 . ALA B 1 215 ? 12.344 22.125 -6.219 1 78.06 215 ALA B CA 1
ATOM 3674 C C . ALA B 1 215 ? 12.375 22.438 -4.727 1 78.06 215 ALA B C 1
ATOM 3676 O O . ALA B 1 215 ? 12.133 23.578 -4.32 1 78.06 215 ALA B O 1
ATOM 3677 N N . GLY B 1 216 ? 12.641 21.422 -3.941 1 75.06 216 GLY B N 1
ATOM 3678 C CA . GLY B 1 216 ? 12.828 21.625 -2.514 1 75.06 216 GLY B CA 1
ATOM 3679 C C . GLY B 1 216 ? 11.562 21.406 -1.706 1 75.06 216 GLY B C 1
ATOM 3680 O O . GLY B 1 216 ? 11.508 21.766 -0.524 1 75.06 216 GLY B O 1
ATOM 3681 N N . GLU B 1 217 ? 10.6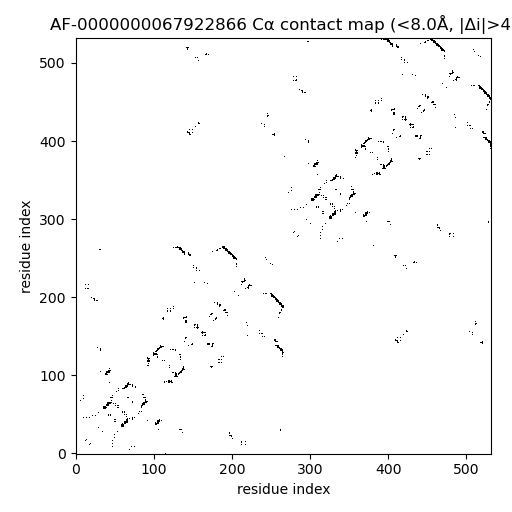25 20.875 -2.342 1 72.81 217 GLU B N 1
ATOM 3682 C CA . GLU B 1 217 ? 9.352 20.703 -1.66 1 72.81 217 GLU B CA 1
ATOM 3683 C C . GLU B 1 217 ? 9.352 19.422 -0.816 1 72.81 217 GLU B C 1
ATOM 3685 O O . GLU B 1 217 ? 9.938 18.422 -1.21 1 72.81 217 GLU B O 1
ATOM 3690 N N . GLY B 1 218 ? 8.758 19.562 0.404 1 75.12 218 GLY B N 1
ATOM 3691 C CA . GLY B 1 218 ? 8.633 18.406 1.278 1 75.12 218 GLY B CA 1
ATOM 3692 C C . GLY B 1 218 ? 9.906 18.094 2.043 1 75.12 218 GLY B C 1
ATOM 3693 O O . GLY B 1 218 ? 10.922 18.781 1.879 1 75.12 218 GLY B O 1
ATOM 3694 N N . PRO B 1 219 ? 9.789 17.109 2.84 1 75.75 219 PRO B N 1
ATOM 3695 C CA . PRO B 1 219 ? 10.93 16.75 3.686 1 75.75 219 PRO B CA 1
ATOM 3696 C C . PRO B 1 219 ? 12.172 16.375 2.875 1 75.75 219 PRO B C 1
ATOM 3698 O O . PRO B 1 219 ? 13.281 16.781 3.213 1 75.75 219 PRO B O 1
ATOM 3701 N N . LEU B 1 220 ? 12.008 15.617 1.801 1 81.5 220 LEU B N 1
ATOM 3702 C CA . LEU B 1 220 ? 13.148 15.219 0.986 1 81.5 220 LEU B CA 1
ATOM 3703 C C . LEU B 1 220 ? 13.695 16.391 0.188 1 81.5 220 LEU B C 1
ATOM 3705 O O . LEU B 1 220 ? 14.906 16.516 -0.004 1 81.5 220 LEU B O 1
ATOM 3709 N N . GLY B 1 221 ? 12.75 17.156 -0.325 1 83.62 221 GLY B N 1
ATOM 3710 C CA . GLY B 1 221 ? 13.203 18.359 -1.009 1 83.62 221 GLY B CA 1
ATOM 3711 C C . GLY B 1 221 ? 14.055 19.25 -0.132 1 83.62 221 GLY B C 1
ATOM 3712 O O . GLY B 1 221 ? 15.102 19.75 -0.565 1 83.62 221 GLY B O 1
ATOM 3713 N N . ARG B 1 222 ? 13.672 19.422 1.069 1 84.12 222 ARG B N 1
ATOM 3714 C CA . ARG B 1 222 ? 14.422 20.234 2.023 1 84.12 222 ARG B CA 1
ATOM 3715 C C . ARG B 1 222 ? 15.789 19.625 2.303 1 84.12 222 ARG B C 1
ATOM 3717 O O . ARG B 1 222 ? 16.781 20.344 2.4 1 84.12 222 ARG B O 1
ATOM 3724 N N . TYR B 1 223 ? 15.844 18.344 2.4 1 89.12 223 TYR B N 1
ATOM 3725 C CA . TYR B 1 223 ? 17.109 17.641 2.584 1 89.12 223 TYR B CA 1
ATOM 3726 C C . TYR B 1 223 ? 18.047 17.891 1.411 1 89.12 223 TYR B C 1
ATOM 3728 O O . TYR B 1 223 ? 19.234 18.172 1.607 1 89.12 223 TYR B O 1
ATOM 3736 N N . LEU B 1 224 ? 17.547 17.891 0.229 1 89.44 224 LEU B N 1
ATOM 3737 C CA . LEU B 1 224 ? 18.344 18.078 -0.97 1 89.44 224 LEU B CA 1
ATOM 3738 C C . LEU B 1 224 ? 18.984 19.469 -0.983 1 89.44 224 LEU B C 1
ATOM 3740 O O . LEU B 1 224 ? 20.125 19.625 -1.435 1 89.44 224 LEU B O 1
ATOM 3744 N N . THR B 1 225 ? 18.234 20.422 -0.436 1 88.19 225 THR B N 1
ATOM 3745 C CA . THR B 1 225 ? 18.734 21.797 -0.473 1 88.19 225 THR B CA 1
ATOM 3746 C C . THR B 1 225 ? 19.938 21.953 0.45 1 88.19 225 THR B C 1
ATOM 3748 O O . THR B 1 225 ? 20.672 22.938 0.338 1 88.19 225 THR B O 1
ATOM 3751 N N . THR B 1 226 ? 20.109 21.062 1.364 1 90.44 226 THR B N 1
ATOM 3752 C CA . THR B 1 226 ? 21.219 21.156 2.299 1 90.44 226 THR B CA 1
ATOM 3753 C C . THR B 1 226 ? 22.484 20.562 1.689 1 90.44 226 THR B C 1
ATOM 3755 O O . THR B 1 226 ? 23.578 20.688 2.256 1 90.44 226 THR B O 1
ATOM 3758 N N . LEU B 1 227 ? 22.406 19.969 0.544 1 92.62 227 LEU B N 1
ATOM 3759 C CA . LEU B 1 227 ? 23.516 19.266 -0.079 1 92.62 227 LEU B CA 1
ATOM 3760 C C . LEU B 1 227 ? 24.156 20.109 -1.176 1 92.62 227 LEU B C 1
ATOM 3762 O O . LEU B 1 227 ? 23.531 21.047 -1.683 1 92.62 227 LEU B O 1
ATOM 3766 N N . ASP B 1 228 ? 25.375 19.828 -1.467 1 93.5 228 ASP B N 1
ATOM 3767 C CA . ASP B 1 228 ? 26 20.516 -2.592 1 93.5 228 ASP B CA 1
ATOM 3768 C C . ASP B 1 228 ? 25.5 19.953 -3.924 1 93.5 228 ASP B C 1
ATOM 3770 O O . ASP B 1 228 ? 24.781 18.953 -3.953 1 93.5 228 ASP B O 1
ATOM 3774 N N . ALA B 1 229 ? 25.859 20.562 -4.992 1 94.06 229 ALA B N 1
ATOM 3775 C CA . ALA B 1 229 ? 25.312 20.266 -6.32 1 94.06 229 ALA B CA 1
ATOM 3776 C C . ALA B 1 229 ? 25.703 18.859 -6.766 1 94.06 229 ALA B C 1
ATOM 3778 O O . ALA B 1 229 ? 24.906 18.172 -7.402 1 94.06 229 ALA B O 1
ATOM 3779 N N . ALA B 1 230 ? 26.891 18.469 -6.477 1 95.19 230 ALA B N 1
ATOM 3780 C CA . ALA B 1 230 ? 27.359 17.141 -6.879 1 95.19 230 ALA B CA 1
ATOM 3781 C C . ALA B 1 230 ? 26.562 16.047 -6.184 1 95.19 230 ALA B C 1
ATOM 3783 O O . ALA B 1 230 ? 26.156 15.062 -6.812 1 95.19 230 ALA B O 1
ATOM 3784 N N . GLU B 1 231 ? 26.328 16.266 -4.93 1 94.25 231 GLU B N 1
ATOM 3785 C CA . GLU B 1 231 ? 25.547 15.297 -4.16 1 94.25 231 GLU B CA 1
ATOM 3786 C C . GLU B 1 231 ? 24.094 15.258 -4.637 1 94.25 231 GLU B C 1
ATOM 3788 O O . GLU B 1 231 ? 23.484 14.188 -4.703 1 94.25 231 GLU B O 1
ATOM 3793 N N . GLN B 1 232 ? 23.547 16.391 -4.961 1 94.88 232 GLN B N 1
ATOM 3794 C CA . GLN B 1 232 ? 22.188 16.453 -5.477 1 94.88 232 GLN B CA 1
ATOM 3795 C C . GLN B 1 232 ? 22.062 15.672 -6.777 1 94.88 232 GLN B C 1
ATOM 3797 O O . GLN B 1 232 ? 21.094 14.914 -6.953 1 94.88 232 GLN B O 1
ATOM 3802 N N . LYS B 1 233 ? 23.031 15.797 -7.625 1 95.5 233 LYS B N 1
ATOM 3803 C CA . LYS B 1 233 ? 23.016 15.086 -8.898 1 95.5 233 LYS B CA 1
ATOM 3804 C C . LYS B 1 233 ? 23.141 13.578 -8.695 1 95.5 233 LYS B C 1
ATOM 3806 O O . LYS B 1 233 ? 22.5 12.797 -9.398 1 95.5 233 LYS B O 1
ATOM 3811 N N . ARG B 1 234 ? 23.984 13.266 -7.754 1 95.5 234 ARG B N 1
ATOM 3812 C CA . ARG B 1 234 ? 24.172 11.859 -7.438 1 95.5 234 ARG B CA 1
ATOM 3813 C C . ARG B 1 234 ? 22.891 11.234 -6.918 1 95.5 234 ARG B C 1
ATOM 3815 O O . ARG B 1 234 ? 22.516 10.133 -7.328 1 95.5 234 ARG B O 1
ATOM 3822 N N . ILE B 1 235 ? 22.203 11.906 -6.051 1 95.31 235 ILE B N 1
ATOM 3823 C CA . ILE B 1 235 ? 20.953 11.43 -5.465 1 95.31 235 ILE B CA 1
ATOM 3824 C C . ILE B 1 235 ? 19.875 11.328 -6.543 1 95.31 235 ILE B C 1
ATOM 3826 O O . ILE B 1 235 ? 19.172 10.328 -6.633 1 95.31 235 ILE B O 1
ATOM 3830 N N . GLU B 1 236 ? 19.797 12.367 -7.34 1 96.12 236 GLU B N 1
ATOM 3831 C CA . GLU B 1 236 ? 18.812 12.359 -8.422 1 96.12 236 GLU B CA 1
ATOM 3832 C C . GLU B 1 236 ? 19.031 11.156 -9.344 1 96.12 236 GLU B C 1
ATOM 3834 O O . GLU B 1 236 ? 18.062 10.492 -9.734 1 96.12 236 GLU B O 1
ATOM 3839 N N . ALA B 1 237 ? 20.25 10.883 -9.695 1 97.19 237 ALA B N 1
ATOM 3840 C CA . ALA B 1 237 ? 20.578 9.766 -10.578 1 97.19 237 ALA B CA 1
ATOM 3841 C C . ALA B 1 237 ? 20.203 8.438 -9.938 1 97.19 237 ALA B C 1
ATOM 3843 O O . ALA B 1 237 ? 19.688 7.543 -10.609 1 97.19 237 ALA B O 1
ATOM 3844 N N . ALA B 1 238 ? 20.484 8.336 -8.656 1 96.56 238 ALA B N 1
ATOM 3845 C CA . ALA B 1 238 ? 20.172 7.098 -7.945 1 96.56 238 ALA B CA 1
ATOM 3846 C C . ALA B 1 238 ? 18.672 6.875 -7.859 1 96.56 238 ALA B C 1
ATOM 3848 O O . ALA B 1 238 ? 18.188 5.754 -8.039 1 96.56 238 ALA B O 1
ATOM 3849 N N . VAL B 1 239 ? 17.922 7.93 -7.555 1 97.19 239 VAL B N 1
ATOM 3850 C CA . VAL B 1 239 ? 16.469 7.816 -7.438 1 97.19 239 VAL B CA 1
ATOM 3851 C C . VAL B 1 239 ? 15.859 7.547 -8.805 1 97.19 239 VAL B C 1
ATOM 3853 O O . VAL B 1 239 ? 14.898 6.781 -8.93 1 97.19 239 VAL B O 1
ATOM 3856 N N . ARG B 1 240 ? 16.422 8.188 -9.852 1 98 240 ARG B N 1
ATOM 3857 C CA . ARG B 1 240 ? 15.984 7.898 -11.211 1 98 240 ARG B CA 1
ATOM 3858 C C . ARG B 1 240 ? 16.156 6.418 -11.539 1 98 240 ARG B C 1
ATOM 3860 O O . ARG B 1 240 ? 15.258 5.797 -12.117 1 98 240 ARG B O 1
ATOM 3867 N N . ASP B 1 241 ? 17.297 5.926 -11.203 1 98.12 241 ASP B N 1
ATOM 3868 C CA . ASP B 1 241 ? 17.562 4.508 -11.422 1 98.12 241 ASP B CA 1
ATOM 3869 C C . ASP B 1 241 ? 16.531 3.639 -10.711 1 98.12 241 ASP B C 1
ATOM 3871 O O . ASP B 1 241 ? 16.031 2.664 -11.273 1 98.12 241 ASP B O 1
ATOM 3875 N N . ALA B 1 242 ? 16.203 3.945 -9.492 1 97.94 242 ALA B N 1
ATOM 3876 C CA . ALA B 1 242 ? 15.219 3.197 -8.711 1 97.94 242 ALA B CA 1
ATOM 3877 C C . ALA B 1 242 ? 13.82 3.312 -9.328 1 97.94 242 ALA B C 1
ATOM 3879 O O . ALA B 1 242 ? 13.086 2.326 -9.398 1 97.94 242 ALA B O 1
ATOM 3880 N N . TYR B 1 243 ? 13.43 4.52 -9.758 1 98.31 243 TYR B N 1
ATOM 3881 C CA . TYR B 1 243 ? 12.148 4.77 -10.398 1 98.31 243 TYR B CA 1
ATOM 3882 C C . TYR B 1 243 ? 12.008 3.959 -11.68 1 98.31 243 TYR B C 1
ATOM 3884 O O . TYR B 1 243 ? 10.977 3.324 -11.914 1 98.31 243 TYR B O 1
ATOM 3892 N N . GLN B 1 244 ? 13.078 3.943 -12.453 1 98.12 244 GLN B N 1
ATOM 3893 C CA . GLN B 1 244 ? 13.039 3.262 -13.742 1 98.12 244 GLN B CA 1
ATOM 3894 C C . GLN B 1 244 ? 13.148 1.749 -13.562 1 98.12 244 GLN B C 1
ATOM 3896 O O . GLN B 1 244 ? 12.539 0.985 -14.312 1 98.12 244 GLN B O 1
ATOM 3901 N N . ALA B 1 245 ? 13.961 1.351 -12.617 1 97.44 245 ALA B N 1
ATOM 3902 C CA . ALA B 1 245 ? 14.164 -0.047 -12.242 1 97.44 245 ALA B CA 1
ATOM 3903 C C . ALA B 1 245 ? 14.531 -0.893 -13.461 1 97.44 245 ALA B C 1
ATOM 3905 O O . ALA B 1 245 ? 13.984 -1.977 -13.664 1 97.44 245 ALA B O 1
ATOM 3906 N N . GLY B 1 246 ? 15.336 -0.371 -14.281 1 96.44 246 GLY B N 1
ATOM 3907 C CA . GLY B 1 246 ? 15.875 -1.126 -15.406 1 96.44 246 GLY B CA 1
ATOM 3908 C C . GLY B 1 246 ? 15.039 -0.999 -16.656 1 96.44 246 GLY B C 1
ATOM 3909 O O . GLY B 1 246 ? 15.336 -1.636 -17.672 1 96.44 246 GLY B O 1
ATOM 3910 N N . ARG B 1 247 ? 13.938 -0.258 -16.625 1 97 247 ARG B N 1
ATOM 3911 C CA . ARG B 1 247 ? 13.086 -0.011 -17.797 1 97 247 ARG B CA 1
ATOM 3912 C C . ARG B 1 247 ? 13.188 1.441 -18.25 1 97 247 ARG B C 1
ATOM 3914 O O . ARG B 1 247 ? 13.641 2.303 -17.484 1 97 247 ARG B O 1
ATOM 3921 N N . PRO B 1 248 ? 12.781 1.665 -19.5 1 97.25 248 PRO B N 1
ATOM 3922 C CA . PRO B 1 248 ? 12.742 3.059 -19.938 1 97.25 248 PRO B CA 1
ATOM 3923 C C . PRO B 1 248 ? 11.836 3.934 -19.078 1 97.25 248 PRO B C 1
ATOM 3925 O O . PRO B 1 248 ? 10.875 3.436 -18.484 1 97.25 248 PRO B O 1
ATOM 3928 N N . ASP B 1 249 ? 12.227 5.203 -19.016 1 97.88 249 ASP B N 1
ATOM 3929 C CA . ASP B 1 249 ? 11.391 6.148 -18.297 1 97.88 249 ASP B CA 1
ATOM 3930 C C . ASP B 1 249 ? 9.953 6.125 -18.812 1 97.88 249 ASP B C 1
ATOM 3932 O O . ASP B 1 249 ? 9.727 5.836 -19.984 1 97.88 249 ASP B O 1
ATOM 3936 N N . GLY B 1 250 ? 9.031 6.344 -17.953 1 96.88 250 GLY B N 1
ATOM 3937 C CA . GLY B 1 250 ? 7.625 6.328 -18.297 1 96.88 250 GLY B CA 1
ATOM 3938 C C . GLY B 1 250 ? 6.703 6.293 -17.094 1 96.88 250 GLY B C 1
ATOM 3939 O O . GLY B 1 250 ? 7.137 6.543 -15.977 1 96.88 250 GLY B O 1
ATOM 3940 N N . PRO B 1 251 ? 5.41 6.055 -17.359 1 96.56 251 PRO B N 1
ATOM 3941 C CA . PRO B 1 251 ? 4.422 6.07 -16.281 1 96.56 251 PRO B CA 1
ATOM 3942 C C . PRO B 1 251 ? 4.684 5 -15.234 1 96.56 251 PRO B C 1
ATOM 3944 O O . PRO B 1 251 ? 5.047 3.871 -15.57 1 96.56 251 PRO B O 1
ATOM 3947 N N . ARG B 1 252 ? 4.652 5.402 -13.984 1 97.38 252 ARG B N 1
ATOM 3948 C CA . ARG B 1 252 ? 4.695 4.5 -12.844 1 97.38 252 ARG B CA 1
ATOM 3949 C C . ARG B 1 252 ? 3.568 4.801 -11.859 1 97.38 252 ARG B C 1
ATOM 3951 O O . ARG B 1 252 ? 3.139 5.949 -11.734 1 97.38 252 ARG B O 1
ATOM 3958 N N . SER B 1 253 ? 3.084 3.781 -11.219 1 96.75 253 SER B N 1
ATOM 3959 C CA . SER B 1 253 ? 1.994 3.867 -10.258 1 96.75 253 SER B CA 1
ATOM 3960 C C . SER B 1 253 ? 2.391 3.254 -8.914 1 96.75 253 SER B C 1
ATOM 3962 O O . SER B 1 253 ? 2.928 2.145 -8.875 1 96.75 253 SER B O 1
ATOM 3964 N N . PHE B 1 254 ? 2.168 4.012 -7.816 1 97.81 254 PHE B N 1
ATOM 3965 C CA . PHE B 1 254 ? 2.531 3.553 -6.48 1 97.81 254 PHE B CA 1
ATOM 3966 C C . PHE B 1 254 ? 1.326 3.588 -5.547 1 97.81 254 PHE B C 1
ATOM 3968 O O . PHE B 1 254 ? 0.621 4.594 -5.477 1 97.81 254 PHE B O 1
ATOM 3975 N N . ALA B 1 255 ? 1.092 2.445 -4.879 1 97.75 255 ALA B N 1
ATOM 3976 C CA . ALA B 1 255 ? 0.068 2.436 -3.836 1 97.75 255 ALA B CA 1
ATOM 3977 C C . ALA B 1 255 ? 0.526 3.219 -2.609 1 97.75 255 ALA B C 1
ATOM 3979 O O . ALA B 1 255 ? 1.659 3.057 -2.15 1 97.75 255 ALA B O 1
ATOM 3980 N N . ASN B 1 256 ? -0.337 4.07 -2.119 1 97.69 256 ASN B N 1
ATOM 3981 C CA . ASN B 1 256 ? -0.088 4.855 -0.917 1 97.69 256 ASN B CA 1
ATOM 3982 C C . ASN B 1 256 ? -1.196 4.668 0.115 1 97.69 256 ASN B C 1
ATOM 3984 O O . ASN B 1 256 ? -2.375 4.844 -0.195 1 97.69 256 ASN B O 1
ATOM 3988 N N . ILE B 1 257 ? -0.779 4.312 1.338 1 98.38 257 ILE B N 1
ATOM 3989 C CA . ILE B 1 257 ? -1.722 4.012 2.408 1 98.38 257 ILE B CA 1
ATOM 3990 C C . ILE B 1 257 ? -1.687 5.125 3.455 1 98.38 257 ILE B C 1
ATOM 3992 O O . ILE B 1 257 ? -0.613 5.609 3.82 1 98.38 257 ILE B O 1
ATOM 3996 N N . ALA B 1 258 ? -2.854 5.496 3.896 1 98.12 258 ALA B N 1
ATOM 3997 C CA . ALA B 1 258 ? -2.994 6.477 4.973 1 98.12 258 ALA B CA 1
ATOM 3998 C C . ALA B 1 258 ? -3.719 5.871 6.172 1 98.12 258 ALA B C 1
ATOM 4000 O O . ALA B 1 258 ? -4.578 5.004 6.012 1 98.12 258 ALA B O 1
ATOM 4001 N N . TRP B 1 259 ? -3.34 6.293 7.359 1 98.12 259 TRP B N 1
ATOM 4002 C CA . TRP B 1 259 ? -4.066 6 8.594 1 98.12 259 TRP B CA 1
ATOM 4003 C C . TRP B 1 259 ? -5.18 7.016 8.82 1 98.12 259 TRP B C 1
ATOM 4005 O O . TRP B 1 259 ? -4.918 8.211 8.953 1 98.12 259 TRP B O 1
ATOM 4015 N N . ALA B 1 260 ? -6.414 6.531 8.836 1 98.62 260 ALA B N 1
ATOM 4016 C CA . ALA B 1 260 ? -7.543 7.387 9.195 1 98.62 260 ALA B CA 1
ATOM 4017 C C . ALA B 1 260 ? -8.086 7.031 10.578 1 98.62 260 ALA B C 1
ATOM 4019 O O . ALA B 1 260 ? -8.156 5.855 10.938 1 98.62 260 ALA B O 1
ATOM 4020 N N . CYS B 1 261 ? -8.422 7.988 11.344 1 98.62 261 CYS B N 1
ATOM 4021 C CA . CYS B 1 261 ? -8.953 7.805 12.688 1 98.62 261 CYS B CA 1
ATOM 4022 C C . CYS B 1 261 ? -10.156 8.703 12.93 1 98.62 261 CYS B C 1
ATOM 4024 O O . CYS B 1 261 ? -10.18 9.852 12.477 1 98.62 261 CYS B O 1
ATOM 4026 N N . ARG B 1 262 ? -11.148 8.203 13.547 1 98.62 262 ARG B N 1
ATOM 4027 C CA . ARG B 1 262 ? -12.344 8.961 13.883 1 98.62 262 ARG B CA 1
ATOM 4028 C C . ARG B 1 262 ? -12.82 8.633 15.297 1 98.62 262 ARG B C 1
ATOM 4030 O O . ARG B 1 262 ? -12.766 7.477 15.719 1 98.62 262 ARG B O 1
ATOM 4037 N N . GLY B 1 263 ? -13.188 9.578 15.992 1 98.75 263 GLY B N 1
ATOM 4038 C CA . GLY B 1 263 ? -13.758 9.43 17.328 1 98.75 263 GLY B CA 1
ATOM 4039 C C . GLY B 1 263 ? -14.977 10.297 17.547 1 98.75 263 GLY B C 1
ATOM 4040 O O . GLY B 1 263 ? -15.219 11.25 16.797 1 98.75 263 GLY B O 1
ATOM 4041 N N . ILE B 1 264 ? -15.742 9.969 18.594 1 98.81 264 ILE B N 1
ATOM 4042 C CA . ILE B 1 264 ? -16.953 10.695 18.953 1 98.81 264 ILE B CA 1
ATOM 4043 C C . ILE B 1 264 ? -16.719 11.523 20.219 1 98.81 264 ILE B C 1
ATOM 4045 O O . ILE B 1 264 ? -16.109 11.039 21.172 1 98.81 264 ILE B O 1
ATOM 4049 N N . VAL B 1 265 ? -17.172 12.727 20.188 1 98.81 265 VAL B N 1
ATOM 4050 C CA . VAL B 1 265 ? -17.109 13.555 21.375 1 98.81 265 VAL B CA 1
ATOM 4051 C C . VAL B 1 265 ? -18.188 13.117 22.375 1 98.81 265 VAL B C 1
ATOM 4053 O O . VAL B 1 265 ? -19.375 13.07 22.031 1 98.81 265 VAL B O 1
ATOM 4056 N N . PRO B 1 266 ? -17.781 12.75 23.531 1 98.19 266 PRO B N 1
ATOM 4057 C CA . PRO B 1 266 ? -18.781 12.266 24.484 1 98.19 266 PRO B CA 1
ATOM 4058 C C . PRO B 1 266 ? -19.688 13.375 25.016 1 98.19 266 PRO B C 1
ATOM 4060 O O . PRO B 1 266 ? -19.297 14.547 25.016 1 98.19 266 PRO B O 1
#

Organism: Mesorhizobium plurifarium (NCBI:txid69974)

Solvent-accessible surface area (backbone atoms only — not comparable to full-atom values): 27103 Å² total; per-residue (Å²): 134,77,70,75,76,71,75,84,52,71,67,55,42,42,74,52,51,38,59,55,43,43,65,44,29,61,60,50,47,62,70,61,59,83,59,76,61,32,31,36,34,32,42,44,28,49,69,26,41,51,55,56,56,54,60,69,43,84,40,54,57,32,35,42,30,26,13,71,48,62,67,32,29,52,55,23,51,73,67,57,82,52,88,49,54,46,72,40,70,41,44,61,65,58,58,94,61,56,72,45,66,21,43,26,27,37,25,64,65,31,59,61,69,40,91,55,38,59,45,23,52,37,36,41,45,46,26,19,20,69,73,16,38,37,27,38,33,34,56,20,50,61,21,19,28,22,60,57,38,42,41,40,38,36,42,24,67,72,36,70,69,29,37,51,50,36,24,55,57,42,66,39,58,62,32,48,93,61,40,46,50,50,47,44,45,75,56,59,32,37,84,63,46,73,48,79,45,77,49,71,52,75,29,68,24,60,60,67,62,40,48,40,34,76,71,36,44,62,74,65,6,48,54,47,68,75,46,56,70,69,56,42,50,52,46,51,52,52,39,48,48,62,74,34,35,82,46,78,80,40,69,48,59,19,40,34,32,26,46,32,32,34,24,29,26,105,135,76,70,75,77,70,75,86,53,71,68,53,43,42,73,52,53,38,59,55,43,46,64,45,29,62,60,49,47,64,70,60,58,84,59,74,62,32,33,36,32,32,42,43,28,48,68,26,41,51,53,55,56,52,60,69,42,79,43,53,56,32,34,40,30,25,14,70,46,61,67,31,30,52,52,22,50,73,68,56,82,52,86,50,54,45,70,40,68,43,44,62,64,59,55,95,62,56,70,45,67,21,42,27,26,38,25,64,66,32,58,60,68,40,91,55,39,60,45,24,51,37,36,40,46,48,26,20,20,69,74,17,39,37,30,38,33,34,56,20,50,63,20,19,28,21,60,57,38,42,42,39,37,36,42,26,66,74,36,71,69,28,38,52,50,34,24,58,57,42,64,40,57,60,32,48,92,64,40,47,48,50,47,44,45,74,54,58,30,36,84,63,45,73,47,79,46,77,49,72,53,75,29,69,26,60,61,68,62,40,48,40,36,76,71,36,43,63,74,65,8,47,55,47,69,74,46,55,72,69,57,41,52,52,45,52,51,53,40,48,48,61,74,32,36,82,45,77,78,41,68,48,59,19,40,33,32,25,45,32,33,35,26,29,25,105